Protein AF-0000000080061678 (afdb_homodimer)

Foldseek 3Di:
DDDDDPPPDDPPPPPDDDDPDPDDDDDDPPPPPPPDDPPPPPPPPVLLVVLLVLQQPPVLCLLFQDPLSSCCSNPVQVVLCVVPVLSSLLSSLSSLLVCLLPDDVVCNVVSLVSNVVSNVVSCVRCVVCLVPDDLSCLLNLLSSLSSQLLNLLSSCDPVVCLVVDALVSVLVSLVSNLSSVVSCVVSVVSCCVDPNVVVVQRQLRQPQLPPDPLLVVLLVLLVVLLVVPPDQQDDPPVNRVLLVQLSVLCVVLSVCSVVSVGVSSLSCSSNRGDPVLSVCSVVLPLSSLLSQLSSLLSCLSNCSNSSNDPSSLSSLVNSCVRNPDVCNVSSVVSNVSSVVSVVVVVVVVVVVVD/DPPDDPPDDPDPPPDDDPDPDPDDDDDDPPPPPPPDDPPPPPPDPVLLVVLLVLQQPPVLCLLFQDPLSSCCSNPVQVVLCVVPVLSSLLSSLLSLLVCLLPDDVVCNVVSLVSNVVSNVVSCVRCVVCLVPDDLSCLLNLLSSLSSQLLNLLSSCDPVVCLVVDALVSVLVSLVSNLSSVVSCVVSVVSCCVDPNVVVVQRQLRQPQLPVDPLLVVLLVVLVVLLVVPPDQQDDDPVNRVLLVQLSVLCVVLSVCSVVSVGVNSLSCSSNRHDPVLSVCSVVLPLSSLLSQLSSLLSCLSNCSNSSNHPSSLSSLVNSCVRNPDVCNVSSVVSNVSSVVSVVVVVVVVVVVVD

Solvent-accessible surface area (backbone atoms only — not comparable to full-atom values): 38879 Å² total; per-residue (Å²): 139,83,77,95,80,87,82,81,86,80,87,73,86,72,77,66,60,87,73,90,68,92,80,76,86,77,76,77,82,67,84,70,69,85,69,78,80,79,70,81,73,81,74,74,63,58,65,65,50,48,24,50,51,42,23,61,73,47,44,24,55,66,74,34,63,42,67,72,57,17,46,38,49,44,49,52,47,55,59,52,16,72,80,34,64,31,37,40,25,35,53,39,12,43,23,19,44,51,50,30,70,72,45,58,77,89,60,19,61,64,25,46,52,49,15,52,52,26,37,52,52,13,51,66,58,40,58,76,48,69,84,61,78,41,83,84,49,29,57,52,52,42,54,36,30,57,45,49,42,47,36,50,48,38,70,65,30,53,80,86,45,46,78,72,59,51,66,68,56,52,46,51,42,35,48,51,37,28,53,31,47,51,52,42,64,74,33,39,78,52,33,67,74,41,94,52,34,68,55,78,46,40,42,46,29,31,67,57,48,57,93,37,72,62,46,55,50,52,49,53,53,48,51,52,50,51,60,68,63,62,56,91,64,63,87,52,65,69,62,23,48,37,50,51,51,37,48,51,49,48,54,50,24,53,49,33,28,70,70,64,74,20,37,28,34,61,74,44,44,56,53,70,36,53,72,60,40,54,53,36,44,71,70,60,40,50,70,51,30,53,52,43,20,54,50,11,46,55,46,50,56,43,55,85,37,75,42,49,45,66,48,21,61,43,36,27,49,52,20,36,69,65,36,40,80,84,47,25,57,66,36,48,51,44,48,49,53,48,52,51,52,52,52,52,52,55,57,52,57,59,56,70,73,101,138,85,85,82,83,88,74,82,81,79,85,70,89,71,89,96,64,99,62,89,70,93,82,80,88,76,80,78,81,68,84,70,68,84,68,79,77,80,70,80,74,80,74,74,64,57,65,63,50,47,25,50,51,43,23,62,73,46,45,24,54,67,73,34,61,42,68,71,57,16,46,36,50,44,49,51,47,55,57,53,17,74,80,33,64,31,37,38,24,34,52,39,12,44,24,19,42,52,50,29,71,72,45,58,76,89,58,19,61,64,25,45,51,49,15,51,52,26,37,52,51,12,51,65,59,40,57,78,48,69,84,61,78,42,82,85,50,31,57,55,52,42,54,37,29,56,45,50,43,48,36,49,47,39,70,65,31,54,79,87,46,46,80,71,59,51,65,68,55,52,47,34,42,35,45,36,39,28,52,30,46,50,53,40,63,73,34,39,79,51,32,68,74,42,93,52,33,66,55,79,48,40,40,46,32,29,66,56,45,56,90,36,73,62,45,57,50,51,47,53,54,49,50,51,50,51,61,67,62,62,55,90,64,63,86,52,66,68,62,24,48,36,50,51,50,38,49,51,50,48,54,49,26,53,49,33,30,72,71,64,72,21,37,26,34,60,74,44,45,56,52,69,38,53,72,62,42,54,51,35,44,71,69,60,41,50,69,49,28,53,52,42,22,54,49,12,46,55,45,50,53,46,56,85,36,76,43,50,46,66,48,21,61,44,36,28,49,52,21,36,66,67,38,40,80,82,46,25,57,67,38,47,51,44,49,50,52,46,52,51,52,52,52,52,51,54,58,52,58,60,56,71,74,100

InterPro domains:
  IPR021858 Fungal transcription factor [PF11951] (50-143)
  IPR053157 Sterol Uptake Control Transcription Regulator [PTHR47784] (26-328)

Radius of gyration: 33.16 Å; Cα contacts (8 Å, |Δi|>4): 809; chains: 2; bounding box: 66×109×94 Å

Secondary structure (DSSP, 8-state):
-----------------------------------S---------HHHHHHHHHIIIIIHHHT-SSHHHHHIIIIIHHHHHTT-HHHHHHHHHHHHHHHHHHS-HHHHHHHHHHHHHHHHHHHHHHGGGTT---TTTHHHHHHHHHHHHHHHHHHT--TTTGGG--HHHHHHHHHHHHHHHHHHHHHHHHHTTSTTGGGGGGGGGS----SSHHHHHHHHHHHHHHHHH-----S-HHHHHHHHHHHHHHHHHHHHHHTTS-GGGGGGHHHHS-HHHHHHHHHT-HHHHHHHHHHHHHHGGGTT-GGGTTHHHHHHHHHHHHHHHHHHHHHHHHHHHHHHHHHHHHHHHHHHT-/-----------------------------------S---------HHHHHHHHHIIIIIHHHT-SSHHHHHIIIIIHHHHHTT-HHHHHHHHHHHHHHHHHHS-HHHHHHHHHHHHHHHHHHHHHHGGGTT---TTTHHHHHHHHHHHHHHHHHHT--TTTGGG--HHHHHHHHHHHHHHHHHHHHHHHHHTTSTTGGGGGGGGGS----SSHHHHHHHHHHHHHHHHH-----S-HHHHHHHHHHHHHHHHHHHHHHTTS-GGGGGGHHHHS-HHHHHHHHHT-HHHHHHHHHHHHHHGGGTT-GGGTTHHHHHHHHHHHHHHHHHHHHHHHHHHHHHHHHHHHHHHHHHHT-

Sequence (708 aa):
MVALNANSVESSVTKLALVVVPVEKSYPPQSSSPSPGLHSAATIPLLDLELLHHWHTTTAASLAHSKPIQDLFRITVPDVALSYPFLMHSLLAVSALHIGHKCPPERRRKYTEAAIRHNDLSLSLCTPLLSNVTSENCHALFAFSCLVVIFAYAAEHPASSLDTLDEGDVVKVFKLVRGAGSIVGQARPWIEQGEMRQLLGAGRNLRQPSTTKYAHELYARLKEIIEQDAGPLGHDQKVGSALSSSFEHLRDVLRRCTTREDPGALMSWPVMVHADYLDLLLQGEPTSFAILGHYGVALELLKDEWWLDGWGEFLVNLALKRLGPTGEWKMARCLELLRADRAERAASGDSTGGMVALNANSVESSVTKLALVVVPVEKSYPPQSSSPSPGLHSAATIPLLDLELLHHWHTTTAASLAHSKPIQDLFRITVPDVALSYPFLMHSLLAVSALHIGHKCPPERRRKYTEAAIRHNDLSLSLCTPLLSNVTSENCHALFAFSCLVVIFAYAAEHPASSLDTLDEGDVVKVFKLVRGAGSIVGQARPWIEQGEMRQLLGAGRNLRQPSTTKYAHELYARLKEIIEQDAGPLGHDQKVGSALSSSFEHLRDVLRRCTTREDPGALMSWPVMVHADYLDLLLQGEPTSFAILGHYGVALELLKDEWWLDGWGEFLVNLALKRLGPTGEWKMARCLELLRADRAERAASGDSTGG

Structure (mmCIF, N/CA/C/O backbone):
data_AF-0000000080061678-model_v1
#
loop_
_entity.id
_entity.type
_entity.pdbx_description
1 polymer 'C6 zinc finger domain protein'
#
loop_
_atom_site.group_PDB
_atom_site.id
_atom_site.type_symbol
_atom_site.label_atom_id
_atom_site.label_alt_id
_atom_site.label_comp_id
_atom_site.label_asym_id
_atom_site.label_entity_id
_atom_site.label_seq_id
_atom_site.pdbx_PDB_ins_code
_atom_site.Cartn_x
_atom_site.Cartn_y
_atom_site.Cartn_z
_atom_site.occupancy
_atom_site.B_iso_or_equiv
_atom_site.auth_seq_id
_atom_site.auth_comp_id
_atom_site.auth_asym_id
_atom_site.auth_atom_id
_atom_site.pdbx_PDB_model_num
ATOM 1 N N . MET A 1 1 ? 32.406 -13.445 -50.75 1 17.81 1 MET A N 1
ATOM 2 C CA . MET A 1 1 ? 31.109 -12.969 -50.25 1 17.81 1 MET A CA 1
ATOM 3 C C . MET A 1 1 ? 30.688 -13.742 -49 1 17.81 1 MET A C 1
ATOM 5 O O . MET A 1 1 ? 29.625 -13.477 -48.438 1 17.81 1 MET A O 1
ATOM 9 N N . VAL A 1 2 ? 31.078 -14.836 -48.688 1 15.86 2 VAL A N 1
ATOM 10 C CA . VAL A 1 2 ? 30.484 -16.078 -48.188 1 15.86 2 VAL A CA 1
ATOM 11 C C . VAL A 1 2 ? 30.047 -15.883 -46.75 1 15.86 2 VAL A C 1
ATOM 13 O O . VAL A 1 2 ? 28.859 -15.969 -46.438 1 15.86 2 VAL A O 1
ATOM 16 N N . ALA A 1 3 ? 30.484 -16.625 -45.625 1 16.66 3 ALA A N 1
ATOM 17 C CA . ALA A 1 3 ? 30.094 -17.766 -44.781 1 16.66 3 ALA A CA 1
ATOM 18 C C . ALA A 1 3 ? 29.781 -17.312 -43.375 1 16.66 3 ALA A C 1
ATOM 20 O O . ALA A 1 3 ? 28.875 -17.859 -42.719 1 16.66 3 ALA A O 1
ATOM 21 N N . LEU A 1 4 ? 30.641 -16.672 -42.5 1 19.66 4 LEU A N 1
ATOM 22 C CA . LEU A 1 4 ? 31.062 -17.172 -41.188 1 19.66 4 LEU A CA 1
ATOM 23 C C . LEU A 1 4 ? 30.016 -16.844 -40.125 1 19.66 4 LEU A C 1
ATOM 25 O O . LEU A 1 4 ? 29.672 -15.688 -39.938 1 19.66 4 LEU A O 1
ATOM 29 N N . ASN A 1 5 ? 29.047 -17.781 -39.562 1 17.67 5 ASN A N 1
ATOM 30 C CA . ASN A 1 5 ? 27.75 -18 -38.906 1 17.67 5 ASN A CA 1
ATOM 31 C C . ASN A 1 5 ? 27.781 -17.562 -37.438 1 17.67 5 ASN A C 1
ATOM 33 O O . ASN A 1 5 ? 28.625 -18.016 -36.656 1 17.67 5 ASN A O 1
ATOM 37 N N . ALA A 1 6 ? 27.188 -16.453 -36.906 1 19.95 6 ALA A N 1
ATOM 38 C CA . ALA A 1 6 ? 27.016 -15.648 -35.719 1 19.95 6 ALA A CA 1
ATOM 39 C C . ALA A 1 6 ? 26.203 -16.406 -34.656 1 19.95 6 ALA A C 1
ATOM 41 O O . ALA A 1 6 ? 24.969 -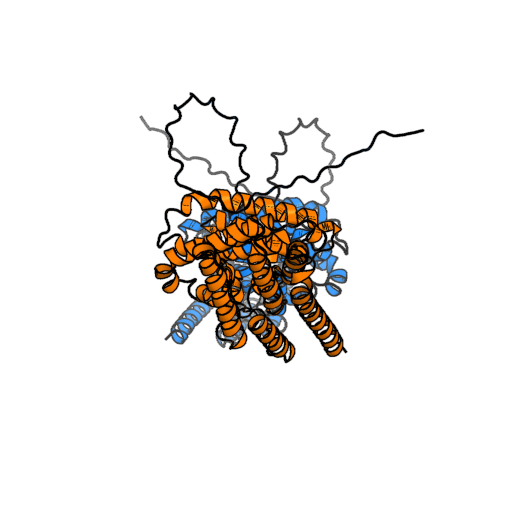16.438 -34.719 1 19.95 6 ALA A O 1
ATOM 42 N N . ASN A 1 7 ? 26.5 -17.719 -34.125 1 18.33 7 ASN A N 1
ATOM 43 C CA . ASN A 1 7 ? 25.75 -18.688 -33.344 1 18.33 7 ASN A CA 1
ATOM 44 C C . ASN A 1 7 ? 25.422 -18.156 -31.953 1 18.33 7 ASN A C 1
ATOM 46 O O . ASN A 1 7 ? 26.328 -17.922 -31.156 1 18.33 7 ASN A O 1
ATOM 50 N N . SER A 1 8 ? 24.359 -17.375 -31.594 1 20.38 8 SER A N 1
ATOM 51 C CA . SER A 1 8 ? 23.859 -16.547 -30.5 1 20.38 8 SER A CA 1
ATOM 52 C C . SER A 1 8 ? 23.391 -17.406 -29.328 1 20.38 8 SER A C 1
ATOM 54 O O . SER A 1 8 ? 22.203 -17.547 -29.078 1 20.38 8 SER A O 1
ATOM 56 N N . VAL A 1 9 ? 23.875 -18.562 -28.766 1 20.73 9 VAL A N 1
ATOM 57 C CA . VAL A 1 9 ? 23.344 -19.531 -27.812 1 20.73 9 VAL A CA 1
ATOM 58 C C . VAL A 1 9 ? 22.844 -18.797 -26.562 1 20.73 9 VAL A C 1
ATOM 60 O O . VAL A 1 9 ? 23.375 -17.734 -26.203 1 20.73 9 VAL A O 1
ATOM 63 N N . GLU A 1 10 ? 21.656 -19.266 -25.906 1 21.47 10 GLU A N 1
ATOM 64 C CA . GLU A 1 10 ? 20.484 -19.344 -25.031 1 21.47 10 GLU A CA 1
ATOM 65 C C . GLU A 1 10 ? 20.906 -19.5 -23.562 1 21.47 10 GLU A C 1
ATOM 67 O O . GLU A 1 10 ? 21.516 -20.516 -23.203 1 21.47 10 GLU A O 1
ATOM 72 N N . SER A 1 11 ? 21.266 -18.625 -22.734 1 22.22 11 SER A N 1
ATOM 73 C CA . SER A 1 11 ? 21.688 -18.797 -21.344 1 22.22 11 SER A CA 1
ATOM 74 C C . SER A 1 11 ? 20.547 -19.312 -20.484 1 22.22 11 SER A C 1
ATOM 76 O O . SER A 1 11 ? 19.484 -18.672 -20.391 1 22.22 11 SER A O 1
ATOM 78 N N . SER A 1 12 ? 20.375 -20.641 -20.172 1 23.23 12 SER A N 1
ATOM 79 C CA . SER A 1 12 ? 19.531 -21.594 -19.453 1 23.23 12 SER A CA 1
ATOM 80 C C . SER A 1 12 ? 19.438 -21.25 -17.984 1 23.23 12 SER A C 1
ATOM 82 O O . SER A 1 12 ? 19.938 -21.984 -17.125 1 23.23 12 SER A O 1
ATOM 84 N N . VAL A 1 13 ? 19.406 -20.188 -17.312 1 24.11 13 VAL A N 1
ATOM 85 C CA . VAL A 1 13 ? 19.672 -20.234 -15.875 1 24.11 13 VAL A CA 1
ATOM 86 C C . VAL A 1 13 ? 18.516 -20.953 -15.164 1 24.11 13 VAL A C 1
ATOM 88 O O . VAL A 1 13 ? 17.391 -20.484 -15.172 1 24.11 13 VAL A O 1
ATOM 91 N N . THR A 1 14 ? 18.609 -22.328 -14.852 1 24.77 14 THR A N 1
ATOM 92 C CA . THR A 1 14 ? 17.922 -23.359 -14.086 1 24.77 14 THR A CA 1
ATOM 93 C C . THR A 1 14 ? 17.859 -22.984 -12.609 1 24.77 14 THR A C 1
ATOM 95 O O . THR A 1 14 ? 18.859 -23.078 -11.891 1 24.77 14 THR A O 1
ATOM 98 N N . LYS A 1 15 ? 17.766 -22 -11.984 1 27.45 15 LYS A N 1
ATOM 99 C CA . LYS A 1 15 ? 18.016 -22.109 -10.547 1 27.45 15 LYS A CA 1
ATOM 100 C C . LYS A 1 15 ? 16.953 -22.953 -9.859 1 27.45 15 LYS A C 1
ATOM 102 O O . LYS A 1 15 ? 16.094 -22.438 -9.156 1 27.45 15 LYS A O 1
ATOM 107 N N . LEU A 1 16 ? 16.25 -24.031 -10.242 1 25.42 16 LEU A N 1
ATOM 108 C CA . LEU A 1 16 ? 15 -24.359 -9.57 1 25.42 16 LEU A CA 1
ATOM 109 C C . LEU A 1 16 ? 15.258 -24.828 -8.141 1 25.42 16 LEU A C 1
ATOM 111 O O . LEU A 1 16 ? 16.406 -25.047 -7.758 1 25.42 16 LEU A O 1
ATOM 115 N N . ALA A 1 17 ? 14.43 -25.812 -7.383 1 29.84 17 ALA A N 1
ATOM 116 C CA . ALA A 1 17 ? 14.172 -26.391 -6.07 1 29.84 17 ALA A CA 1
ATOM 117 C C . ALA A 1 17 ? 15.438 -27.016 -5.488 1 29.84 17 ALA A C 1
ATOM 119 O O . ALA A 1 17 ? 16.047 -27.891 -6.102 1 29.84 17 ALA A O 1
ATOM 120 N N . LEU A 1 18 ? 16.188 -26.641 -4.328 1 31.83 18 LEU A N 1
ATOM 121 C CA . LEU A 1 18 ? 17.391 -27.172 -3.703 1 31.83 18 LEU A CA 1
ATOM 122 C C . LEU A 1 18 ? 17.125 -28.531 -3.064 1 31.83 18 LEU A C 1
ATOM 124 O O . LEU A 1 18 ? 16.188 -28.688 -2.291 1 31.83 18 LEU A O 1
ATOM 128 N N . VAL A 1 19 ? 17.922 -29.656 -3.316 1 29.92 19 VAL A N 1
ATOM 129 C CA . VAL A 1 19 ? 17.906 -31.078 -2.973 1 29.92 19 VAL A CA 1
ATOM 130 C C . VAL A 1 19 ? 17.922 -31.234 -1.454 1 29.92 19 VAL A C 1
ATOM 132 O O . VAL A 1 19 ? 17.438 -32.25 -0.922 1 29.92 19 VAL A O 1
ATOM 135 N N . VAL A 1 20 ? 18.266 -31.047 -0.159 1 31.19 20 VAL A N 1
ATOM 136 C CA . VAL A 1 20 ? 19.484 -31.688 0.329 1 31.19 20 VAL A CA 1
ATOM 137 C C . VAL A 1 20 ? 19.312 -33.188 0.352 1 31.19 20 VAL A C 1
ATOM 139 O O . VAL A 1 20 ? 18.5 -33.719 1.132 1 31.19 20 VAL A O 1
ATOM 142 N N . VAL A 1 21 ? 19.609 -34 -0.722 1 29.48 21 VAL A N 1
ATOM 143 C CA . VAL A 1 21 ? 19.922 -35.438 -0.626 1 29.48 21 VAL A CA 1
ATOM 144 C C . VAL A 1 21 ? 21.047 -35.625 0.385 1 29.48 21 VAL A C 1
ATOM 146 O O . VAL A 1 21 ? 22 -34.844 0.438 1 29.48 21 VAL A O 1
ATOM 149 N N . PRO A 1 22 ? 21.094 -36.75 1.309 1 26.34 22 PRO A N 1
ATOM 150 C CA . PRO A 1 22 ? 22.172 -37.125 2.232 1 26.34 22 PRO A CA 1
ATOM 151 C C . PRO A 1 22 ? 23.516 -37.312 1.526 1 26.34 22 PRO A C 1
ATOM 153 O O . PRO A 1 22 ? 23.656 -38.219 0.705 1 26.34 22 PRO A O 1
ATOM 156 N N . VAL A 1 23 ? 24.375 -36.375 1.053 1 26.08 23 VAL A N 1
ATOM 157 C CA . VAL A 1 23 ? 25.719 -36.656 0.567 1 26.08 23 VAL A CA 1
ATOM 158 C C . VAL A 1 23 ? 26.531 -37.312 1.664 1 26.08 23 VAL A C 1
ATOM 160 O O . VAL A 1 23 ? 26.688 -36.781 2.764 1 26.08 23 VAL A O 1
ATOM 163 N N . GLU A 1 24 ? 26.812 -38.594 1.462 1 21.39 24 GLU A N 1
ATOM 164 C CA . GLU A 1 24 ? 27.781 -39.344 2.236 1 21.39 24 GLU A CA 1
ATOM 165 C C . GLU A 1 24 ? 29.109 -38.625 2.318 1 21.39 24 GLU A C 1
ATOM 167 O O . GLU A 1 24 ? 29.703 -38.5 3.396 1 21.39 24 GLU A O 1
ATOM 172 N N . LYS A 1 25 ? 30.109 -38.938 1.25 1 24.88 25 LYS A N 1
ATOM 173 C CA . LYS A 1 25 ? 31.469 -39.344 1.61 1 24.88 25 LYS A CA 1
ATOM 174 C C . LYS A 1 25 ? 32.281 -38.125 2.09 1 24.88 25 LYS A C 1
ATOM 176 O O . LYS A 1 25 ? 31.984 -37 1.736 1 24.88 25 LYS A O 1
ATOM 181 N N . SER A 1 26 ? 33.562 -38.25 2.748 1 21.33 26 SER A N 1
ATOM 182 C CA . SER A 1 26 ? 34.656 -37.75 3.588 1 21.33 26 SER A CA 1
ATOM 183 C C . SER A 1 26 ? 35.562 -36.812 2.805 1 21.33 26 SER A C 1
ATOM 185 O O . SER A 1 26 ? 36.781 -36.781 3.027 1 21.33 26 SER A O 1
ATOM 187 N N . TYR A 1 27 ? 35.281 -36.312 1.655 1 22.28 27 TYR A N 1
ATOM 188 C CA . TYR A 1 27 ? 36.531 -35.875 1.054 1 22.28 27 TYR A CA 1
ATOM 189 C C . TYR A 1 27 ? 37.25 -34.844 1.948 1 22.28 27 TYR A C 1
ATOM 191 O O . TYR A 1 27 ? 36.594 -34.125 2.715 1 22.28 27 TYR A O 1
ATOM 199 N N . PRO A 1 28 ? 38.594 -35.031 2.086 1 24.89 28 PRO A N 1
ATOM 200 C CA . PRO A 1 28 ? 39.469 -34.281 2.977 1 24.89 28 PRO A CA 1
ATOM 201 C C . PRO A 1 28 ? 39.344 -32.75 2.787 1 24.89 28 PRO A C 1
ATOM 203 O O . PRO A 1 28 ? 38.938 -32.281 1.71 1 24.89 28 PRO A O 1
ATOM 206 N N . PRO A 1 29 ? 39.406 -32 3.889 1 23.52 29 PRO A N 1
ATOM 207 C CA . PRO A 1 29 ? 39.125 -30.594 4.164 1 23.52 29 PRO A CA 1
ATOM 208 C C . PRO A 1 29 ? 40.031 -29.641 3.381 1 23.52 29 PRO A C 1
ATOM 210 O O . PRO A 1 29 ? 41.188 -29.484 3.719 1 23.52 29 PRO A O 1
ATOM 213 N N . GLN A 1 30 ? 40.281 -29.938 2.014 1 23.56 30 GLN A N 1
ATOM 214 C CA . GLN A 1 30 ? 41.375 -29.094 1.529 1 23.56 30 GLN A CA 1
ATOM 215 C C . GLN A 1 30 ? 41.156 -27.641 1.918 1 23.56 30 GLN A C 1
ATOM 217 O O . GLN A 1 30 ? 40 -27.203 2.109 1 23.56 30 GLN A O 1
ATOM 222 N N . SER A 1 31 ? 42.25 -26.922 2.316 1 24.58 31 SER A N 1
ATOM 223 C CA . SER A 1 31 ? 42.531 -25.594 2.846 1 24.58 31 SER A CA 1
ATOM 224 C C . SER A 1 31 ? 41.938 -24.516 1.942 1 24.58 31 SER A C 1
ATOM 226 O O . SER A 1 31 ? 42.438 -24.266 0.843 1 24.58 31 SER A O 1
ATOM 228 N N . SER A 1 32 ? 40.625 -24.688 1.639 1 24.59 32 SER A N 1
ATOM 229 C CA . SER A 1 32 ? 40.062 -23.875 0.571 1 24.59 32 SER A CA 1
ATOM 230 C C . SER A 1 32 ? 40.312 -22.391 0.805 1 24.59 32 SER A C 1
ATOM 232 O O . SER A 1 32 ? 40.125 -21.891 1.916 1 24.59 32 SER A O 1
ATOM 234 N N . SER A 1 33 ? 41.219 -21.828 0.003 1 26.81 33 SER A N 1
ATOM 235 C CA . SER A 1 33 ? 41.594 -20.422 -0.113 1 26.81 33 SER A CA 1
ATOM 236 C C . SER A 1 33 ? 40.406 -19.5 0.035 1 26.81 33 SER A C 1
ATOM 238 O O . SER A 1 33 ? 39.281 -19.906 -0.274 1 26.81 33 SER A O 1
ATOM 240 N N . PRO A 1 34 ? 40.594 -18.391 0.843 1 25.94 34 PRO A N 1
ATOM 241 C CA . PRO A 1 34 ? 39.594 -17.406 1.235 1 25.94 34 PRO A CA 1
ATOM 242 C C . PRO A 1 34 ? 38.75 -16.891 0.051 1 25.94 34 PRO A C 1
ATOM 244 O O . PRO A 1 34 ? 39.312 -16.438 -0.944 1 25.94 34 PRO A O 1
ATOM 247 N N . SER A 1 35 ? 37.844 -17.719 -0.465 1 28.41 35 SER A N 1
ATOM 248 C CA . SER A 1 35 ? 37.094 -17.328 -1.647 1 28.41 35 SER A CA 1
ATOM 249 C C . SER A 1 35 ? 36.75 -15.844 -1.615 1 28.41 35 SER A C 1
ATOM 251 O O . SER A 1 35 ? 36.5 -15.273 -0.546 1 28.41 35 SER A O 1
ATOM 253 N N . PRO A 1 36 ? 37 -15.109 -2.691 1 29.78 36 PRO A N 1
ATOM 254 C CA . PRO A 1 36 ? 36.812 -13.664 -2.816 1 29.78 36 PRO A CA 1
ATOM 255 C C . PRO A 1 36 ? 35.562 -13.172 -2.072 1 29.78 36 PRO A C 1
ATOM 257 O O . PRO A 1 36 ? 34.656 -13.961 -1.757 1 29.78 36 PRO A O 1
ATOM 260 N N . GLY A 1 37 ? 35.562 -11.836 -1.682 1 27.22 37 GLY A N 1
ATOM 261 C CA . GLY A 1 37 ? 34.75 -10.93 -0.888 1 27.22 37 GLY A CA 1
ATOM 262 C C . GLY A 1 37 ? 33.281 -11.039 -1.184 1 27.22 37 GLY A C 1
ATOM 263 O O . GLY A 1 37 ? 32.875 -11.156 -2.344 1 27.22 37 GLY A O 1
ATOM 264 N N . LEU A 1 38 ? 32.531 -11.789 -0.466 1 30.67 38 LEU A N 1
ATOM 265 C CA . LEU A 1 38 ? 31.062 -11.742 -0.366 1 30.67 38 LEU A CA 1
ATOM 266 C C . LEU A 1 38 ? 30.531 -10.367 -0.743 1 30.67 38 LEU A C 1
ATOM 268 O O . LEU A 1 38 ? 30.766 -9.391 -0.027 1 30.67 38 LEU A O 1
ATOM 272 N N . HIS A 1 39 ? 30.562 -9.883 -1.997 1 32.62 39 HIS A N 1
ATOM 273 C CA . HIS A 1 39 ? 29.953 -8.656 -2.514 1 32.62 39 HIS A CA 1
ATOM 274 C C . HIS A 1 39 ? 28.797 -8.211 -1.641 1 32.62 39 HIS A C 1
ATOM 276 O O . HIS A 1 39 ? 28.094 -9.039 -1.057 1 32.62 39 HIS A O 1
ATOM 282 N N . SER A 1 40 ? 28.703 -7.086 -1.015 1 35.31 40 SER A N 1
ATOM 283 C CA . SER A 1 40 ? 27.75 -6.367 -0.177 1 35.31 40 SER A CA 1
ATOM 284 C C . SER A 1 40 ? 26.328 -6.629 -0.622 1 35.31 40 SER A C 1
ATOM 286 O O . SER A 1 40 ? 25.891 -6.148 -1.674 1 35.31 40 SER A O 1
ATOM 288 N N . ALA A 1 41 ? 25.703 -7.805 -0.789 1 39.09 41 ALA A N 1
ATOM 289 C CA . ALA A 1 41 ? 24.297 -8.102 -1.018 1 39.09 41 ALA A CA 1
ATOM 290 C C . ALA A 1 41 ? 23.406 -6.941 -0.577 1 39.09 41 ALA A C 1
ATOM 292 O O . ALA A 1 41 ? 23.438 -6.531 0.585 1 39.09 41 ALA A O 1
ATOM 293 N N . ALA A 1 42 ? 23.125 -5.941 -1.4 1 51.88 42 ALA A N 1
ATOM 294 C CA . ALA A 1 42 ? 22.328 -4.727 -1.257 1 51.88 42 ALA A CA 1
ATOM 295 C C . ALA A 1 42 ? 21.156 -4.953 -0.306 1 51.88 42 ALA A C 1
ATOM 297 O O . ALA A 1 42 ? 20.328 -5.844 -0.526 1 51.88 42 ALA A O 1
ATOM 298 N N . THR A 1 43 ? 21.234 -4.586 1.029 1 75.5 43 THR A N 1
ATOM 299 C CA . THR A 1 43 ? 20.281 -4.625 2.143 1 75.5 43 THR A CA 1
ATOM 300 C C . THR A 1 43 ? 18.938 -4.031 1.733 1 75.5 43 THR A C 1
ATOM 302 O O . THR A 1 43 ? 18.891 -2.969 1.106 1 75.5 43 THR A O 1
ATOM 305 N N . ILE A 1 44 ? 17.938 -4.852 1.567 1 80.56 44 ILE A N 1
ATOM 306 C CA . ILE A 1 44 ? 16.578 -4.422 1.276 1 80.56 44 ILE A CA 1
ATOM 307 C C . ILE A 1 44 ? 16.219 -3.225 2.154 1 80.56 44 ILE A C 1
ATOM 309 O O . ILE A 1 44 ? 16.531 -3.203 3.346 1 80.56 44 ILE A O 1
ATOM 313 N N . PRO A 1 45 ? 15.859 -2.078 1.519 1 90.75 45 PRO A N 1
ATOM 314 C CA . PRO A 1 45 ? 15.484 -0.885 2.283 1 90.75 45 PRO A CA 1
ATOM 315 C C . PRO A 1 45 ? 14.219 -1.087 3.109 1 90.75 45 PRO A C 1
ATOM 317 O O . PRO A 1 45 ? 13.18 -0.5 2.803 1 90.75 45 PRO A O 1
ATOM 320 N N . LEU A 1 46 ? 14.305 -1.747 4.234 1 93.31 46 LEU A N 1
ATOM 321 C CA . LEU A 1 46 ? 13.148 -2.199 5 1 93.31 46 LEU A CA 1
ATOM 322 C C . LEU A 1 46 ? 12.414 -1.02 5.629 1 93.31 46 LEU A C 1
ATOM 324 O O . LEU A 1 46 ? 11.188 -1.041 5.758 1 93.31 46 LEU A O 1
ATOM 328 N N . LEU A 1 47 ? 13.18 0.016 5.977 1 95.12 47 LEU A N 1
ATOM 329 C CA . LEU A 1 47 ? 12.523 1.155 6.602 1 95.12 47 LEU A CA 1
ATOM 330 C C . LEU A 1 47 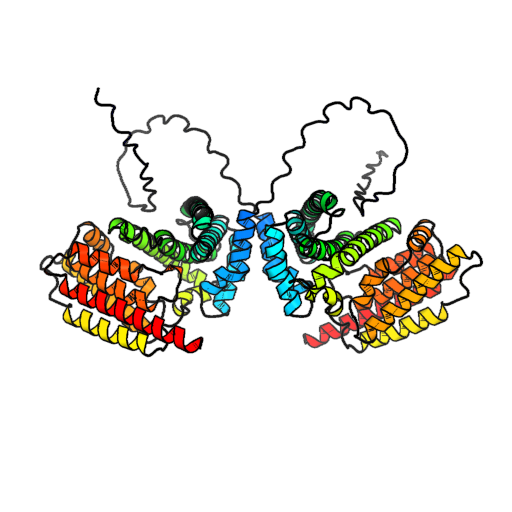? 11.625 1.881 5.605 1 95.12 47 LEU A C 1
ATOM 332 O O . LEU A 1 47 ? 10.469 2.188 5.91 1 95.12 47 LEU A O 1
ATOM 336 N N . ASP A 1 48 ? 12.156 2.137 4.43 1 97.06 48 ASP A N 1
ATOM 337 C CA . ASP A 1 48 ? 11.352 2.793 3.398 1 97.06 48 ASP A CA 1
ATOM 338 C C . ASP A 1 48 ? 10.141 1.945 3.025 1 97.06 48 ASP A C 1
ATOM 340 O O . ASP A 1 48 ? 9.055 2.479 2.789 1 97.06 48 ASP A O 1
ATOM 344 N N . LEU A 1 49 ? 10.328 0.639 3.006 1 98.06 49 LEU A N 1
ATOM 345 C CA . LEU A 1 49 ? 9.219 -0.258 2.691 1 98.06 49 LEU A CA 1
ATOM 346 C C . LEU A 1 49 ? 8.188 -0.259 3.812 1 98.06 49 LEU A C 1
ATOM 348 O O . LEU A 1 49 ? 6.984 -0.331 3.555 1 98.06 49 LEU A O 1
ATOM 352 N N . GLU A 1 50 ? 8.68 -0.171 5.012 1 98.06 50 GLU A N 1
ATOM 353 C CA . GLU A 1 50 ? 7.785 -0.073 6.16 1 98.06 50 GLU A CA 1
ATOM 354 C C . GLU A 1 50 ? 6.941 1.197 6.094 1 98.06 50 GLU A C 1
ATOM 356 O O . GLU A 1 50 ? 5.734 1.159 6.34 1 98.06 50 GLU A O 1
ATOM 361 N N . LEU A 1 51 ? 7.586 2.262 5.785 1 98.5 51 LEU A N 1
ATOM 362 C CA . LEU A 1 51 ? 6.891 3.541 5.703 1 98.5 51 LEU A CA 1
ATOM 363 C C . LEU A 1 51 ? 5.836 3.518 4.602 1 98.5 51 LEU A C 1
ATOM 365 O O . LEU A 1 51 ? 4.715 3.986 4.801 1 98.5 51 LEU A O 1
ATOM 369 N N . LEU A 1 52 ? 6.199 2.963 3.455 1 98.62 52 LEU A N 1
ATOM 370 C CA . LEU A 1 52 ? 5.238 2.898 2.361 1 98.62 52 LEU A CA 1
ATOM 371 C C . LEU A 1 52 ? 4.094 1.949 2.699 1 98.62 52 LEU A C 1
ATOM 373 O O . LEU A 1 52 ? 2.936 2.221 2.367 1 98.62 52 LEU A O 1
ATOM 377 N N . HIS A 1 53 ? 4.398 0.817 3.299 1 98.44 53 HIS A N 1
ATOM 378 C CA . HIS A 1 53 ? 3.361 -0.105 3.746 1 98.44 53 HIS A CA 1
ATOM 379 C C . HIS A 1 53 ? 2.387 0.582 4.699 1 98.44 53 HIS A C 1
ATOM 381 O O . HIS A 1 53 ? 1.17 0.438 4.559 1 98.44 53 HIS A O 1
ATOM 387 N N . HIS A 1 54 ? 2.922 1.33 5.641 1 98.38 54 HIS A N 1
ATOM 388 C CA . HIS A 1 54 ? 2.088 2.049 6.598 1 98.38 54 HIS A CA 1
ATOM 389 C C . HIS A 1 54 ? 1.257 3.123 5.902 1 98.38 54 HIS A C 1
ATOM 391 O O . HIS A 1 54 ? 0.103 3.357 6.273 1 98.38 54 HIS A O 1
ATOM 397 N N . TRP A 1 55 ? 1.866 3.764 4.922 1 98.56 55 TRP A N 1
ATOM 398 C CA . TRP A 1 55 ? 1.116 4.73 4.129 1 98.56 55 TRP A CA 1
ATOM 399 C C . TRP A 1 55 ? -0.141 4.098 3.541 1 98.56 55 TRP A C 1
ATOM 401 O O . TRP A 1 55 ? -1.242 4.629 3.697 1 98.56 55 TRP A O 1
ATOM 411 N N . HIS A 1 56 ? 0.01 2.91 2.934 1 98.19 56 HIS A N 1
ATOM 412 C CA . HIS A 1 56 ? -1.075 2.248 2.219 1 98.19 56 HIS A CA 1
ATOM 413 C C . HIS A 1 56 ? -2.119 1.701 3.186 1 98.19 56 HIS A C 1
ATOM 415 O O . HIS A 1 56 ? -3.312 1.681 2.871 1 98.19 56 HIS A O 1
ATOM 421 N N . THR A 1 57 ? -1.693 1.352 4.363 1 97.12 57 THR A N 1
ATOM 422 C CA . THR A 1 57 ? -2.602 0.619 5.238 1 97.12 57 THR A CA 1
ATOM 423 C C . THR A 1 57 ? -3.271 1.562 6.234 1 97.12 57 THR A C 1
ATOM 425 O O . THR A 1 57 ? -4.383 1.298 6.695 1 97.12 57 THR A O 1
ATOM 428 N N . THR A 1 58 ? -2.562 2.693 6.586 1 97 58 THR A N 1
ATOM 429 C CA . THR A 1 58 ? -3.1 3.455 7.707 1 97 58 THR A CA 1
ATOM 430 C C . THR A 1 58 ? -3.031 4.953 7.426 1 97 58 THR A C 1
ATOM 432 O O . THR A 1 58 ? -4.035 5.656 7.531 1 97 58 THR A O 1
ATOM 435 N N . THR A 1 59 ? -1.902 5.492 6.98 1 97.69 59 THR A N 1
ATOM 436 C CA . THR A 1 59 ? -1.678 6.93 6.91 1 97.69 59 THR A CA 1
ATOM 437 C C . THR A 1 59 ? -2.619 7.574 5.898 1 97.69 59 THR A C 1
ATOM 439 O O . THR A 1 59 ? -3.266 8.578 6.195 1 97.69 59 THR A O 1
ATOM 442 N N . ALA A 1 60 ? -2.678 7.008 4.715 1 96.12 60 ALA A N 1
ATOM 443 C CA . ALA A 1 60 ? -3.477 7.609 3.652 1 96.12 60 ALA A CA 1
ATOM 444 C C . ALA A 1 60 ? -4.934 7.766 4.082 1 96.12 60 ALA A C 1
ATOM 446 O O . ALA A 1 60 ? -5.543 8.812 3.863 1 96.12 60 ALA A O 1
ATOM 447 N N . ALA A 1 61 ? -5.473 6.766 4.719 1 93.62 61 ALA A N 1
ATOM 448 C CA . ALA A 1 61 ? -6.871 6.781 5.152 1 93.62 61 ALA A CA 1
ATOM 449 C C . ALA A 1 61 ? -7.086 7.801 6.27 1 93.62 61 ALA A C 1
ATOM 451 O O . ALA A 1 61 ? -8.188 8.336 6.43 1 93.62 61 ALA A O 1
ATOM 452 N N . SER A 1 62 ? -6.055 8.109 7.02 1 93.25 62 SER A N 1
ATOM 453 C CA . SER A 1 62 ? -6.164 9.008 8.164 1 93.25 62 SER A CA 1
ATOM 454 C C . SER A 1 62 ? -6.172 10.469 7.73 1 93.25 62 SER A C 1
ATOM 456 O O . SER A 1 62 ? -6.477 11.359 8.523 1 93.25 62 SER A O 1
ATOM 458 N N . LEU A 1 63 ? -5.871 10.742 6.477 1 91.31 63 LEU A N 1
ATOM 459 C CA . LEU A 1 63 ? -5.664 12.117 6.027 1 91.31 63 LEU A CA 1
ATOM 460 C C . LEU A 1 63 ? -6.957 12.711 5.477 1 91.31 63 LEU A C 1
ATOM 462 O O . LEU A 1 63 ? -7.031 13.914 5.219 1 91.31 63 LEU A O 1
ATOM 466 N N . ALA A 1 64 ? -7.938 11.875 5.262 1 86.31 64 ALA A N 1
ATOM 467 C CA . ALA A 1 64 ? -9.195 12.367 4.711 1 86.31 64 ALA A CA 1
ATOM 468 C C . ALA A 1 64 ? -10.383 11.555 5.23 1 86.31 64 ALA A C 1
ATOM 470 O O . ALA A 1 64 ? -10.203 10.438 5.73 1 86.31 64 ALA A O 1
ATOM 471 N N . HIS A 1 65 ? -11.555 12.094 5.02 1 82.62 65 HIS A N 1
ATOM 472 C CA . HIS A 1 65 ? -12.734 11.422 5.551 1 82.62 65 HIS A CA 1
ATOM 473 C C . HIS A 1 65 ? -13.594 10.844 4.43 1 82.62 65 HIS A C 1
ATOM 475 O O . HIS A 1 65 ? -14.422 9.961 4.672 1 82.62 65 HIS A O 1
ATOM 481 N N . SER A 1 66 ? -13.445 11.391 3.262 1 84.25 66 SER A N 1
ATOM 482 C CA . SER A 1 66 ? -14.172 10.836 2.127 1 84.25 66 SER A CA 1
ATOM 483 C C . SER A 1 66 ? -13.352 9.766 1.415 1 84.25 66 SER A C 1
ATOM 485 O O . SER A 1 66 ? -12.141 9.914 1.242 1 84.25 66 SER A O 1
ATOM 487 N N . LYS A 1 67 ? -14.023 8.703 0.97 1 88.75 67 LYS A N 1
ATOM 488 C CA . LYS A 1 67 ? -13.367 7.547 0.363 1 88.75 67 LYS A CA 1
ATOM 489 C C . LYS A 1 67 ? -12.641 7.941 -0.917 1 88.75 67 LYS A C 1
ATOM 491 O O . LYS A 1 67 ? -11.484 7.551 -1.127 1 88.75 67 LYS A O 1
ATOM 496 N N . PRO A 1 68 ? -13.203 8.773 -1.782 1 87.62 68 PRO A N 1
ATOM 497 C CA . PRO A 1 68 ? -12.492 9.148 -3.008 1 87.62 68 PRO A CA 1
ATOM 498 C C . PRO A 1 68 ? -11.172 9.859 -2.732 1 87.62 68 PRO A C 1
ATOM 500 O O . PRO A 1 68 ? -10.18 9.617 -3.422 1 87.62 68 PRO A O 1
ATOM 503 N N . ILE A 1 69 ? -11.133 10.68 -1.691 1 88.81 69 ILE A N 1
ATOM 504 C CA . ILE A 1 69 ? -9.914 11.414 -1.371 1 88.81 69 ILE A CA 1
ATOM 505 C C . ILE A 1 69 ? -8.914 10.477 -0.693 1 88.81 69 ILE A C 1
ATOM 507 O O . ILE A 1 69 ? -7.703 10.578 -0.917 1 88.81 69 ILE A O 1
ATOM 511 N N . GLN A 1 70 ? -9.445 9.602 0.123 1 91.75 70 GLN A N 1
ATOM 512 C CA . GLN A 1 70 ? -8.578 8.586 0.705 1 91.75 70 GLN A CA 1
ATOM 513 C C . GLN A 1 70 ? -7.887 7.766 -0.381 1 91.75 70 GLN A C 1
ATOM 515 O O . GLN A 1 70 ? -6.688 7.5 -0.296 1 91.75 70 GLN A O 1
ATOM 520 N N . ASP A 1 71 ? -8.602 7.391 -1.389 1 92.62 71 ASP A N 1
ATOM 521 C CA . ASP A 1 71 ? -8.055 6.602 -2.488 1 92.62 71 ASP A CA 1
ATOM 522 C C . ASP A 1 71 ? -7.027 7.41 -3.285 1 92.62 71 ASP A C 1
ATOM 524 O O . ASP A 1 71 ? -6.051 6.855 -3.795 1 92.62 71 ASP A O 1
ATOM 528 N N . LEU A 1 72 ? -7.305 8.656 -3.4 1 93.19 72 LEU A N 1
ATOM 529 C CA . LEU A 1 72 ? -6.332 9.508 -4.07 1 93.19 72 LEU A CA 1
ATOM 530 C C . LEU A 1 72 ? -4.988 9.477 -3.344 1 93.19 72 LEU A C 1
ATOM 532 O O . LEU A 1 72 ? -3.947 9.266 -3.969 1 93.19 72 LEU A O 1
ATOM 536 N N . PHE A 1 73 ? -5.02 9.641 -2.043 1 94.88 73 PHE A N 1
ATOM 537 C CA . PHE A 1 73 ? -3.789 9.609 -1.26 1 94.88 73 PHE A CA 1
ATOM 538 C C . PHE A 1 73 ? -3.166 8.219 -1.293 1 94.88 73 PHE A C 1
ATOM 540 O O . PHE A 1 73 ? -1.942 8.086 -1.349 1 94.88 73 PHE A O 1
ATOM 547 N N . ARG A 1 74 ? -3.977 7.219 -1.306 1 96.69 74 ARG A N 1
ATOM 548 C CA . ARG A 1 74 ? -3.516 5.844 -1.137 1 96.69 74 ARG A CA 1
ATOM 549 C C . ARG A 1 74 ? -2.961 5.289 -2.443 1 96.69 74 ARG A C 1
ATOM 551 O O . ARG A 1 74 ? -1.992 4.527 -2.439 1 96.69 74 ARG A O 1
ATOM 558 N N . ILE A 1 75 ? -3.555 5.672 -3.564 1 96.56 75 ILE A N 1
ATOM 559 C CA . ILE A 1 75 ? -3.242 5.023 -4.832 1 96.56 75 ILE A CA 1
ATOM 560 C C . ILE A 1 75 ? -2.596 6.031 -5.781 1 96.56 75 ILE A C 1
ATOM 562 O O . ILE A 1 75 ? -1.459 5.84 -6.219 1 96.56 75 ILE A O 1
ATOM 566 N N . THR A 1 76 ? -3.221 7.141 -6.031 1 95.62 76 THR A N 1
ATOM 567 C CA . THR A 1 76 ? -2.826 8.07 -7.082 1 95.62 76 THR A CA 1
ATOM 568 C C . THR A 1 76 ? -1.558 8.82 -6.691 1 95.62 76 THR A C 1
ATOM 570 O O . THR A 1 76 ? -0.645 8.977 -7.504 1 95.62 76 THR A O 1
ATOM 573 N N . VAL A 1 77 ? -1.508 9.312 -5.418 1 96.75 77 VAL A N 1
ATOM 574 C CA . VAL A 1 77 ? -0.371 10.109 -4.977 1 96.75 77 VAL A CA 1
ATOM 575 C C . VAL A 1 77 ? 0.903 9.273 -5.023 1 96.75 77 VAL A C 1
ATOM 577 O O . VAL A 1 77 ? 1.915 9.695 -5.586 1 96.75 77 VAL A O 1
ATOM 580 N N . PRO A 1 78 ? 0.894 8.047 -4.492 1 97.88 78 PRO A N 1
ATOM 581 C CA . PRO A 1 78 ? 2.107 7.234 -4.629 1 97.88 78 PRO A CA 1
ATOM 582 C C . PRO A 1 78 ? 2.457 6.941 -6.086 1 97.88 78 PRO A C 1
ATOM 584 O O . PRO A 1 78 ? 3.637 6.875 -6.441 1 97.88 78 PRO A O 1
ATOM 587 N N . ASP A 1 79 ? 1.449 6.762 -6.898 1 96.5 79 ASP A N 1
ATOM 588 C CA . ASP A 1 79 ? 1.692 6.52 -8.32 1 96.5 79 ASP A CA 1
ATOM 589 C C . ASP A 1 79 ? 2.43 7.695 -8.961 1 96.5 79 ASP A C 1
ATOM 591 O O . ASP A 1 79 ? 3.404 7.5 -9.688 1 96.5 79 ASP A O 1
ATOM 595 N N . VAL A 1 80 ? 1.979 8.906 -8.695 1 96.25 80 VAL A N 1
ATOM 596 C CA . VAL A 1 80 ? 2.615 10.117 -9.195 1 96.25 80 VAL A CA 1
ATOM 597 C C . VAL A 1 80 ? 4.012 10.258 -8.594 1 96.25 80 VAL A C 1
ATOM 599 O O . VAL A 1 80 ? 4.945 10.688 -9.273 1 96.25 80 VAL A O 1
ATOM 602 N N . ALA A 1 81 ? 4.164 9.867 -7.352 1 97.62 81 ALA A N 1
ATOM 603 C CA . ALA A 1 81 ? 5.418 10.008 -6.617 1 97.62 81 ALA A CA 1
ATOM 604 C C . ALA A 1 81 ? 6.512 9.141 -7.227 1 97.62 81 ALA A C 1
ATOM 606 O O . ALA A 1 81 ? 7.699 9.383 -7.016 1 97.62 81 ALA A O 1
ATOM 607 N N . LEU A 1 82 ? 6.082 8.086 -7.93 1 96.62 82 LEU A N 1
ATOM 608 C CA . LEU A 1 82 ? 7.066 7.219 -8.57 1 96.62 82 LEU A CA 1
ATOM 609 C C . LEU A 1 82 ? 7.828 7.973 -9.656 1 96.62 82 LEU A C 1
ATOM 611 O O . LEU A 1 82 ? 8.984 7.648 -9.945 1 96.62 82 LEU A O 1
ATOM 615 N N . SER A 1 83 ? 7.25 9.008 -10.219 1 95.75 83 SER A N 1
ATOM 616 C CA . SER A 1 83 ? 7.895 9.82 -11.242 1 95.75 83 SER A CA 1
ATOM 617 C C . SER A 1 83 ? 8.492 11.094 -10.648 1 95.75 83 SER A C 1
ATOM 619 O O . SER A 1 83 ? 9.273 11.789 -11.312 1 95.75 83 SER A O 1
ATOM 621 N N . TYR A 1 84 ? 8.148 11.438 -9.453 1 96.19 84 TYR A N 1
ATOM 622 C CA . TYR A 1 84 ? 8.633 12.633 -8.773 1 96.19 84 TYR A CA 1
ATOM 623 C C . TYR A 1 84 ? 9.188 12.297 -7.395 1 96.19 84 TYR A C 1
ATOM 625 O O . TYR A 1 84 ? 8.477 12.398 -6.391 1 96.19 84 TYR A O 1
ATOM 633 N N . PRO A 1 85 ? 10.5 12.062 -7.289 1 96.94 85 PRO A N 1
ATOM 634 C CA . PRO A 1 85 ? 11.109 11.578 -6.051 1 96.94 85 PRO A CA 1
ATOM 635 C C . PRO A 1 85 ? 10.859 12.508 -4.863 1 96.94 85 PRO A C 1
ATOM 637 O O . PRO A 1 85 ? 10.742 12.047 -3.727 1 96.94 85 PRO A O 1
ATOM 640 N N . PHE A 1 86 ? 10.789 13.836 -5.082 1 96.81 86 PHE A N 1
ATOM 641 C CA . PHE A 1 86 ? 10.531 14.734 -3.963 1 96.81 86 PHE A CA 1
ATOM 642 C C . PHE A 1 86 ? 9.188 14.422 -3.318 1 96.81 86 PHE A C 1
ATOM 644 O O . PHE A 1 86 ? 9.039 14.516 -2.098 1 96.81 86 PHE A O 1
ATOM 651 N N . LEU A 1 87 ? 8.172 14.039 -4.117 1 97.88 87 LEU A N 1
ATOM 652 C CA . LEU A 1 87 ? 6.855 13.695 -3.596 1 97.88 87 LEU A CA 1
ATOM 653 C C . LEU A 1 87 ? 6.906 12.383 -2.814 1 97.88 87 LEU A C 1
ATOM 655 O O . LEU A 1 87 ? 6.25 12.25 -1.78 1 97.88 87 LEU A O 1
ATOM 659 N N . MET A 1 88 ? 7.703 11.406 -3.32 1 98.5 88 MET A N 1
ATOM 660 C CA . MET A 1 88 ? 7.852 10.141 -2.6 1 98.5 88 MET A CA 1
ATOM 661 C C . MET A 1 88 ? 8.484 10.367 -1.232 1 98.5 88 MET A C 1
ATOM 663 O O . MET A 1 88 ? 8.023 9.82 -0.231 1 98.5 88 MET A O 1
ATOM 667 N N . HIS A 1 89 ? 9.477 11.219 -1.192 1 98.44 89 HIS A N 1
ATOM 668 C CA . HIS A 1 89 ? 10.102 11.562 0.08 1 98.44 89 HIS A CA 1
ATOM 669 C C . HIS A 1 89 ? 9.102 12.227 1.021 1 98.44 89 HIS A C 1
ATOM 671 O O . HIS A 1 89 ? 9.094 11.938 2.221 1 98.44 89 HIS A O 1
ATOM 677 N N . SER A 1 90 ? 8.32 13.094 0.475 1 98.38 90 SER A N 1
ATOM 678 C CA . SER A 1 90 ? 7.332 13.789 1.303 1 98.38 90 SER A CA 1
ATOM 679 C C . SER A 1 90 ? 6.316 12.805 1.878 1 98.38 90 SER A C 1
ATOM 681 O O . SER A 1 90 ? 5.949 12.906 3.051 1 98.38 90 SER A O 1
ATOM 683 N N . LEU A 1 91 ? 5.879 11.93 1.001 1 98.5 91 LEU A N 1
ATOM 684 C CA . LEU A 1 91 ? 4.934 10.891 1.403 1 98.5 91 LEU A CA 1
ATOM 685 C C . LEU A 1 91 ? 5.52 10.023 2.512 1 98.5 91 LEU A C 1
ATOM 687 O O . LEU A 1 91 ? 4.852 9.758 3.516 1 98.5 91 LEU A O 1
ATOM 691 N N . LEU A 1 92 ? 6.73 9.602 2.387 1 98.69 92 LEU A N 1
ATOM 692 C CA . LEU A 1 92 ? 7.395 8.758 3.375 1 98.69 92 LEU A CA 1
ATOM 693 C C . LEU A 1 92 ? 7.633 9.523 4.672 1 98.69 92 LEU A C 1
ATOM 695 O O . LEU A 1 92 ? 7.555 8.945 5.762 1 98.69 92 LEU A O 1
ATOM 699 N N . ALA A 1 93 ? 7.902 10.82 4.551 1 98.5 93 ALA A N 1
ATOM 700 C CA . ALA A 1 93 ? 8.094 11.656 5.734 1 98.5 93 ALA A CA 1
ATOM 701 C C . ALA A 1 93 ? 6.824 11.719 6.574 1 98.5 93 ALA A C 1
ATOM 703 O O . ALA A 1 93 ? 6.867 11.531 7.793 1 98.5 93 ALA A O 1
ATOM 704 N N . VAL A 1 94 ? 5.719 11.922 5.941 1 98.38 94 VAL A N 1
ATOM 705 C CA . VAL A 1 94 ? 4.441 12.023 6.645 1 98.38 94 VAL A CA 1
ATOM 706 C C . VAL A 1 94 ? 4.082 10.664 7.25 1 98.38 94 VAL A C 1
ATOM 708 O O . VAL A 1 94 ? 3.59 10.594 8.375 1 98.38 94 VAL A O 1
ATOM 711 N N . SER A 1 95 ? 4.34 9.633 6.469 1 98.62 95 SER A N 1
ATOM 712 C CA . SER A 1 95 ? 4.094 8.289 6.98 1 98.62 95 SER A CA 1
ATOM 713 C C . SER A 1 95 ? 4.914 8.016 8.234 1 98.62 95 SER A C 1
ATOM 715 O O . SER A 1 95 ? 4.414 7.434 9.203 1 98.62 95 SER A O 1
ATOM 717 N N . ALA A 1 96 ? 6.156 8.43 8.258 1 98.19 96 ALA A N 1
ATOM 718 C CA . ALA A 1 96 ? 7.031 8.25 9.414 1 98.19 96 ALA A CA 1
ATOM 719 C C . ALA A 1 96 ? 6.496 8.992 10.633 1 98.19 96 ALA A C 1
ATOM 721 O O . ALA A 1 96 ? 6.488 8.453 11.742 1 98.19 96 ALA A O 1
ATOM 722 N N . LEU A 1 97 ? 6.027 10.188 10.422 1 97 97 LEU A N 1
ATOM 723 C CA . LEU A 1 97 ? 5.457 10.953 11.523 1 97 97 LEU A CA 1
ATOM 724 C C . LEU A 1 97 ? 4.219 10.258 12.086 1 97 97 LEU A C 1
ATOM 726 O O . LEU A 1 97 ? 3.996 10.258 13.297 1 97 97 LEU A O 1
ATOM 730 N N . HIS A 1 98 ? 3.424 9.766 11.195 1 97.38 98 HIS A N 1
ATOM 731 C CA . HIS A 1 98 ? 2.211 9.078 11.633 1 97.38 98 HIS A CA 1
ATOM 732 C C . HIS A 1 98 ? 2.543 7.852 12.477 1 97.38 98 HIS A C 1
ATOM 734 O O . HIS A 1 98 ? 1.899 7.602 13.5 1 97.38 98 HIS A O 1
ATOM 740 N N . ILE A 1 99 ? 3.516 7.066 12.023 1 97.25 99 ILE A N 1
ATOM 741 C CA . ILE A 1 99 ? 3.957 5.926 12.82 1 97.25 99 ILE A CA 1
ATOM 742 C C . ILE A 1 99 ? 4.445 6.406 14.188 1 97.25 99 ILE A C 1
ATOM 744 O O . ILE A 1 99 ? 4.098 5.824 15.219 1 97.25 99 ILE A O 1
ATOM 748 N N . GLY A 1 100 ? 5.258 7.449 14.203 1 94.12 100 GLY A N 1
ATOM 749 C CA . GLY A 1 100 ? 5.754 8.008 15.445 1 94.12 100 GLY A CA 1
ATOM 750 C C . GLY A 1 100 ? 4.648 8.445 16.391 1 94.12 100 GLY A C 1
ATOM 751 O O . GLY A 1 100 ? 4.77 8.289 17.609 1 94.12 100 GLY A O 1
ATOM 752 N N . HIS A 1 101 ? 3.611 8.969 15.82 1 91.5 101 HIS A N 1
ATOM 753 C CA . HIS A 1 101 ? 2.475 9.438 16.609 1 91.5 101 HIS A CA 1
ATOM 754 C C . HIS A 1 101 ? 1.744 8.273 17.266 1 91.5 101 HIS A C 1
ATOM 756 O O . HIS A 1 101 ? 1.177 8.422 18.344 1 91.5 101 HIS A O 1
ATOM 762 N N . LYS A 1 102 ? 1.747 7.129 16.656 1 92.5 102 LYS A N 1
ATOM 763 C CA . LYS A 1 102 ? 0.97 5.984 17.109 1 92.5 102 LYS A CA 1
ATOM 764 C C . LYS A 1 102 ? 1.829 5.035 17.938 1 92.5 102 LYS A C 1
ATOM 766 O O . LYS A 1 102 ? 1.308 4.273 18.75 1 92.5 102 LYS A O 1
ATOM 771 N N . CYS A 1 103 ? 3.088 5.074 17.75 1 91.5 103 CYS A N 1
ATOM 772 C CA . CYS A 1 103 ? 3.951 4.082 18.375 1 91.5 103 CYS A CA 1
ATOM 773 C C . CYS A 1 103 ? 4.34 4.512 19.781 1 91.5 103 CYS A C 1
ATOM 775 O O . CYS A 1 103 ? 4.164 5.672 20.156 1 91.5 103 CYS A O 1
ATOM 777 N N . PRO A 1 104 ? 4.852 3.605 20.578 1 90.38 104 PRO A N 1
ATOM 778 C CA . PRO A 1 104 ? 5.344 3.961 21.922 1 90.38 104 PRO A CA 1
ATOM 779 C C . PRO A 1 104 ? 6.535 4.914 21.875 1 90.38 104 PRO A C 1
ATOM 781 O O . PRO A 1 104 ? 7.273 4.938 20.891 1 90.38 104 PRO A O 1
ATOM 784 N N . PRO A 1 105 ? 6.766 5.605 22.906 1 88.62 105 PRO A N 1
ATOM 785 C CA . PRO A 1 105 ? 7.801 6.645 22.938 1 88.62 105 PRO A CA 1
ATOM 786 C C . PRO A 1 105 ? 9.195 6.098 22.656 1 88.62 105 PRO A C 1
ATOM 788 O O . PRO A 1 105 ? 10.023 6.785 22.062 1 88.62 105 PRO A O 1
ATOM 791 N N . GLU A 1 106 ? 9.383 4.855 22.984 1 89.94 106 GLU A N 1
ATOM 792 C CA . GLU A 1 106 ? 10.711 4.266 22.828 1 89.94 106 GLU A CA 1
ATOM 793 C C . GLU A 1 106 ? 11.078 4.094 21.359 1 89.94 106 GLU A C 1
ATOM 795 O O . GLU A 1 106 ? 12.258 4.07 21.016 1 89.94 106 GLU A O 1
ATOM 800 N N . ARG A 1 107 ? 10.117 4.012 20.516 1 91.25 107 ARG A N 1
ATOM 801 C CA . ARG A 1 107 ? 10.359 3.773 19.094 1 91.25 107 ARG A CA 1
ATOM 802 C C . ARG A 1 107 ? 10.172 5.051 18.281 1 91.25 107 ARG A C 1
ATOM 804 O O . ARG A 1 107 ? 10.445 5.074 17.078 1 91.25 107 ARG A O 1
ATOM 811 N N . ARG A 1 108 ? 9.844 6.121 18.891 1 92.44 108 ARG A N 1
ATOM 812 C CA . ARG A 1 108 ? 9.461 7.352 18.203 1 92.44 108 ARG A CA 1
ATOM 813 C C . ARG A 1 108 ? 10.664 8.016 17.547 1 92.44 108 ARG A C 1
ATOM 815 O O . ARG A 1 108 ? 10.555 8.594 16.469 1 92.44 108 ARG A O 1
ATOM 822 N N . ARG A 1 109 ? 11.781 7.914 18.172 1 92.06 109 ARG A N 1
ATOM 823 C CA . ARG A 1 109 ? 12.977 8.602 17.703 1 92.06 109 ARG A CA 1
ATOM 824 C C . ARG A 1 109 ? 13.352 8.141 16.297 1 92.06 109 ARG A C 1
ATOM 826 O O . ARG A 1 109 ? 13.648 8.961 15.422 1 92.06 109 ARG A O 1
ATOM 833 N N . LYS A 1 110 ? 13.273 6.848 16.047 1 94.94 110 LYS A N 1
ATOM 834 C CA . LYS A 1 110 ? 13.609 6.27 14.75 1 94.94 110 LYS A CA 1
ATOM 835 C C . LYS A 1 110 ? 12.75 6.875 13.641 1 94.94 110 LYS A C 1
ATOM 837 O O . LYS A 1 110 ? 13.273 7.258 12.594 1 94.94 110 LYS A O 1
ATOM 842 N N . TYR A 1 111 ? 11.531 6.988 13.859 1 96.56 111 TYR A N 1
ATOM 843 C CA . TYR A 1 111 ? 10.594 7.457 12.844 1 96.56 111 TYR A CA 1
ATOM 844 C C . TYR A 1 111 ? 10.656 8.969 12.703 1 96.56 111 TYR A C 1
ATOM 846 O O . TYR A 1 111 ? 10.492 9.508 11.602 1 96.56 111 TYR A O 1
ATOM 854 N N . THR A 1 112 ? 10.922 9.672 13.797 1 94.38 112 THR A N 1
ATOM 855 C CA . THR A 1 112 ? 11.102 11.117 13.719 1 94.38 112 THR A CA 1
ATOM 856 C C . THR A 1 112 ? 12.336 11.469 12.891 1 94.38 112 THR A C 1
ATOM 858 O O . THR A 1 112 ? 12.289 12.375 12.062 1 94.38 112 THR A O 1
ATOM 861 N N . GLU A 1 113 ? 13.375 10.742 13.109 1 95.56 113 GLU A N 1
ATOM 862 C CA . GLU A 1 113 ? 14.594 10.953 12.328 1 95.56 113 GLU A CA 1
ATOM 863 C C . GLU A 1 113 ? 14.359 10.656 10.852 1 95.56 113 GLU A C 1
ATOM 865 O O . GLU A 1 113 ? 14.828 11.398 9.984 1 95.56 113 GLU A O 1
ATOM 870 N N . ALA A 1 114 ? 13.68 9.57 10.594 1 96.56 114 ALA A N 1
ATOM 871 C CA . ALA A 1 114 ? 13.344 9.234 9.211 1 96.56 114 ALA A CA 1
ATOM 872 C C . ALA A 1 114 ? 12.484 10.32 8.57 1 96.56 114 ALA A C 1
ATOM 874 O O . ALA A 1 114 ? 12.688 10.68 7.41 1 96.56 114 ALA A O 1
ATOM 875 N N . ALA A 1 115 ? 11.523 10.812 9.336 1 97.56 115 ALA A N 1
ATOM 876 C CA . ALA A 1 115 ? 10.633 11.867 8.852 1 97.56 115 ALA A CA 1
AT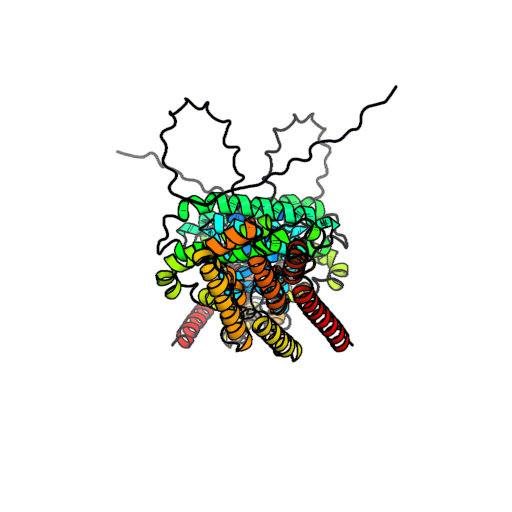OM 877 C C . ALA A 1 115 ? 11.43 13.117 8.469 1 97.56 115 ALA A C 1
ATOM 879 O O . ALA A 1 115 ? 11.242 13.672 7.383 1 97.56 115 ALA A O 1
ATOM 880 N N . ILE A 1 116 ? 12.305 13.508 9.312 1 95.75 116 ILE A N 1
ATOM 881 C CA . ILE A 1 116 ? 13.109 14.711 9.102 1 95.75 116 ILE A CA 1
ATOM 882 C C . ILE A 1 116 ? 14.023 14.508 7.891 1 95.75 116 ILE A C 1
ATOM 884 O O . ILE A 1 116 ? 14.133 15.383 7.031 1 95.75 116 ILE A O 1
ATOM 888 N N . ARG A 1 117 ? 14.617 13.359 7.805 1 96.69 117 ARG A N 1
ATOM 889 C CA . ARG A 1 117 ? 15.5 13.055 6.684 1 96.69 117 ARG A CA 1
ATOM 890 C C . ARG A 1 117 ? 14.742 13.109 5.359 1 96.69 117 ARG A C 1
ATOM 892 O O . ARG A 1 117 ? 15.18 13.766 4.41 1 96.69 117 ARG A O 1
ATOM 899 N N . HIS A 1 118 ? 13.656 12.406 5.234 1 97.75 118 HIS A N 1
ATOM 900 C CA . HIS A 1 118 ? 12.859 12.383 4.016 1 97.75 118 HIS A CA 1
ATOM 901 C C . HIS A 1 118 ? 12.336 13.773 3.678 1 97.75 118 HIS A C 1
ATOM 903 O O . HIS A 1 118 ? 12.297 14.164 2.508 1 97.75 118 HIS A O 1
ATOM 909 N N . ASN A 1 119 ? 11.906 14.5 4.703 1 96.38 119 ASN A N 1
ATOM 910 C CA . ASN A 1 119 ? 11.43 15.859 4.465 1 96.38 119 ASN A CA 1
ATOM 911 C C . ASN A 1 119 ? 12.523 16.75 3.895 1 96.38 119 ASN A C 1
ATOM 913 O O . ASN A 1 119 ? 12.289 17.5 2.945 1 96.38 119 ASN A O 1
ATOM 917 N N . ASP A 1 120 ? 13.703 16.672 4.461 1 95.19 120 ASP A N 1
ATOM 918 C CA . ASP A 1 120 ? 14.82 17.484 3.988 1 95.19 120 ASP A CA 1
ATOM 919 C C . ASP A 1 120 ? 15.148 17.172 2.535 1 95.19 120 ASP A C 1
ATOM 921 O O . ASP A 1 120 ? 15.383 18.078 1.73 1 95.19 120 ASP A O 1
ATOM 925 N N . LEU A 1 121 ? 15.188 15.922 2.252 1 96.5 121 LEU A N 1
ATOM 926 C CA . LEU A 1 121 ? 15.461 15.5 0.883 1 96.5 121 LEU A CA 1
ATOM 927 C C . LEU A 1 121 ? 14.352 15.961 -0.058 1 96.5 121 LEU A C 1
ATOM 929 O O . LEU A 1 121 ? 14.625 16.406 -1.173 1 96.5 121 LEU A O 1
ATOM 933 N N . SER A 1 122 ? 13.141 15.836 0.378 1 97 122 SER A N 1
ATOM 934 C CA . SER A 1 122 ? 11.992 16.266 -0.407 1 97 122 SER A CA 1
ATOM 935 C C . SER A 1 122 ? 12.086 17.75 -0.759 1 97 122 SER A C 1
ATOM 937 O O . SER A 1 122 ? 11.969 18.125 -1.927 1 97 122 SER A O 1
ATOM 939 N N . LEU A 1 123 ? 12.336 18.547 0.231 1 94 123 LEU A N 1
ATOM 940 C CA . LEU A 1 123 ? 12.414 19.984 0.039 1 94 123 LEU A CA 1
ATOM 941 C C . LEU A 1 123 ? 13.578 20.344 -0.88 1 94 123 LEU A C 1
ATOM 943 O O . LEU A 1 123 ? 13.445 21.203 -1.753 1 94 123 LEU A O 1
ATOM 947 N N . SER A 1 124 ? 14.719 19.703 -0.686 1 94.12 124 SER A N 1
ATOM 948 C CA . SER A 1 124 ? 15.898 19.984 -1.501 1 94.12 124 SER A CA 1
ATOM 949 C C . SER A 1 124 ? 15.641 19.656 -2.971 1 94.12 124 SER A C 1
ATOM 951 O O . SER A 1 124 ? 16.094 20.391 -3.857 1 94.12 124 SER A O 1
ATOM 953 N N . LEU A 1 125 ? 14.906 18.625 -3.232 1 94.12 125 LEU A N 1
ATOM 954 C CA . LEU A 1 125 ? 14.633 18.188 -4.598 1 94.12 125 LEU A CA 1
ATOM 955 C C . LEU A 1 125 ? 13.547 19.047 -5.238 1 94.12 125 LEU A C 1
ATOM 957 O O . LEU A 1 125 ? 13.555 19.266 -6.453 1 94.12 125 LEU A O 1
ATOM 961 N N . CYS A 1 126 ? 12.617 19.5 -4.477 1 93.31 126 CYS A N 1
ATOM 962 C CA . CYS A 1 126 ? 11.453 20.203 -5.008 1 93.31 126 CYS A CA 1
ATOM 963 C C . CYS A 1 126 ? 11.766 21.672 -5.27 1 93.31 126 CYS A C 1
ATOM 965 O O . CYS A 1 126 ? 11.211 22.266 -6.191 1 93.31 126 CYS A O 1
ATOM 967 N N . THR A 1 127 ? 12.602 22.312 -4.551 1 90.62 127 THR A N 1
ATOM 968 C CA . THR A 1 127 ? 12.852 23.75 -4.527 1 90.62 127 THR A CA 1
ATOM 969 C C . THR A 1 127 ? 13.18 24.266 -5.926 1 90.62 127 THR A C 1
ATOM 971 O O . THR A 1 127 ? 12.617 25.25 -6.379 1 90.62 127 THR A O 1
ATOM 974 N N . PRO A 1 128 ? 13.969 23.531 -6.699 1 89.62 128 PRO A N 1
ATOM 975 C CA . PRO A 1 128 ? 14.273 24.031 -8.047 1 89.62 128 PRO A CA 1
ATOM 976 C C . PRO A 1 128 ? 13.055 24 -8.969 1 89.62 128 PRO A C 1
ATOM 978 O O . PRO A 1 128 ? 13.031 24.703 -9.984 1 89.62 128 PRO A O 1
ATOM 981 N N . LEU A 1 129 ? 12.078 23.219 -8.672 1 89.81 129 LEU A N 1
ATOM 982 C CA . LEU A 1 129 ? 10.922 23.031 -9.539 1 89.81 129 LEU A CA 1
ATOM 983 C C . LEU A 1 129 ? 9.828 24.047 -9.219 1 89.81 129 LEU A C 1
ATOM 985 O O . LEU A 1 129 ? 8.898 24.234 -10.008 1 89.81 129 LEU A O 1
ATOM 989 N N . LEU A 1 130 ? 9.914 24.719 -8.109 1 88.25 130 LEU A N 1
ATOM 990 C CA . LEU A 1 130 ? 8.867 25.594 -7.621 1 88.25 130 LEU A CA 1
ATOM 991 C C . LEU A 1 130 ? 8.742 26.844 -8.5 1 88.25 130 LEU A C 1
ATOM 993 O O . LEU A 1 130 ? 7.68 27.453 -8.57 1 88.25 130 LEU A O 1
ATOM 997 N N . SER A 1 131 ? 9.797 27.188 -9.148 1 86.5 131 SER A N 1
ATOM 998 C CA . SER A 1 131 ? 9.789 28.375 -10 1 86.5 131 SER A CA 1
ATOM 999 C C . SER A 1 131 ? 9.258 28.062 -11.391 1 86.5 131 SER A C 1
ATOM 1001 O O . SER A 1 131 ? 9.047 28.953 -12.203 1 86.5 131 SER A O 1
ATOM 1003 N N . ASN A 1 132 ? 9.016 26.828 -11.68 1 88.81 132 ASN A N 1
ATOM 1004 C CA . ASN A 1 132 ? 8.555 26.406 -13 1 88.81 132 ASN A CA 1
ATOM 1005 C C . ASN A 1 132 ? 7.414 25.406 -12.906 1 88.81 132 ASN A C 1
ATOM 1007 O O . ASN A 1 132 ? 7.555 24.25 -13.336 1 88.81 132 ASN A O 1
ATOM 1011 N N . VAL A 1 133 ? 6.309 25.906 -12.547 1 90.81 133 VAL A N 1
ATOM 1012 C CA . VAL A 1 133 ? 5.113 25.062 -12.461 1 90.81 133 VAL A CA 1
ATOM 1013 C C . VAL A 1 133 ? 4.512 24.891 -13.859 1 90.81 133 VAL A C 1
ATOM 1015 O O . VAL A 1 133 ? 4.289 25.875 -14.57 1 90.81 133 VAL A O 1
ATOM 1018 N N . THR A 1 134 ? 4.363 23.703 -14.281 1 91.25 134 THR A N 1
ATOM 1019 C CA . THR A 1 134 ? 3.814 23.375 -15.594 1 91.25 134 THR A CA 1
ATOM 1020 C C . THR A 1 134 ? 2.645 22.406 -15.453 1 91.25 134 THR A C 1
ATOM 1022 O O . THR A 1 134 ? 2.34 21.938 -14.352 1 91.25 134 THR A O 1
ATOM 1025 N N . SER A 1 135 ? 2.047 22.094 -16.594 1 91.5 135 SER A N 1
ATOM 1026 C CA . SER A 1 135 ? 0.941 21.141 -16.609 1 91.5 135 SER A CA 1
ATOM 1027 C C . SER A 1 135 ? 1.418 19.734 -16.281 1 91.5 135 SER A C 1
ATOM 1029 O O . SER A 1 135 ? 0.644 18.906 -15.781 1 91.5 135 SER A O 1
ATOM 1031 N N . GLU A 1 136 ? 2.713 19.453 -16.406 1 92.31 136 GLU A N 1
ATOM 1032 C CA . GLU A 1 136 ? 3.262 18.125 -16.203 1 92.31 136 GLU A CA 1
ATOM 1033 C C . GLU A 1 136 ? 3.562 17.875 -14.727 1 92.31 136 GLU A C 1
ATOM 1035 O O . GLU A 1 136 ? 3.367 16.766 -14.227 1 92.31 136 GLU A O 1
ATOM 1040 N N . ASN A 1 137 ? 4.004 18.938 -14.07 1 93.38 137 ASN A N 1
ATOM 1041 C CA . ASN A 1 137 ? 4.449 18.703 -12.703 1 93.38 137 ASN A CA 1
ATOM 1042 C C . ASN A 1 137 ? 3.453 19.266 -11.688 1 93.38 137 ASN A C 1
ATOM 1044 O O . ASN A 1 137 ? 3.623 19.078 -10.477 1 93.38 137 ASN A O 1
ATOM 1048 N N . CYS A 1 138 ? 2.375 19.891 -12.109 1 92.81 138 CYS A N 1
ATOM 1049 C CA . CYS A 1 138 ? 1.441 20.609 -11.258 1 92.81 138 CYS A CA 1
ATOM 1050 C C . CYS A 1 138 ? 0.77 19.672 -10.266 1 92.81 138 CYS A C 1
ATOM 1052 O O . CYS A 1 138 ? 0.572 20.016 -9.102 1 92.81 138 CYS A O 1
ATOM 1054 N N . HIS A 1 139 ? 0.425 18.469 -10.703 1 93.44 139 HIS A N 1
ATOM 1055 C CA . HIS A 1 139 ? -0.253 17.531 -9.82 1 93.44 139 HIS A CA 1
ATOM 1056 C C . HIS A 1 139 ? 0.673 17.047 -8.711 1 93.44 139 HIS A C 1
ATOM 1058 O O . HIS A 1 139 ? 0.253 16.922 -7.555 1 93.44 139 HIS A O 1
ATOM 1064 N N . ALA A 1 140 ? 1.945 16.828 -9.062 1 95 140 ALA A N 1
ATOM 1065 C CA . ALA A 1 140 ? 2.936 16.422 -8.062 1 95 140 ALA A CA 1
ATOM 1066 C C . ALA A 1 140 ? 3.182 17.531 -7.055 1 95 140 ALA A C 1
ATOM 1068 O O . ALA A 1 140 ? 3.244 17.297 -5.848 1 95 140 ALA A O 1
ATOM 1069 N N . LEU A 1 141 ? 3.25 18.703 -7.566 1 94.06 141 LEU A N 1
ATOM 1070 C CA . LEU A 1 141 ? 3.512 19.859 -6.711 1 94.06 141 LEU A CA 1
ATOM 1071 C C . LEU A 1 141 ? 2.324 20.141 -5.797 1 94.06 141 LEU A C 1
ATOM 1073 O O . LEU A 1 141 ? 2.502 20.547 -4.648 1 94.06 141 LEU A O 1
ATOM 1077 N N . PHE A 1 142 ? 1.205 19.922 -6.305 1 93.62 142 PHE A N 1
ATOM 1078 C CA . PHE A 1 142 ? 0.01 20.109 -5.488 1 93.62 142 PHE A CA 1
ATOM 1079 C C . PHE A 1 142 ? -0.036 19.109 -4.352 1 93.62 142 PHE A C 1
ATOM 1081 O O . PHE A 1 142 ? -0.246 19.469 -3.193 1 93.62 142 PHE A O 1
ATOM 1088 N N . ALA A 1 143 ? 0.117 17.812 -4.68 1 94.44 143 ALA A N 1
ATOM 1089 C CA . ALA A 1 143 ? 0.157 16.781 -3.646 1 94.44 143 ALA A CA 1
ATOM 1090 C C . ALA A 1 143 ? 1.263 17.062 -2.633 1 94.44 143 ALA A C 1
ATOM 1092 O O . ALA A 1 143 ? 1.054 16.922 -1.424 1 94.44 143 ALA A O 1
ATOM 1093 N N . PHE A 1 144 ? 2.361 17.469 -3.127 1 95.25 144 PHE A N 1
ATOM 1094 C CA . PHE A 1 144 ? 3.49 17.859 -2.289 1 95.25 144 PHE A CA 1
ATOM 1095 C C . PHE A 1 144 ? 3.094 18.969 -1.331 1 95.25 144 PHE A C 1
ATOM 1097 O O . PHE A 1 144 ? 3.389 18.906 -0.136 1 95.25 144 PHE A O 1
ATOM 1104 N N . SER A 1 145 ? 2.459 19.953 -1.802 1 93.19 145 SER A N 1
ATOM 1105 C CA . SER A 1 145 ? 2.029 21.078 -0.99 1 93.19 145 SER A CA 1
ATOM 1106 C C . SER A 1 145 ? 1.12 20.641 0.149 1 93.19 145 SER A C 1
ATOM 1108 O O . SER A 1 145 ? 1.268 21.094 1.285 1 93.19 145 SER A O 1
ATOM 1110 N N . CYS A 1 146 ? 0.197 19.766 -0.19 1 92.5 146 CYS A N 1
ATOM 1111 C CA . CYS A 1 146 ? -0.687 19.219 0.838 1 92.5 146 CYS A CA 1
ATOM 1112 C C . CYS A 1 146 ? 0.11 18.5 1.92 1 92.5 146 CYS A C 1
ATOM 1114 O O . CYS A 1 146 ? -0.133 18.703 3.111 1 92.5 146 CYS A O 1
ATOM 1116 N N . LEU A 1 147 ? 1.072 17.703 1.517 1 96.19 147 LEU A N 1
ATOM 1117 C CA . LEU A 1 147 ? 1.846 16.891 2.453 1 96.19 147 LEU A CA 1
ATOM 1118 C C . LEU A 1 147 ? 2.797 17.766 3.268 1 96.19 147 LEU A C 1
ATOM 1120 O O . LEU A 1 147 ? 3.061 17.484 4.438 1 96.19 147 LEU A O 1
ATOM 1124 N N . VAL A 1 148 ? 3.287 18.828 2.68 1 94.75 148 VAL A N 1
ATOM 1125 C CA . VAL A 1 148 ? 4.164 19.766 3.385 1 94.75 148 VAL A CA 1
ATOM 1126 C C . VAL A 1 148 ? 3.402 20.422 4.535 1 94.75 148 VAL A C 1
ATOM 1128 O O . VAL A 1 148 ? 3.941 20.578 5.633 1 94.75 148 VAL A O 1
ATOM 1131 N N . VAL A 1 149 ? 2.197 20.766 4.289 1 92.44 149 VAL A N 1
ATOM 1132 C CA . VAL A 1 149 ? 1.372 21.391 5.32 1 92.44 149 VAL A CA 1
ATOM 1133 C C . VAL A 1 149 ? 1.144 20.406 6.461 1 92.44 149 VAL A C 1
ATOM 1135 O O . VAL A 1 149 ? 1.331 20.734 7.629 1 92.44 149 VAL A O 1
ATOM 1138 N N . ILE A 1 150 ? 0.785 19.188 6.125 1 93.5 150 ILE A N 1
ATOM 1139 C CA . ILE A 1 150 ? 0.542 18.156 7.121 1 93.5 150 ILE A CA 1
ATOM 1140 C C . ILE A 1 150 ? 1.815 17.906 7.922 1 93.5 150 ILE A C 1
ATOM 1142 O O . ILE A 1 150 ? 1.779 17.828 9.156 1 93.5 150 ILE A O 1
ATOM 1146 N N . PHE A 1 151 ? 2.889 17.828 7.234 1 95.88 151 PHE A N 1
ATOM 1147 C CA . PHE A 1 151 ? 4.172 17.578 7.883 1 95.88 151 PHE A CA 1
ATOM 1148 C C . PHE A 1 151 ? 4.523 18.719 8.828 1 95.88 151 PHE A C 1
ATOM 1150 O O . PHE A 1 151 ? 4.992 18.484 9.945 1 95.88 151 PHE A O 1
ATOM 1157 N N . ALA A 1 152 ? 4.383 19.938 8.367 1 92.69 152 ALA A N 1
ATOM 1158 C CA . ALA A 1 152 ? 4.75 21.125 9.148 1 92.69 152 ALA A CA 1
ATOM 1159 C C . ALA A 1 152 ? 4.027 21.141 10.492 1 92.69 152 ALA A C 1
ATOM 1161 O O . ALA A 1 152 ? 4.641 21.406 11.531 1 92.69 152 ALA A O 1
ATOM 1162 N N . TYR A 1 153 ? 2.795 20.812 10.516 1 91.5 153 TYR A N 1
ATOM 1163 C CA . TYR A 1 153 ? 2.027 20.781 11.75 1 91.5 153 TYR A CA 1
ATOM 1164 C C . TYR A 1 153 ? 2.395 19.562 12.594 1 91.5 153 TYR A C 1
ATOM 1166 O O . TYR A 1 153 ? 2.529 19.656 13.812 1 91.5 153 TYR A O 1
ATOM 1174 N N . ALA A 1 154 ? 2.57 18.484 11.945 1 92.75 154 ALA A N 1
ATOM 1175 C CA . ALA A 1 154 ? 2.756 17.219 12.656 1 92.75 154 ALA A CA 1
ATOM 1176 C C . ALA A 1 154 ? 4.141 17.156 13.297 1 92.75 154 ALA A C 1
ATOM 1178 O O . ALA A 1 154 ? 4.316 16.531 14.344 1 92.75 154 ALA A O 1
ATOM 1179 N N . ALA A 1 155 ? 5.094 17.688 12.641 1 89.75 155 ALA A N 1
ATOM 1180 C CA . ALA A 1 155 ? 6.484 17.578 13.078 1 89.75 155 ALA A CA 1
ATOM 1181 C C . ALA A 1 155 ? 6.723 18.391 14.352 1 89.75 155 ALA A C 1
ATOM 1183 O O . ALA A 1 155 ? 7.625 18.094 15.133 1 89.75 155 ALA A O 1
ATOM 1184 N N . GLU A 1 156 ? 6.047 19.516 14.5 1 74.5 156 GLU A N 1
ATOM 1185 C CA . GLU A 1 156 ? 6.262 20.391 15.648 1 74.5 156 GLU A CA 1
ATOM 1186 C C . GLU A 1 156 ? 5.586 19.828 16.906 1 74.5 156 GLU A C 1
ATOM 1188 O O . GLU A 1 156 ? 5.637 20.453 17.969 1 74.5 156 GLU A O 1
ATOM 1193 N N . HIS A 1 157 ? 4.855 18.641 16.891 1 59.56 157 HIS A N 1
ATOM 1194 C CA . HIS A 1 157 ? 3.994 18.125 17.953 1 59.56 157 HIS A CA 1
ATOM 1195 C C . HIS A 1 157 ? 4.812 17.688 19.156 1 59.56 157 HIS A C 1
ATOM 1197 O O . HIS A 1 157 ? 4.266 17.125 20.109 1 59.56 157 HIS A O 1
ATOM 1203 N N . PRO A 1 158 ? 5.992 17.344 19.359 1 49.78 158 PRO A N 1
ATOM 1204 C CA . PRO A 1 158 ? 5.965 16.469 20.547 1 49.78 158 PRO A CA 1
ATOM 1205 C C . PRO A 1 158 ? 5.297 17.125 21.75 1 49.78 158 PRO A C 1
ATOM 1207 O O . PRO A 1 158 ? 5.492 18.328 22 1 49.78 158 PRO A O 1
ATOM 1210 N N . ALA A 1 159 ? 4.043 16.719 22.125 1 48.81 159 ALA A N 1
ATOM 1211 C CA . ALA A 1 159 ? 3.455 17.125 23.391 1 48.81 159 ALA A CA 1
ATOM 1212 C C . ALA A 1 159 ? 4.527 17.641 24.344 1 48.81 159 ALA A C 1
ATOM 1214 O O . ALA A 1 159 ? 4.324 18.625 25.047 1 48.81 159 ALA A O 1
ATOM 1215 N N . SER A 1 160 ? 5.586 16.891 24.453 1 48.44 160 SER A N 1
ATOM 1216 C CA . SER A 1 160 ? 6.602 17.172 25.453 1 48.44 160 SER A CA 1
ATOM 1217 C C . SER A 1 160 ? 7.387 18.438 25.109 1 48.44 160 SER A C 1
ATOM 1219 O O . SER A 1 160 ? 7.965 19.078 25.984 1 48.44 160 SER A O 1
ATOM 1221 N N . SER A 1 161 ? 7.289 18.875 23.797 1 53.62 161 SER A N 1
ATOM 1222 C CA . SER A 1 161 ? 8.188 19.953 23.422 1 53.62 161 SER A CA 1
ATOM 1223 C C . SER A 1 161 ? 7.414 21.234 23.125 1 53.62 161 SER A C 1
ATOM 1225 O O . SER A 1 161 ? 8.008 22.281 22.828 1 53.62 161 SER A O 1
ATOM 1227 N N . LEU A 1 162 ? 6.066 21.094 23.141 1 54.69 162 LEU A N 1
ATOM 1228 C CA . LEU A 1 162 ? 5.285 22.281 22.828 1 54.69 162 LEU A CA 1
ATOM 1229 C C . LEU A 1 162 ? 5.586 23.406 23.812 1 54.69 162 LEU A C 1
ATOM 1231 O O . LEU A 1 162 ? 5.523 24.594 23.453 1 54.69 162 LEU A O 1
ATOM 1235 N N . ASP A 1 163 ? 6.129 22.906 24.859 1 60.25 163 ASP A N 1
ATOM 1236 C CA . ASP A 1 163 ? 6.457 23.922 25.859 1 60.25 163 ASP A CA 1
ATOM 1237 C C . ASP A 1 163 ? 7.703 24.703 25.453 1 60.25 163 ASP A C 1
ATOM 1239 O O . ASP A 1 163 ? 7.918 25.828 25.922 1 60.25 163 ASP A O 1
ATOM 1243 N N . THR A 1 164 ? 8.352 24.141 24.453 1 68 164 THR A N 1
ATOM 1244 C CA . THR A 1 164 ? 9.594 24.812 24.094 1 68 164 THR A CA 1
ATOM 1245 C C . THR A 1 164 ? 9.406 25.641 22.812 1 68 164 THR A C 1
ATOM 1247 O O . THR A 1 164 ? 10.281 26.422 22.453 1 68 164 THR A O 1
ATOM 1250 N N . LEU A 1 165 ? 8.219 25.547 22.312 1 78.56 165 LEU A N 1
ATOM 1251 C CA . LEU A 1 165 ? 7.953 26.266 21.062 1 78.56 165 LEU A CA 1
ATOM 1252 C C . LEU A 1 165 ? 7.605 27.734 21.344 1 78.56 165 LEU A C 1
ATOM 1254 O O . LEU A 1 165 ? 7.074 28.047 22.422 1 78.56 165 LEU A O 1
ATOM 1258 N N . ASP A 1 166 ? 8.047 28.562 20.422 1 88.19 166 ASP A N 1
ATOM 1259 C CA . ASP A 1 166 ? 7.77 29.984 20.562 1 88.19 166 ASP A CA 1
ATOM 1260 C C . ASP A 1 166 ? 7.156 30.562 19.297 1 88.19 166 ASP A C 1
ATOM 1262 O O . ASP A 1 166 ? 6.699 29.812 18.422 1 88.19 166 ASP A O 1
ATOM 1266 N N . GLU A 1 167 ? 6.965 31.875 19.281 1 92.81 167 GLU A N 1
ATOM 1267 C CA . GLU A 1 167 ? 6.305 32.531 18.141 1 92.81 167 GLU A CA 1
ATOM 1268 C C . GLU A 1 167 ? 7.109 32.344 16.859 1 92.81 167 GLU A C 1
ATOM 1270 O O . GLU A 1 167 ? 6.543 32.25 15.773 1 92.81 167 GLU A O 1
ATOM 1275 N N . GLY A 1 168 ? 8.43 32.188 16.969 1 91.81 168 GLY A N 1
ATOM 1276 C CA . GLY A 1 168 ? 9.242 31.906 15.797 1 91.81 168 GLY A CA 1
ATOM 1277 C C . GLY A 1 168 ? 8.867 30.609 15.102 1 91.81 168 GLY A C 1
ATOM 1278 O O . GLY A 1 168 ? 8.836 30.547 13.875 1 91.81 168 GLY A O 1
ATOM 1279 N N . ASP A 1 169 ? 8.602 29.625 15.867 1 90.56 169 ASP A N 1
ATOM 1280 C CA . ASP A 1 169 ? 8.195 28.328 15.328 1 90.56 169 ASP A CA 1
ATOM 1281 C C . ASP A 1 169 ? 6.844 28.422 14.633 1 90.56 169 ASP A C 1
ATOM 1283 O O . ASP A 1 169 ? 6.629 27.797 13.594 1 90.56 169 ASP A O 1
ATOM 1287 N N . VAL A 1 170 ? 5.941 29.125 15.219 1 93.5 170 VAL A N 1
ATOM 1288 C CA . VAL A 1 170 ? 4.613 29.312 14.633 1 93.5 170 VAL A CA 1
ATOM 1289 C C . VAL A 1 170 ? 4.738 30 13.273 1 93.5 170 VAL A C 1
ATOM 1291 O O . VAL A 1 170 ? 4.133 29.562 12.289 1 93.5 170 VAL A O 1
ATOM 1294 N N . VAL A 1 171 ? 5.504 31.047 13.281 1 94.81 171 VAL A N 1
ATOM 1295 C CA . VAL A 1 171 ? 5.668 31.828 12.055 1 94.81 171 VAL A CA 1
ATOM 1296 C C . VAL A 1 171 ? 6.305 30.969 10.977 1 94.81 171 VAL A C 1
ATOM 1298 O O . VAL A 1 171 ? 5.938 31.062 9.805 1 94.81 171 VAL A O 1
ATOM 1301 N N . LYS A 1 172 ? 7.238 30.125 11.344 1 92.31 172 LYS A N 1
ATOM 1302 C CA . LYS A 1 172 ? 7.863 29.203 10.398 1 92.31 172 LYS A CA 1
ATOM 1303 C C . LYS A 1 172 ? 6.828 28.297 9.758 1 92.31 172 LYS A C 1
ATOM 1305 O O . LYS A 1 172 ? 6.809 28.125 8.539 1 92.31 172 LYS A O 1
ATOM 1310 N N . VAL A 1 173 ? 6 27.672 10.523 1 93.31 173 VAL A N 1
ATOM 1311 C CA . VAL A 1 173 ? 4.961 26.766 10.039 1 93.31 173 VAL A CA 1
ATOM 1312 C C . VAL A 1 173 ? 3.994 27.531 9.141 1 93.31 173 VAL A C 1
ATOM 1314 O O . VAL A 1 173 ? 3.645 27.062 8.055 1 93.31 173 VAL A O 1
ATOM 1317 N N . PHE A 1 174 ? 3.613 28.75 9.578 1 95.12 174 PHE A N 1
ATOM 1318 C CA . PHE A 1 174 ? 2.668 29.547 8.805 1 95.12 174 PHE A CA 1
ATOM 1319 C C . PHE A 1 174 ? 3.266 29.938 7.457 1 95.12 174 PHE A C 1
ATOM 1321 O O . PHE A 1 174 ? 2.561 29.969 6.445 1 95.12 174 PHE A O 1
ATOM 1328 N N . LYS A 1 175 ? 4.523 30.203 7.449 1 94 175 LYS A N 1
ATOM 1329 C CA . LYS A 1 175 ? 5.191 30.547 6.199 1 94 175 LYS A CA 1
ATOM 1330 C C . LYS A 1 175 ? 5.195 29.359 5.234 1 94 175 LYS A C 1
ATOM 1332 O O . LYS A 1 175 ? 5.023 29.531 4.027 1 94 175 LYS A O 1
ATOM 1337 N N . LEU A 1 176 ? 5.41 28.203 5.762 1 90.75 176 LEU A N 1
ATOM 1338 C CA . LEU A 1 176 ? 5.352 27 4.938 1 90.75 176 LEU A CA 1
ATOM 1339 C C . LEU A 1 176 ? 3.957 26.812 4.355 1 90.75 176 LEU A C 1
ATOM 1341 O O . LEU A 1 176 ? 3.812 26.469 3.18 1 90.75 176 LEU A O 1
ATOM 1345 N N . VAL A 1 177 ? 2.99 27 5.125 1 93.12 177 VAL A N 1
ATOM 1346 C CA . VAL A 1 177 ? 1.605 26.859 4.688 1 93.12 177 VAL A CA 1
ATOM 1347 C C . VAL A 1 177 ? 1.3 27.875 3.598 1 93.12 177 VAL A C 1
ATOM 1349 O O . VAL A 1 177 ? 0.664 27.547 2.592 1 93.12 177 VAL A O 1
ATOM 1352 N N . ARG A 1 178 ? 1.76 29.078 3.824 1 93.19 178 ARG A N 1
ATOM 1353 C CA . ARG A 1 178 ? 1.572 30.141 2.836 1 93.19 178 ARG A CA 1
ATOM 1354 C C . ARG A 1 178 ? 2.256 29.781 1.52 1 93.19 178 ARG A C 1
ATOM 1356 O O . ARG A 1 178 ? 1.684 29.984 0.445 1 93.19 178 ARG A O 1
ATOM 1363 N N . GLY A 1 179 ? 3.471 29.328 1.602 1 89.25 179 GLY A N 1
ATOM 1364 C CA . GLY A 1 179 ? 4.172 28.875 0.411 1 89.25 179 GLY A CA 1
ATOM 1365 C C . GLY A 1 179 ? 3.418 27.797 -0.353 1 89.25 179 GLY A C 1
ATOM 1366 O O . GLY A 1 179 ? 3.293 27.875 -1.577 1 89.25 179 GLY A O 1
ATOM 1367 N N . ALA A 1 180 ? 2.885 26.812 0.354 1 89 180 ALA A N 1
ATOM 1368 C CA . ALA A 1 180 ? 2.072 25.75 -0.251 1 89 180 ALA A CA 1
ATOM 1369 C C . ALA A 1 180 ? 0.849 26.344 -0.949 1 89 180 ALA A C 1
ATOM 1371 O O . ALA A 1 180 ? 0.498 25.922 -2.055 1 89 180 ALA A O 1
ATOM 1372 N N . GLY A 1 181 ? 0.254 27.312 -0.268 1 88.56 181 GLY A N 1
ATOM 1373 C CA . GLY A 1 181 ? -0.886 27.984 -0.868 1 88.56 181 GLY A CA 1
ATOM 1374 C C . GLY A 1 181 ? -0.547 28.688 -2.17 1 88.56 181 GLY A C 1
ATOM 1375 O O . GLY A 1 181 ? -1.338 28.672 -3.115 1 88.56 181 GLY A O 1
ATOM 1376 N N . SER A 1 182 ? 0.569 29.266 -2.17 1 88.75 182 SER A N 1
ATOM 1377 C CA . SER A 1 182 ? 1.015 29.969 -3.369 1 88.75 182 SER A CA 1
ATOM 1378 C C . SER A 1 182 ? 1.199 29 -4.539 1 88.75 182 SER A C 1
ATOM 1380 O O . SER A 1 182 ? 0.822 29.312 -5.668 1 88.75 182 SER A O 1
ATOM 1382 N N . ILE A 1 183 ? 1.761 27.875 -4.285 1 87.94 183 ILE A N 1
ATOM 1383 C CA . ILE A 1 183 ? 1.964 26.859 -5.309 1 87.94 183 ILE A CA 1
ATOM 1384 C C . ILE A 1 183 ? 0.614 26.422 -5.871 1 87.94 183 ILE A C 1
ATOM 1386 O O . ILE A 1 183 ? 0.439 26.344 -7.09 1 87.94 183 ILE A O 1
ATOM 1390 N N . VAL A 1 184 ? -0.325 26.188 -5.016 1 86.25 184 VAL A N 1
ATOM 1391 C CA . VAL A 1 184 ? -1.647 25.703 -5.41 1 86.25 184 VAL A CA 1
ATOM 1392 C C . VAL A 1 184 ? -2.354 26.781 -6.234 1 86.25 184 VAL A C 1
ATOM 1394 O O . VAL A 1 184 ? -3.016 26.469 -7.23 1 86.25 184 VAL A O 1
ATOM 1397 N N . GLY A 1 185 ? -2.16 28.031 -5.797 1 87.69 185 GLY A N 1
ATOM 1398 C CA . GLY A 1 185 ? -2.752 29.125 -6.547 1 87.69 185 GLY A CA 1
ATOM 1399 C C . GLY A 1 185 ? -2.238 29.219 -7.969 1 87.69 185 GLY A C 1
ATOM 1400 O O . GLY A 1 185 ? -3.016 29.422 -8.906 1 87.69 185 GLY A O 1
ATOM 1401 N N . GLN A 1 186 ? -1.001 29.031 -8.172 1 86.75 186 GLN A N 1
ATOM 1402 C CA . GLN A 1 186 ? -0.372 29.094 -9.484 1 86.75 186 GLN A CA 1
ATOM 1403 C C . GLN A 1 186 ? -0.788 27.922 -10.359 1 86.75 186 GLN A C 1
ATOM 1405 O O . GLN A 1 186 ? -0.952 28.078 -11.578 1 86.75 186 GLN A O 1
ATOM 1410 N N . ALA A 1 187 ? -0.986 26.797 -9.766 1 89.38 187 ALA A N 1
ATOM 1411 C CA . ALA A 1 187 ? -1.22 25.562 -10.508 1 89.38 187 ALA A CA 1
ATOM 1412 C C . ALA A 1 187 ? -2.713 25.297 -10.68 1 89.38 187 ALA A C 1
ATOM 1414 O O . ALA A 1 187 ? -3.109 24.375 -11.406 1 89.38 187 ALA A O 1
ATOM 1415 N N . ARG A 1 188 ? -3.572 26.062 -10.148 1 89.44 188 ARG A N 1
ATOM 1416 C CA . ARG A 1 188 ? -4.996 25.781 -10 1 89.44 188 ARG A CA 1
ATOM 1417 C C . ARG A 1 188 ? -5.652 25.516 -11.352 1 89.44 188 ARG A C 1
ATOM 1419 O O . ARG A 1 188 ? -6.434 24.578 -11.492 1 89.44 188 ARG A O 1
ATOM 1426 N N . PRO A 1 189 ? -5.32 26.219 -12.445 1 89.5 189 PRO A N 1
ATOM 1427 C CA . PRO A 1 189 ? -5.977 25.969 -13.734 1 89.5 189 PRO A CA 1
ATOM 1428 C C . PRO A 1 189 ? -5.707 24.562 -14.266 1 89.5 189 PRO A C 1
ATOM 1430 O O . PRO A 1 189 ? -6.598 23.938 -14.852 1 89.5 189 PRO A O 1
ATOM 1433 N N . TRP A 1 190 ? -4.566 24.031 -14.016 1 91 190 TRP A N 1
ATOM 1434 C CA . TRP A 1 190 ? -4.203 22.703 -14.484 1 91 190 TRP A CA 1
ATOM 1435 C C . TRP A 1 190 ? -4.781 21.625 -13.562 1 91 190 TRP A C 1
ATOM 1437 O O . TRP A 1 190 ? -5.246 20.594 -14.023 1 91 190 TRP A O 1
ATOM 1447 N N . ILE A 1 191 ? -4.789 21.938 -12.281 1 90.56 191 ILE A N 1
ATOM 1448 C CA . ILE A 1 191 ? -5.254 20.969 -11.289 1 90.56 191 ILE A CA 1
ATOM 1449 C C . ILE A 1 191 ? -6.75 20.719 -11.477 1 90.56 191 ILE A C 1
ATOM 1451 O O . ILE A 1 191 ? -7.211 19.594 -11.359 1 90.56 191 ILE A O 1
ATOM 1455 N N . GLU A 1 192 ? -7.477 21.719 -11.766 1 90.5 192 GLU A N 1
ATOM 1456 C CA . GLU A 1 192 ? -8.922 21.641 -11.914 1 90.5 192 GLU A CA 1
ATOM 1457 C C . GLU A 1 192 ? -9.305 20.719 -13.07 1 90.5 192 GLU A C 1
ATOM 1459 O O . GLU A 1 192 ? -10.406 20.156 -13.086 1 90.5 192 GLU A O 1
ATOM 1464 N N . GLN A 1 193 ? -8.445 20.469 -13.938 1 89 193 GLN A N 1
ATOM 1465 C CA . GLN A 1 193 ? -8.711 19.656 -15.117 1 89 193 GLN A CA 1
ATOM 1466 C C . GLN A 1 193 ? -8.07 18.281 -14.984 1 89 193 GLN A C 1
ATOM 1468 O O . GLN A 1 193 ? -8.234 17.422 -15.852 1 89 193 GLN A O 1
ATOM 1473 N N . GLY A 1 194 ? -7.414 18.062 -13.891 1 86.44 194 GLY A N 1
ATOM 1474 C CA . GLY A 1 194 ? -6.605 16.859 -13.805 1 86.44 194 GLY A CA 1
ATOM 1475 C C . GLY A 1 194 ? -7.09 15.891 -12.742 1 86.44 194 GLY A C 1
ATOM 1476 O O . GLY A 1 194 ? -8.195 16.047 -12.211 1 86.44 194 GLY A O 1
ATOM 1477 N N . GLU A 1 195 ? -6.238 14.875 -12.469 1 83.5 195 GLU A N 1
ATOM 1478 C CA . GLU A 1 195 ? -6.586 13.734 -11.625 1 83.5 195 GLU A CA 1
ATOM 1479 C C . GLU A 1 195 ? -6.668 14.141 -10.156 1 83.5 195 GLU A C 1
ATOM 1481 O O . GLU A 1 195 ? -7.348 13.492 -9.359 1 83.5 195 GLU A O 1
ATOM 1486 N N . MET A 1 196 ? -6.074 15.336 -9.867 1 86.44 196 MET A N 1
ATOM 1487 C CA . MET A 1 196 ? -6.004 15.734 -8.469 1 86.44 196 MET A CA 1
ATOM 1488 C C . MET A 1 196 ? -7.082 16.75 -8.133 1 86.44 196 MET A C 1
ATOM 1490 O O . MET A 1 196 ? -7.066 17.344 -7.051 1 86.44 196 MET A O 1
ATOM 1494 N N . ARG A 1 197 ? -7.949 16.938 -9.008 1 85.88 197 ARG A N 1
ATOM 1495 C CA . ARG A 1 197 ? -8.961 17.969 -8.844 1 85.88 197 ARG A CA 1
ATOM 1496 C C . ARG A 1 197 ? -9.75 17.766 -7.555 1 85.88 197 ARG A C 1
ATOM 1498 O O . ARG A 1 197 ? -10.164 18.75 -6.918 1 85.88 197 ARG A O 1
ATOM 1505 N N . GLN A 1 198 ? -9.898 16.562 -7.148 1 84.5 198 GLN A N 1
ATOM 1506 C CA . GLN A 1 198 ? -10.688 16.281 -5.957 1 84.5 198 GLN A CA 1
ATOM 1507 C C . GLN A 1 198 ? -9.977 16.766 -4.695 1 84.5 198 GLN A C 1
ATOM 1509 O O . GLN A 1 198 ? -10.617 17.031 -3.678 1 84.5 198 GLN A O 1
ATOM 1514 N N . LEU A 1 199 ? -8.711 16.922 -4.809 1 83.81 199 LEU A N 1
ATOM 1515 C CA . LEU A 1 199 ? -7.938 17.344 -3.646 1 83.81 199 LEU A CA 1
ATOM 1516 C C . LEU A 1 199 ? -8.141 18.828 -3.367 1 83.81 199 LEU A C 1
ATOM 1518 O O . LEU A 1 199 ? -7.875 19.297 -2.26 1 83.81 199 LEU A O 1
ATOM 1522 N N . LEU A 1 200 ? -8.516 19.547 -4.422 1 80.69 200 LEU A N 1
ATOM 1523 C CA . LEU A 1 200 ? -8.797 20.953 -4.227 1 80.69 200 LEU A CA 1
ATOM 1524 C C . LEU A 1 200 ? -9.891 21.156 -3.18 1 80.69 200 LEU A C 1
ATOM 1526 O O . LEU A 1 200 ? -9.906 22.172 -2.48 1 80.69 200 LEU A O 1
ATOM 1530 N N . GLY A 1 201 ? -10.711 20.078 -3.047 1 71.62 201 GLY A N 1
ATOM 1531 C CA . GLY A 1 201 ? -11.766 20.141 -2.041 1 71.62 201 GLY A CA 1
ATOM 1532 C C . GLY A 1 201 ? -11.438 19.344 -0.793 1 71.62 201 GLY A C 1
ATOM 1533 O O . GLY A 1 201 ? -12.312 19.078 0.034 1 71.62 201 GLY A O 1
ATOM 1534 N N . ALA A 1 202 ? -10.203 18.953 -0.686 1 64 202 ALA A N 1
ATOM 1535 C CA . ALA A 1 202 ? -9.812 18.062 0.398 1 64 202 ALA A CA 1
ATOM 1536 C C . ALA A 1 202 ? -10.016 18.719 1.758 1 64 202 ALA A C 1
ATOM 1538 O O . ALA A 1 202 ? -10.422 18.062 2.721 1 64 202 ALA A O 1
ATOM 1539 N N . GLY A 1 203 ? -9.719 19.969 1.763 1 62.69 203 GLY A N 1
ATOM 1540 C CA . GLY A 1 203 ? -9.992 20.672 3.008 1 62.69 203 GLY A CA 1
ATOM 1541 C C . GLY A 1 203 ? -11.445 20.594 3.434 1 62.69 203 GLY A C 1
ATOM 1542 O O . GLY A 1 203 ? -11.75 20.594 4.629 1 62.69 203 GLY A O 1
ATOM 1543 N N . ARG A 1 204 ? -12.219 20.344 2.396 1 59.75 204 ARG A N 1
ATOM 1544 C CA . ARG A 1 204 ? -13.648 20.234 2.674 1 59.75 204 ARG A CA 1
ATOM 1545 C C . ARG A 1 204 ? -14.008 18.844 3.193 1 59.75 204 ARG A C 1
ATOM 1547 O O . ARG A 1 204 ? -15.07 18.656 3.779 1 59.75 204 ARG A O 1
ATOM 1554 N N . ASN A 1 205 ? -13.039 18.031 2.994 1 59.97 205 ASN A N 1
ATOM 1555 C CA . ASN A 1 205 ? -13.328 16.656 3.336 1 59.97 205 ASN A CA 1
ATOM 1556 C C . ASN A 1 205 ? -12.633 16.234 4.629 1 59.97 205 ASN A C 1
ATOM 1558 O O . ASN A 1 205 ? -12.43 15.039 4.871 1 59.97 205 ASN A O 1
ATOM 1562 N N . LEU A 1 206 ? -12.148 17.297 5.238 1 64.62 206 LEU A N 1
ATOM 1563 C CA . LEU A 1 206 ? -11.703 17 6.598 1 64.62 206 LEU A CA 1
ATOM 1564 C C . LEU A 1 206 ? -12.875 16.562 7.469 1 64.62 206 LEU A C 1
ATOM 1566 O O . LEU A 1 206 ? -14.031 16.781 7.117 1 64.62 206 LEU A O 1
ATOM 1570 N N . ARG A 1 207 ? -12.539 15.695 8.414 1 60.53 207 ARG A N 1
ATOM 1571 C CA . ARG A 1 207 ? -13.609 15.25 9.297 1 60.53 207 ARG A CA 1
ATOM 1572 C C . ARG A 1 207 ? -14.422 16.438 9.805 1 60.53 207 ARG A C 1
ATOM 1574 O O . ARG A 1 207 ? -13.859 17.422 10.289 1 60.53 207 ARG A O 1
ATOM 1581 N N . GLN A 1 208 ? -15.609 16.453 9.227 1 58.53 208 GLN A N 1
ATOM 1582 C CA . GLN A 1 208 ? -16.5 17.5 9.711 1 58.53 208 GLN A CA 1
ATOM 1583 C C . GLN A 1 208 ? -16.516 17.562 11.234 1 58.53 208 GLN A C 1
ATOM 1585 O O . GLN A 1 208 ? -16.516 16.516 11.898 1 58.53 208 GLN A O 1
ATOM 1590 N N . PRO A 1 209 ? -16.188 18.797 11.656 1 57.12 209 PRO A N 1
ATOM 1591 C CA . PRO A 1 209 ? -16.422 18.859 13.102 1 57.12 209 PRO A CA 1
ATOM 1592 C C . PRO A 1 209 ? -17.672 18.078 13.508 1 57.12 209 PRO A C 1
ATOM 1594 O O . PRO A 1 209 ? -18.641 18.016 12.75 1 57.12 209 PRO A O 1
ATOM 1597 N N . SER A 1 210 ? -17.484 17.078 14.359 1 53.28 210 SER A N 1
ATOM 1598 C CA . SER A 1 210 ? -18.578 16.25 14.836 1 53.28 210 SER A CA 1
ATOM 1599 C C . SER A 1 210 ? -19.859 17.062 14.977 1 53.28 210 SER A C 1
ATOM 1601 O O . SER A 1 210 ? -19.828 18.219 15.406 1 53.28 210 SER A O 1
ATOM 1603 N N . THR A 1 211 ? -20.719 16.891 13.961 1 54.75 211 THR A N 1
ATOM 1604 C CA . THR A 1 211 ? -22.062 17.406 14.141 1 54.75 211 THR A CA 1
ATOM 1605 C C . THR A 1 211 ? -22.5 17.281 15.602 1 54.75 211 THR A C 1
ATOM 1607 O O . THR A 1 211 ? -23.703 17.328 15.898 1 54.75 211 THR A O 1
ATOM 1610 N N . THR A 1 212 ? -21.453 17.219 16.359 1 58.34 212 THR A N 1
ATOM 1611 C CA . THR A 1 212 ? -21.828 17 17.75 1 58.34 212 THR A CA 1
ATOM 1612 C C . THR A 1 212 ? -22.156 18.328 18.438 1 58.34 212 THR A C 1
ATOM 1614 O O . THR A 1 212 ? -21.688 19.375 18.016 1 58.34 212 THR A O 1
ATOM 1617 N N . LYS A 1 213 ? -23.078 18.219 19.172 1 62.41 213 LYS A N 1
ATOM 1618 C CA . LYS A 1 213 ? -23.453 19.297 20.062 1 62.41 213 LYS A CA 1
ATOM 1619 C C . LYS A 1 213 ? -22.234 20.062 20.578 1 62.41 213 LYS A C 1
ATOM 1621 O O . LYS A 1 213 ? -22.234 21.281 20.641 1 62.41 213 LYS A O 1
ATOM 1626 N N . TYR A 1 214 ? -21.156 19.453 20.641 1 67.69 214 TYR A N 1
ATOM 1627 C CA . TYR A 1 214 ? -19.969 20.031 21.234 1 67.69 214 TYR A CA 1
ATOM 1628 C C . TYR A 1 214 ? -19.297 21.016 20.281 1 67.69 214 TYR A C 1
ATOM 1630 O O . TYR A 1 214 ? -18.875 22.094 20.688 1 67.69 214 TYR A O 1
ATOM 1638 N N . ALA A 1 215 ? -19.344 20.688 19.047 1 72.38 215 ALA A N 1
ATOM 1639 C CA . ALA A 1 215 ? -18.734 21.562 18.047 1 72.38 215 ALA A CA 1
ATOM 1640 C C . ALA A 1 215 ? -19.531 22.859 17.891 1 72.38 215 ALA A C 1
ATOM 1642 O O . ALA A 1 215 ? -18.969 23.938 17.797 1 72.38 215 ALA A O 1
ATOM 1643 N N . HIS A 1 216 ? -20.781 22.734 17.969 1 74.25 216 HIS A N 1
ATOM 1644 C CA . HIS A 1 216 ? -21.641 23.891 17.844 1 74.25 216 HIS A CA 1
ATOM 1645 C C . HIS A 1 216 ? -21.469 24.828 19.047 1 74.25 216 HIS A C 1
ATOM 1647 O O . HIS A 1 216 ? -21.438 26.047 18.875 1 74.25 216 HIS A O 1
ATOM 1653 N N . GLU A 1 217 ? -21.391 24.25 20.141 1 75.94 217 GLU A N 1
ATOM 1654 C CA . GLU A 1 217 ? -21.234 25.047 21.344 1 75.94 217 GLU A CA 1
ATOM 1655 C C . GLU A 1 217 ? -19.875 25.766 21.375 1 75.94 217 GLU A C 1
ATOM 1657 O O . GLU A 1 217 ? -19.797 26.938 21.734 1 75.94 217 GLU A O 1
ATOM 1662 N N . LEU A 1 218 ? -18.891 25.062 21.031 1 77.88 218 LEU A N 1
ATOM 1663 C CA . LEU A 1 218 ? -17.562 25.688 20.984 1 77.88 218 LEU A CA 1
ATOM 1664 C C . LEU A 1 218 ? -17.547 26.859 20.016 1 77.88 218 LEU A C 1
ATOM 1666 O O . LEU A 1 218 ? -17.016 27.922 20.312 1 77.88 218 LEU A O 1
ATOM 1670 N N . TYR A 1 219 ? -18.172 26.672 18.906 1 79.38 219 TYR A N 1
ATOM 1671 C CA . TYR A 1 219 ? -18.25 27.734 17.906 1 79.38 219 TYR A CA 1
ATOM 1672 C C . TYR A 1 219 ? -18.984 28.953 18.453 1 79.38 219 TYR A C 1
ATOM 1674 O O . TYR A 1 219 ? -18.531 30.094 18.281 1 79.38 219 TYR A O 1
ATOM 1682 N N . ALA A 1 220 ? -20.062 28.672 18.984 1 80.81 220 ALA A N 1
ATOM 1683 C CA . ALA A 1 220 ? -20.875 29.766 19.516 1 80.81 220 ALA A CA 1
ATOM 1684 C C . ALA A 1 220 ? -20.109 30.547 20.578 1 80.81 220 ALA A C 1
ATOM 1686 O O . ALA A 1 220 ? -20.109 31.781 20.562 1 80.81 220 ALA A O 1
ATOM 1687 N N . ARG A 1 221 ? -19.5 29.906 21.422 1 81 221 ARG A N 1
ATOM 1688 C CA . ARG A 1 221 ? -18.734 30.531 22.484 1 81 221 ARG A CA 1
ATOM 1689 C C . ARG A 1 221 ? -17.547 31.312 21.938 1 81 221 ARG A C 1
ATOM 1691 O O . ARG A 1 221 ? -17.25 32.406 22.375 1 81 221 ARG A O 1
ATOM 1698 N N . LEU A 1 222 ? -16.938 30.688 21.016 1 82.69 222 LEU A N 1
ATOM 1699 C CA . LEU A 1 222 ? -15.789 31.344 20.391 1 82.69 222 LEU A CA 1
ATOM 1700 C C . LEU A 1 222 ? -16.219 32.594 19.641 1 82.69 222 LEU A C 1
ATOM 1702 O O . LEU A 1 222 ? -15.555 33.625 19.703 1 82.69 222 LEU A O 1
ATOM 1706 N N . LYS A 1 223 ? -17.281 32.5 18.938 1 82.19 223 LYS A N 1
ATOM 1707 C CA . LYS A 1 223 ? -17.844 33.625 18.234 1 82.19 223 LYS A CA 1
ATOM 1708 C C . LYS A 1 223 ? -18.141 34.781 19.188 1 82.19 223 LYS A C 1
ATOM 1710 O O . LYS A 1 223 ? -17.828 35.938 18.891 1 82.19 223 LYS A O 1
ATOM 1715 N N . GLU A 1 224 ? -18.703 34.469 20.234 1 81.12 224 GLU A N 1
ATOM 1716 C CA . GLU A 1 224 ? -19.016 35.469 21.25 1 81.12 224 GLU A CA 1
ATOM 1717 C C . GLU A 1 224 ? -17.75 36.125 21.781 1 81.12 224 GLU A C 1
ATOM 1719 O O . GLU A 1 224 ? -17.719 37.375 21.922 1 81.12 224 GLU A O 1
ATOM 1724 N N . ILE A 1 225 ? -16.812 35.375 22.078 1 79 225 ILE A N 1
ATOM 1725 C CA . ILE A 1 225 ? -15.555 35.906 22.609 1 79 225 ILE A CA 1
ATOM 1726 C C . ILE A 1 225 ? -14.898 36.812 21.578 1 79 225 ILE A C 1
ATOM 1728 O O . ILE A 1 225 ? -14.43 37.906 21.922 1 79 225 ILE A O 1
ATOM 1732 N N . ILE A 1 226 ? -14.891 36.438 20.391 1 79.62 226 ILE A N 1
ATOM 1733 C CA . ILE A 1 226 ? -14.273 37.219 19.328 1 79.62 226 ILE A CA 1
ATOM 1734 C C . ILE A 1 226 ? -15.016 38.531 19.156 1 79.62 226 ILE A C 1
ATOM 1736 O O . ILE A 1 226 ? -14.383 39.594 18.984 1 79.62 226 ILE A O 1
ATOM 1740 N N . GLU A 1 227 ? -16.281 38.469 19.188 1 78.06 227 GLU A N 1
ATOM 1741 C CA . GLU A 1 227 ? -17.094 39.688 19.031 1 78.06 227 GLU A CA 1
ATOM 1742 C C . GLU A 1 227 ? -16.859 40.656 20.188 1 78.06 227 GLU A C 1
ATOM 1744 O O . GLU A 1 227 ? -16.859 41.875 20 1 78.06 227 GLU A O 1
ATOM 1749 N N . GLN A 1 228 ? -16.641 40.156 21.297 1 75.75 228 GLN A N 1
ATOM 1750 C CA . GLN A 1 228 ? -16.391 40.969 22.484 1 75.75 228 GLN A CA 1
ATOM 1751 C C . GLN A 1 228 ? -15 41.625 22.422 1 75.75 228 GLN A C 1
ATOM 1753 O O . GLN A 1 228 ? -14.789 42.719 22.938 1 75.75 228 GLN A O 1
ATOM 1758 N N . ASP A 1 229 ? -14.117 40.875 21.938 1 73.12 229 ASP A N 1
ATOM 1759 C CA . ASP A 1 229 ? -12.727 41.312 21.906 1 73.12 229 ASP A CA 1
ATOM 1760 C C . ASP A 1 229 ? -12.492 42.25 20.734 1 73.12 229 ASP A C 1
ATOM 1762 O O . ASP A 1 229 ? -11.445 42.906 20.656 1 73.12 229 ASP A O 1
ATOM 1766 N N . ALA A 1 230 ? -13.438 42.25 19.797 1 64.5 230 ALA A N 1
ATOM 1767 C CA . ALA A 1 230 ? -13.289 43.094 18.609 1 64.5 230 ALA A CA 1
ATOM 1768 C C . ALA A 1 230 ? -13.297 44.562 19 1 64.5 230 ALA A C 1
ATOM 1770 O O . ALA A 1 230 ? -14.281 45.062 19.547 1 64.5 230 ALA A O 1
ATOM 1771 N N . GLY A 1 231 ? -12.273 45.031 19.719 1 60 231 GLY A N 1
ATOM 1772 C CA . GLY A 1 231 ? -12.164 46.438 20.031 1 60 231 GLY A CA 1
ATOM 1773 C C . GLY A 1 231 ? -11.43 47.219 18.969 1 60 231 GLY A C 1
ATOM 1774 O O . GLY A 1 231 ? -10.914 46.656 18.016 1 60 231 GLY A O 1
ATOM 1775 N N . PRO A 1 232 ? -11.602 48.625 19.047 1 56.84 232 PRO A N 1
ATOM 1776 C CA . PRO A 1 232 ? -10.914 49.5 18.094 1 56.84 232 PRO A CA 1
ATOM 1777 C C . PRO A 1 232 ? -9.414 49.219 18 1 56.84 232 PRO A C 1
ATOM 1779 O O . PRO A 1 232 ? -8.742 49.125 19.031 1 56.84 232 PRO A O 1
ATOM 1782 N N . LEU A 1 233 ? -8.953 48.469 17.047 1 58.34 233 LEU A N 1
ATOM 1783 C CA . LEU A 1 233 ? -7.551 48.156 16.812 1 58.34 233 LEU A CA 1
ATOM 1784 C C . LEU A 1 233 ? -6.754 49.438 16.516 1 58.34 233 LEU A C 1
ATOM 1786 O O . LEU A 1 233 ? -7.277 50.375 15.938 1 58.34 233 LEU A O 1
ATOM 1790 N N . GLY A 1 234 ? -5.672 49.625 17.266 1 55.19 234 GLY A N 1
ATOM 1791 C CA . GLY A 1 234 ? -4.727 50.719 17.453 1 55.19 234 GLY A CA 1
ATOM 1792 C C . GLY A 1 234 ? -4.676 51.688 16.281 1 55.19 234 GLY A C 1
ATOM 1793 O O . GLY A 1 234 ? -5.223 51.375 15.211 1 55.19 234 GLY A O 1
ATOM 1794 N N . HIS A 1 235 ? -4.023 52.875 16.547 1 55.75 235 HIS A N 1
ATOM 1795 C CA . HIS A 1 235 ? -3.857 54.156 15.883 1 55.75 235 HIS A CA 1
ATOM 1796 C C . HIS A 1 235 ? -2.99 54.031 14.633 1 55.75 235 HIS A C 1
ATOM 1798 O O . HIS A 1 235 ? -3.012 54.906 13.766 1 55.75 235 HIS A O 1
ATOM 1804 N N . ASP A 1 236 ? -1.975 53.125 14.695 1 63.69 236 ASP A N 1
ATOM 1805 C CA . ASP A 1 236 ? -1.144 53.062 13.492 1 63.69 236 ASP A CA 1
ATOM 1806 C C . ASP A 1 236 ? -1.876 52.344 12.359 1 63.69 236 ASP A C 1
ATOM 1808 O O . ASP A 1 236 ? -2.262 51.188 12.492 1 63.69 236 ASP A O 1
ATOM 1812 N N . GLN A 1 237 ? -2.156 53.094 11.352 1 71.75 237 GLN A N 1
ATOM 1813 C CA . GLN A 1 237 ? -3.004 52.719 10.227 1 71.75 237 GLN A CA 1
ATOM 1814 C C . GLN A 1 237 ? -2.564 51.375 9.641 1 71.75 237 GLN A C 1
ATOM 1816 O O . GLN A 1 237 ? -3.396 50.5 9.383 1 71.75 237 GLN A O 1
ATOM 1821 N N . LYS A 1 238 ? -1.201 51.188 9.5 1 76.56 238 LYS A N 1
ATOM 1822 C CA . LYS A 1 238 ? -0.743 49.969 8.859 1 76.56 238 LYS A CA 1
ATOM 1823 C C . LYS A 1 238 ? -0.908 48.75 9.789 1 76.56 238 LYS A C 1
ATOM 1825 O O . LYS A 1 238 ? -1.393 47.719 9.375 1 76.56 238 LYS A O 1
ATOM 1830 N N . VAL A 1 239 ? -0.532 48.906 10.984 1 82.81 239 VAL A N 1
ATOM 1831 C CA . VAL A 1 239 ? -0.65 47.875 12 1 82.81 239 VAL A CA 1
ATOM 1832 C C . VAL A 1 239 ? -2.121 47.531 12.219 1 82.81 239 VAL A C 1
ATOM 1834 O O . VAL A 1 239 ? -2.498 46.344 12.227 1 82.81 239 VAL A O 1
ATOM 1837 N N . GLY A 1 240 ? -2.848 48.562 12.258 1 84.62 240 GLY A N 1
ATOM 1838 C CA . GLY A 1 240 ? -4.273 48.344 12.484 1 84.62 240 GLY A CA 1
ATOM 1839 C C . GLY A 1 240 ? -4.957 47.594 11.359 1 84.62 240 GLY A C 1
ATOM 1840 O O . GLY A 1 240 ? -5.801 46.75 11.602 1 84.62 240 GLY A O 1
ATOM 1841 N N . SER A 1 241 ? -4.551 47.938 10.172 1 87.25 241 SER A N 1
ATOM 1842 C CA . SER A 1 241 ? -5.16 47.312 9.008 1 87.25 241 SER A CA 1
ATOM 1843 C C . SER A 1 241 ? -4.82 45.812 8.938 1 87.25 241 SER A C 1
ATOM 1845 O O . SER A 1 241 ? -5.68 45 8.625 1 87.25 241 SER A O 1
ATOM 1847 N N . ALA A 1 242 ? -3.541 45.5 9.203 1 90.25 242 ALA A N 1
ATOM 1848 C CA . ALA A 1 242 ? -3.111 44.094 9.172 1 90.25 242 ALA A CA 1
ATOM 1849 C C . ALA A 1 242 ? -3.838 43.281 10.242 1 90.25 242 ALA A C 1
ATOM 1851 O O . ALA A 1 242 ? -4.25 42.156 9.984 1 90.25 242 ALA A O 1
ATOM 1852 N N . LEU A 1 243 ? -3.994 43.812 11.375 1 89.75 243 LEU A N 1
ATOM 1853 C CA . LEU A 1 243 ? -4.664 43.125 12.477 1 89.75 243 LEU A CA 1
ATOM 1854 C C . LEU A 1 243 ? -6.152 42.969 12.188 1 89.75 243 LEU A C 1
ATOM 1856 O O . LEU A 1 243 ? -6.711 41.875 12.367 1 89.75 243 LEU A O 1
ATOM 1860 N N . SER A 1 244 ? -6.734 44.062 11.711 1 88.31 244 SER A N 1
ATOM 1861 C CA . SER A 1 244 ? -8.164 44.031 11.406 1 88.31 244 SER A CA 1
ATOM 1862 C C . SER A 1 244 ? -8.469 43.031 10.312 1 88.31 244 SER A C 1
ATOM 1864 O O . SER A 1 244 ? -9.438 42.25 10.422 1 88.31 244 SER A O 1
ATOM 1866 N N . SER A 1 245 ? -7.727 43.062 9.344 1 91.25 245 SER A N 1
ATOM 1867 C CA . SER A 1 245 ? -7.934 42.125 8.242 1 91.25 245 SER A CA 1
ATOM 1868 C C . SER A 1 245 ? -7.746 40.688 8.695 1 91.25 245 SER A C 1
ATOM 1870 O O . SER A 1 245 ? -8.508 39.781 8.305 1 91.25 245 SER A O 1
ATOM 1872 N N . SER A 1 246 ? -6.672 40.406 9.492 1 92.62 246 SER A N 1
ATOM 1873 C CA . SER A 1 246 ? -6.426 39.062 10 1 92.62 246 SER A CA 1
ATOM 1874 C C . SER A 1 246 ? -7.59 38.562 10.852 1 92.62 246 SER A C 1
ATOM 1876 O O . SER A 1 246 ? -7.973 37.406 10.758 1 92.62 246 SER A O 1
ATOM 1878 N N . PHE A 1 247 ? -8.086 39.469 11.602 1 89.75 247 PHE A N 1
ATOM 1879 C CA . PHE A 1 247 ? -9.227 39.125 12.445 1 89.75 247 PHE A CA 1
ATOM 1880 C C . PHE A 1 247 ? -10.469 38.844 11.609 1 89.75 247 PHE A C 1
ATOM 1882 O O . PHE A 1 247 ? -11.211 37.906 11.898 1 89.75 247 PHE A O 1
ATOM 1889 N N . GLU A 1 248 ? -10.703 39.562 10.609 1 89.62 248 GLU A N 1
ATOM 1890 C CA . GLU A 1 248 ? -11.836 39.375 9.711 1 89.62 248 GLU A CA 1
ATOM 1891 C C . GLU A 1 248 ? -11.719 38.031 8.977 1 89.62 248 GLU A C 1
ATOM 1893 O O . GLU A 1 248 ? -12.719 37.312 8.805 1 89.62 248 GLU A O 1
ATOM 1898 N N . HIS A 1 249 ? -10.562 37.719 8.555 1 92.38 249 HIS A N 1
ATOM 1899 C CA . HIS A 1 249 ? -10.336 36.438 7.898 1 92.38 249 HIS A CA 1
ATOM 1900 C C . HIS A 1 249 ? -10.633 35.281 8.844 1 92.38 249 HIS A C 1
ATOM 1902 O O . HIS A 1 249 ? -11.164 34.25 8.43 1 92.38 249 HIS A O 1
ATOM 1908 N N . LEU A 1 250 ? -10.234 35.438 10.109 1 91.75 250 LEU A N 1
ATOM 1909 C CA . LEU A 1 250 ? -10.5 34.406 11.086 1 91.75 250 LEU A CA 1
ATOM 1910 C C . LEU A 1 250 ? -12 34.188 11.273 1 91.75 250 LEU A C 1
ATOM 1912 O O . LEU A 1 250 ? -12.477 33.062 11.312 1 91.75 250 LEU A O 1
ATOM 1916 N N . ARG A 1 251 ? -12.695 35.25 11.344 1 87.62 251 ARG A N 1
ATOM 1917 C CA . ARG A 1 251 ? -14.148 35.188 11.469 1 87.62 251 ARG A CA 1
ATOM 1918 C C . ARG A 1 251 ? -14.766 34.5 10.266 1 87.62 251 ARG A C 1
ATOM 1920 O O . ARG A 1 251 ? -15.68 33.688 10.414 1 87.62 251 ARG A O 1
ATOM 1927 N N . ASP A 1 252 ? -14.297 34.781 9.203 1 88 252 ASP A N 1
ATOM 1928 C CA . ASP A 1 252 ? -14.82 34.188 7.965 1 88 252 ASP A CA 1
ATOM 1929 C C . ASP A 1 252 ? -14.578 32.688 7.914 1 88 252 ASP A C 1
ATOM 1931 O O . ASP A 1 252 ? -15.484 31.922 7.582 1 88 252 ASP A O 1
ATOM 1935 N N . VAL A 1 253 ? -13.344 32.281 8.203 1 88.56 253 VAL A N 1
ATOM 1936 C CA . VAL A 1 253 ? -13.031 30.859 8.125 1 88.56 253 VAL A CA 1
ATOM 1937 C C . VAL A 1 253 ? -13.797 30.109 9.203 1 88.56 253 VAL A C 1
ATOM 1939 O O . VAL A 1 253 ? -14.211 28.969 8.992 1 88.56 253 VAL A O 1
ATOM 1942 N N . LEU A 1 254 ? -13.961 30.703 10.352 1 85.75 254 LEU A N 1
ATOM 1943 C CA . LEU A 1 254 ? -14.758 30.078 11.406 1 85.75 254 LEU A CA 1
ATOM 1944 C C . LEU A 1 254 ? -16.188 29.875 10.945 1 85.75 254 LEU A C 1
ATOM 1946 O O . LEU A 1 254 ? -16.781 28.812 11.18 1 85.75 254 LEU A O 1
ATOM 1950 N N . ARG A 1 255 ? -16.719 30.844 10.312 1 83.38 255 ARG A N 1
ATOM 1951 C CA . ARG A 1 255 ? -18.094 30.766 9.805 1 83.38 255 ARG A CA 1
ATOM 1952 C C . ARG A 1 255 ? -18.219 29.641 8.766 1 83.38 255 ARG A C 1
ATOM 1954 O O . ARG A 1 255 ? -19.141 28.844 8.82 1 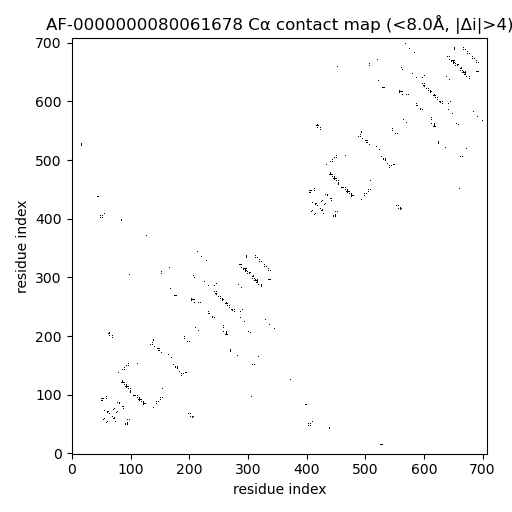83.38 255 ARG A O 1
ATOM 1961 N N . ARG A 1 256 ? -17.312 29.547 7.914 1 82.94 256 ARG A N 1
ATOM 1962 C CA . ARG A 1 256 ? -17.344 28.547 6.859 1 82.94 256 ARG A CA 1
ATOM 1963 C C . ARG A 1 256 ? -17.188 27.141 7.434 1 82.94 256 ARG A C 1
ATOM 1965 O O . ARG A 1 256 ? -17.781 26.188 6.918 1 82.94 256 ARG A O 1
ATOM 1972 N N . CYS A 1 257 ? -16.391 27.047 8.391 1 80.38 257 CYS A N 1
ATOM 1973 C CA . CYS A 1 257 ? -16.172 25.75 9.039 1 80.38 257 CYS A CA 1
ATOM 1974 C C . CYS A 1 257 ? -17.438 25.266 9.727 1 80.38 257 CYS A C 1
ATOM 1976 O O . CYS A 1 257 ? -17.781 24.078 9.664 1 80.38 257 CYS A O 1
ATOM 1978 N N . THR A 1 258 ? -18.109 26.141 10.281 1 74.94 258 THR A N 1
ATOM 1979 C CA . THR A 1 258 ? -19.266 25.781 11.086 1 74.94 258 THR A CA 1
ATOM 1980 C C . THR A 1 258 ? -20.5 25.547 10.203 1 74.94 258 THR A C 1
ATOM 1982 O O . THR A 1 258 ? -21.375 24.766 10.539 1 74.94 258 THR A O 1
ATOM 1985 N N . THR A 1 259 ? -20.562 26.297 9.133 1 73.19 259 THR A N 1
ATOM 1986 C CA . THR A 1 259 ? -21.703 26.125 8.242 1 73.19 259 THR A CA 1
ATOM 1987 C C . THR A 1 259 ? -21.5 24.922 7.332 1 73.19 259 THR A C 1
ATOM 1989 O O . THR A 1 259 ? -22.359 24.594 6.512 1 73.19 259 THR A O 1
ATOM 1992 N N . ARG A 1 260 ? -20.484 24.109 7.543 1 65.69 260 ARG A N 1
ATOM 1993 C CA . ARG A 1 260 ? -20.156 22.875 6.832 1 65.69 260 ARG A CA 1
ATOM 1994 C C . ARG A 1 260 ? -19.922 23.141 5.348 1 65.69 260 ARG A C 1
ATOM 1996 O O . ARG A 1 260 ? -19.969 22.219 4.531 1 65.69 260 ARG A O 1
ATOM 2003 N N . GLU A 1 261 ? -19.719 24.484 5.121 1 65.94 261 GLU A N 1
ATOM 2004 C CA . GLU A 1 261 ? -19.359 24.828 3.748 1 65.94 261 GLU A CA 1
ATOM 2005 C C . GLU A 1 261 ? -17.969 24.297 3.398 1 65.94 261 GLU A C 1
ATOM 2007 O O . GLU A 1 261 ? -17.75 23.781 2.301 1 65.94 261 GLU A O 1
ATOM 2012 N N . ASP A 1 262 ? -17.094 24.391 4.473 1 72.25 262 ASP A N 1
ATOM 2013 C CA . ASP A 1 262 ? -15.703 24 4.285 1 72.25 262 ASP A CA 1
ATOM 2014 C C . ASP A 1 262 ? -15.047 23.656 5.621 1 72.25 262 ASP A C 1
ATOM 2016 O O . ASP A 1 262 ? -14.43 24.5 6.258 1 72.25 262 ASP A O 1
ATOM 2020 N N . PRO A 1 263 ? -15.125 22.438 5.988 1 66.75 263 PRO A N 1
ATOM 2021 C CA . PRO A 1 263 ? -14.562 22.062 7.289 1 66.75 263 PRO A CA 1
ATOM 2022 C C . PRO A 1 263 ? -13.062 22.344 7.387 1 66.75 263 PRO A C 1
ATOM 2024 O O . PRO A 1 263 ? -12.547 22.562 8.484 1 66.75 263 PRO A O 1
ATOM 2027 N N . GLY A 1 264 ? -12.414 22.375 6.25 1 74.94 264 GLY A N 1
ATOM 2028 C CA . GLY A 1 264 ? -10.977 22.594 6.242 1 74.94 264 GLY A CA 1
ATOM 2029 C C . GLY A 1 264 ? -10.586 24.047 6.113 1 74.94 264 GLY A C 1
ATOM 2030 O O . GLY A 1 264 ? -9.398 24.375 6.035 1 74.94 264 GLY A O 1
ATOM 2031 N N . ALA A 1 265 ? -11.594 24.922 6.207 1 81.12 265 ALA A N 1
ATOM 2032 C CA . ALA A 1 265 ? -11.344 26.344 5.988 1 81.12 265 ALA A CA 1
ATOM 2033 C C . ALA A 1 265 ? -10.383 26.891 7.039 1 81.12 265 ALA A C 1
ATOM 2035 O O . ALA A 1 265 ? -9.578 27.781 6.742 1 81.12 265 ALA A O 1
ATOM 2036 N N . LEU A 1 266 ? -10.445 26.344 8.211 1 87.06 266 LEU A N 1
ATOM 2037 C CA . LEU A 1 266 ? -9.617 26.828 9.312 1 87.06 266 LEU A CA 1
ATOM 2038 C C . LEU A 1 266 ? -8.133 26.672 8.977 1 87.06 266 LEU A C 1
ATOM 2040 O O . LEU A 1 266 ? -7.316 27.516 9.375 1 87.06 266 LEU A O 1
ATOM 2044 N N . MET A 1 267 ? -7.824 25.688 8.172 1 86.81 267 MET A N 1
ATOM 2045 C CA . MET A 1 267 ? -6.43 25.422 7.832 1 86.81 267 MET A CA 1
ATOM 2046 C C . MET A 1 267 ? -5.91 26.453 6.832 1 86.81 267 MET A C 1
ATOM 2048 O O . MET A 1 267 ? -4.699 26.609 6.668 1 86.81 267 MET A O 1
ATOM 2052 N N . SER A 1 268 ? -6.789 27.172 6.215 1 87.69 268 SER A N 1
ATOM 2053 C CA . SER A 1 268 ? -6.398 28.125 5.188 1 87.69 268 SER A CA 1
ATOM 2054 C C . SER A 1 268 ? -6.086 29.484 5.789 1 87.69 268 SER A C 1
ATOM 2056 O O . SER A 1 268 ? -5.547 30.359 5.113 1 87.69 268 SER A O 1
ATOM 2058 N N . TRP A 1 269 ? -6.383 29.672 7.035 1 93.19 269 TRP A N 1
ATOM 2059 C CA . TRP A 1 269 ? -6.25 30.984 7.66 1 93.19 269 TRP A CA 1
ATOM 2060 C C . TRP A 1 269 ? -4.832 31.516 7.504 1 93.19 269 TRP A C 1
ATOM 2062 O O . TRP A 1 269 ? -4.637 32.656 7.113 1 93.19 269 TRP A O 1
ATOM 2072 N N . PRO A 1 270 ? -3.748 30.703 7.652 1 93.88 270 PRO A N 1
ATOM 2073 C CA . PRO A 1 270 ? -2.389 31.234 7.488 1 93.88 270 PRO A CA 1
ATOM 2074 C C . PRO A 1 270 ? -2.113 31.719 6.066 1 93.88 270 PRO A C 1
ATOM 2076 O O . PRO A 1 270 ? -1.241 32.562 5.855 1 93.88 270 PRO A O 1
ATOM 2079 N N . VAL A 1 271 ? -2.814 31.188 5.188 1 91.62 271 VAL A N 1
ATOM 2080 C CA . VAL A 1 271 ? -2.65 31.594 3.797 1 91.62 271 VAL A CA 1
ATOM 2081 C C . VAL A 1 271 ? -3.328 32.938 3.568 1 91.62 271 VAL A C 1
ATOM 2083 O O . VAL A 1 271 ? -2.871 33.75 2.748 1 91.62 271 VAL A O 1
ATOM 2086 N N . MET A 1 272 ? -4.367 33.281 4.305 1 91.94 272 MET A N 1
ATOM 2087 C CA . MET A 1 272 ? -5.219 34.438 4.066 1 91.94 272 MET A CA 1
ATOM 2088 C C . MET A 1 272 ? -4.68 35.656 4.785 1 91.94 272 MET A C 1
ATOM 2090 O O . MET A 1 272 ? -4.938 36.812 4.371 1 91.94 272 MET A O 1
ATOM 2094 N N . VAL A 1 273 ? -3.959 35.438 5.828 1 93.62 273 VAL A N 1
ATOM 2095 C CA . VAL A 1 273 ? -3.486 36.594 6.609 1 93.62 273 VAL A CA 1
ATOM 2096 C C . VAL A 1 273 ? -2.342 37.281 5.871 1 93.62 273 VAL A C 1
ATOM 2098 O O . VAL A 1 273 ? -1.593 36.625 5.133 1 93.62 273 VAL A O 1
ATOM 2101 N N . HIS A 1 274 ? -2.25 38.594 6.004 1 91.5 274 HIS A N 1
ATOM 2102 C CA . HIS A 1 274 ? -1.17 39.375 5.402 1 91.5 274 HIS A CA 1
ATOM 2103 C C . HIS A 1 274 ? 0.168 39.062 6.062 1 91.5 274 HIS A C 1
ATOM 2105 O O . HIS A 1 274 ? 0.221 38.781 7.266 1 91.5 274 HIS A O 1
ATOM 2111 N N . ALA A 1 275 ? 1.263 39.188 5.277 1 92.38 275 ALA A N 1
ATOM 2112 C CA . ALA A 1 275 ? 2.613 38.938 5.77 1 92.38 275 ALA A CA 1
ATOM 2113 C C . ALA A 1 275 ? 2.947 39.844 6.957 1 92.38 275 ALA A C 1
ATOM 2115 O O . ALA A 1 275 ? 3.666 39.438 7.871 1 92.38 275 ALA A O 1
ATOM 2116 N N . ASP A 1 276 ? 2.377 40.969 6.984 1 93.62 276 ASP A N 1
ATOM 2117 C CA . ASP A 1 276 ? 2.615 41.906 8.062 1 93.62 276 ASP A CA 1
ATOM 2118 C C . ASP A 1 276 ? 2.15 41.344 9.406 1 93.62 276 ASP A C 1
ATOM 2120 O O . ASP A 1 276 ? 2.727 41.656 10.453 1 93.62 276 ASP A O 1
ATOM 2124 N N . TYR A 1 277 ? 1.115 40.625 9.367 1 95.19 277 TYR A N 1
ATOM 2125 C CA . TYR A 1 277 ? 0.643 40.031 10.602 1 95.19 277 TYR A CA 1
ATOM 2126 C C . TYR A 1 277 ? 1.721 39.125 11.219 1 95.19 277 TYR A C 1
ATOM 2128 O O . TYR A 1 277 ? 1.914 39.125 12.438 1 95.19 277 TYR A O 1
ATOM 2136 N N . LEU A 1 278 ? 2.354 38.312 10.383 1 96.62 278 LEU A N 1
ATOM 2137 C CA . LEU A 1 278 ? 3.408 37.438 10.867 1 96.62 278 LEU A CA 1
ATOM 2138 C C . LEU A 1 278 ? 4.562 38.25 11.453 1 96.62 278 LEU A C 1
ATOM 2140 O O . LEU A 1 278 ? 5.141 37.844 12.469 1 96.62 278 LEU A O 1
ATOM 2144 N N . ASP A 1 279 ? 4.848 39.344 10.812 1 95.38 279 ASP A N 1
ATOM 2145 C CA . ASP A 1 279 ? 5.883 40.219 11.336 1 95.38 279 ASP A CA 1
ATOM 2146 C C . ASP A 1 279 ? 5.48 40.781 12.703 1 95.38 279 ASP A C 1
ATOM 2148 O O . ASP A 1 279 ? 6.32 40.938 13.594 1 95.38 279 ASP A O 1
ATOM 2152 N N . LEU A 1 280 ? 4.258 41.156 12.805 1 94.38 280 LEU A N 1
ATOM 2153 C CA . LEU A 1 280 ? 3.75 41.688 14.062 1 94.38 280 LEU A CA 1
ATOM 2154 C C . LEU A 1 280 ? 3.848 40.656 15.172 1 94.38 280 LEU A C 1
ATOM 2156 O O . LEU A 1 280 ? 4.121 40.969 16.328 1 94.38 280 LEU A O 1
ATOM 2160 N N . LEU A 1 281 ? 3.576 39.406 14.852 1 95.25 281 LEU A N 1
ATOM 2161 C CA . LEU A 1 281 ? 3.742 38.312 15.812 1 95.25 281 LEU A CA 1
ATOM 2162 C C . LEU A 1 281 ? 5.184 38.25 16.312 1 95.25 281 LEU A C 1
ATOM 2164 O O . LEU A 1 281 ? 5.43 38.125 17.516 1 95.25 281 LEU A O 1
ATOM 2168 N N . LEU A 1 282 ? 6.09 38.375 15.422 1 95.69 282 LEU A N 1
ATOM 2169 C CA . LEU A 1 282 ? 7.508 38.281 15.758 1 95.69 282 LEU A CA 1
ATOM 2170 C C . LEU A 1 282 ? 7.945 39.469 16.594 1 95.69 282 LEU A C 1
ATOM 2172 O O . LEU A 1 282 ? 8.859 39.375 17.406 1 95.69 282 LEU A O 1
ATOM 2176 N N . GLN A 1 283 ? 7.305 40.594 16.375 1 94.19 283 GLN A N 1
ATOM 2177 C CA . GLN A 1 283 ? 7.633 41.812 17.094 1 94.19 283 GLN A CA 1
ATOM 2178 C C . GLN A 1 283 ? 6.977 41.844 18.484 1 94.19 283 GLN A C 1
ATOM 2180 O O . GLN A 1 283 ? 7.254 42.719 19.297 1 94.19 283 GLN A O 1
ATOM 2185 N N . GLY A 1 284 ? 6.074 40.906 18.719 1 91.69 284 GLY A N 1
ATOM 2186 C CA . GLY A 1 284 ? 5.449 40.781 20.016 1 91.69 284 GLY A CA 1
ATOM 2187 C C . GLY A 1 284 ? 4.258 41.719 20.188 1 91.69 284 GLY A C 1
ATOM 2188 O O . GLY A 1 284 ? 3.932 42.125 21.312 1 91.69 284 GLY A O 1
ATOM 2189 N N . GLU A 1 285 ? 3.695 42.156 19.031 1 89.25 285 GLU A N 1
ATOM 2190 C CA . GLU A 1 285 ? 2.496 42.969 19.109 1 89.25 285 GLU A CA 1
ATOM 2191 C C . GLU A 1 285 ? 1.376 42.25 19.859 1 89.25 285 GLU A C 1
ATOM 2193 O O . GLU A 1 285 ? 0.965 41.156 19.469 1 89.25 285 GLU A O 1
ATOM 2198 N N . PRO A 1 286 ? 0.814 42.812 20.938 1 87.81 286 PRO A N 1
ATOM 2199 C CA . PRO A 1 286 ? -0.119 42.094 21.828 1 87.81 286 PRO A CA 1
ATOM 2200 C C . PRO A 1 286 ? -1.397 41.656 21.125 1 87.81 286 PRO A C 1
ATOM 2202 O O . PRO A 1 286 ? -1.858 40.531 21.312 1 87.81 286 PRO A O 1
ATOM 2205 N N . THR A 1 287 ? -2.004 42.531 20.312 1 87.31 287 THR A N 1
ATOM 2206 C CA . THR A 1 287 ? -3.26 42.219 19.641 1 87.31 287 THR A CA 1
ATOM 2207 C C . THR A 1 287 ? -3.08 41.031 18.688 1 87.31 287 THR A C 1
ATOM 2209 O O . THR A 1 287 ? -3.998 40.25 18.5 1 87.31 287 THR A O 1
ATOM 2212 N N . SER A 1 288 ? -1.882 40.969 18.062 1 92.12 288 SER A N 1
ATOM 2213 C CA . SER A 1 288 ? -1.618 39.844 17.172 1 92.12 288 SER A CA 1
ATOM 2214 C C . SER A 1 288 ? -1.675 38.5 17.906 1 92.12 288 SER A C 1
ATOM 2216 O O . SER A 1 288 ? -2.164 37.5 17.375 1 92.12 288 SER A O 1
ATOM 2218 N N . PHE A 1 289 ? -1.252 38.5 19.125 1 92.19 289 PHE A N 1
ATOM 2219 C CA . PHE A 1 289 ? -1.285 37.281 19.938 1 92.19 289 PHE A CA 1
ATOM 2220 C C . PHE A 1 289 ? -2.709 36.969 20.375 1 92.19 289 PHE A C 1
ATOM 2222 O O . PHE A 1 289 ? -3.08 35.781 20.5 1 92.19 289 PHE A O 1
ATOM 2229 N N . ALA A 1 290 ? -3.457 37.969 20.656 1 89.06 290 ALA A N 1
ATOM 2230 C CA . ALA A 1 290 ? -4.859 37.719 20.984 1 89.06 290 ALA A CA 1
ATOM 2231 C C . ALA A 1 290 ? -5.574 37 19.828 1 89.06 290 ALA A C 1
ATOM 2233 O O . ALA A 1 290 ? -6.32 36.062 20.047 1 89.06 290 ALA A O 1
ATOM 2234 N N . ILE A 1 291 ? -5.367 37.469 18.594 1 91.75 291 ILE A N 1
ATOM 2235 C CA . ILE A 1 291 ? -5.957 36.844 17.406 1 91.75 291 ILE A CA 1
ATOM 2236 C C . ILE A 1 291 ? -5.469 35.406 17.281 1 91.75 291 ILE A C 1
ATOM 2238 O O . ILE A 1 291 ? -6.258 34.5 17 1 91.75 291 ILE A O 1
ATOM 2242 N N . LEU A 1 292 ? -4.191 35.25 17.562 1 93.69 292 LEU A N 1
ATOM 2243 C CA . LEU A 1 292 ? -3.592 33.938 17.484 1 93.69 292 LEU A CA 1
ATOM 2244 C C . LEU A 1 292 ? -4.25 32.969 18.5 1 93.69 292 LEU A C 1
ATOM 2246 O O . LEU A 1 292 ? -4.488 31.812 18.188 1 93.69 292 LEU A O 1
ATOM 2250 N N . GLY A 1 293 ? -4.453 33.469 19.672 1 91.5 293 GLY A N 1
ATOM 2251 C CA . GLY A 1 293 ? -5.125 32.656 20.688 1 91.5 293 GLY A CA 1
ATOM 2252 C C . GLY A 1 293 ? -6.508 32.188 20.266 1 91.5 293 GLY A C 1
ATOM 2253 O O . GLY A 1 293 ? -6.875 31.047 20.469 1 91.5 293 GLY A O 1
ATOM 2254 N N . HIS A 1 294 ? -7.289 33.125 19.656 1 91.06 294 HIS A N 1
ATOM 2255 C CA . HIS A 1 294 ? -8.602 32.75 19.141 1 91.06 294 HIS A CA 1
ATOM 2256 C C . HIS A 1 294 ? -8.492 31.656 18.078 1 91.06 294 HIS A C 1
ATOM 2258 O O . HIS A 1 294 ? -9.312 30.75 18.016 1 91.06 294 HIS A O 1
ATOM 2264 N N . TYR A 1 295 ? -7.535 31.812 17.219 1 93.06 295 TYR A N 1
ATOM 2265 C CA . TYR A 1 295 ? -7.297 30.797 16.203 1 93.06 295 TYR A CA 1
ATOM 2266 C C . TYR A 1 295 ? -6.969 29.453 16.844 1 93.06 295 TYR A C 1
ATOM 2268 O O . TYR A 1 295 ? -7.41 28.406 16.359 1 93.06 295 TYR A O 1
ATOM 2276 N N . GLY A 1 296 ? -6.199 29.484 17.859 1 91.81 296 GLY A N 1
ATOM 2277 C CA . GLY A 1 296 ? -5.895 28.266 18.594 1 91.81 296 GLY A CA 1
ATOM 2278 C C . GLY A 1 296 ? -7.129 27.547 19.094 1 91.81 296 GLY A C 1
ATOM 2279 O O . GLY A 1 296 ? -7.234 26.328 18.969 1 91.81 296 GLY A O 1
ATOM 2280 N N . VAL A 1 297 ? -8.055 28.25 19.625 1 90 297 VAL A N 1
ATOM 2281 C CA . VAL A 1 297 ? -9.305 27.656 20.094 1 90 297 VAL A CA 1
ATOM 2282 C C . VAL A 1 297 ? -10.078 27.078 18.906 1 90 297 VAL A C 1
ATOM 2284 O O . VAL A 1 297 ? -10.664 26 19 1 90 297 VAL A O 1
ATOM 2287 N N . ALA A 1 298 ? -10.086 27.812 17.859 1 89.19 298 ALA A N 1
ATOM 2288 C CA . ALA A 1 298 ? -10.797 27.375 16.656 1 89.19 298 ALA A CA 1
ATOM 2289 C C . ALA A 1 298 ? -10.227 26.062 16.141 1 89.19 298 ALA A C 1
ATOM 2291 O O . ALA A 1 298 ? -10.961 25.203 15.648 1 89.19 298 ALA A O 1
ATOM 2292 N N . LEU A 1 299 ? -8.922 25.875 16.25 1 89.31 299 LEU A N 1
ATOM 2293 C CA . LEU A 1 299 ? -8.258 24.672 15.742 1 89.31 299 LEU A CA 1
ATOM 2294 C C . LEU A 1 299 ? -8.711 23.438 16.516 1 89.31 299 LEU A C 1
ATOM 2296 O O . LEU A 1 299 ? -8.57 22.312 16.016 1 89.31 299 LEU A O 1
ATOM 2300 N N . GLU A 1 300 ? -9.188 23.672 17.672 1 84.06 300 GLU A N 1
ATOM 2301 C CA . GLU A 1 300 ? -9.703 22.578 18.469 1 84.06 300 GLU A CA 1
ATOM 2302 C C . GLU A 1 300 ? -10.891 21.906 17.781 1 84.06 300 GLU A C 1
ATOM 2304 O O . GLU A 1 300 ? -11.164 20.719 18.016 1 84.06 300 GLU A O 1
ATOM 2309 N N . LEU A 1 301 ? -11.547 22.609 16.906 1 82.81 301 LEU A N 1
ATOM 2310 C CA . LEU A 1 301 ? -12.648 22.047 16.141 1 82.81 301 LEU A CA 1
ATOM 2311 C C . LEU A 1 301 ? -12.156 20.953 15.211 1 82.81 301 LEU A C 1
ATOM 2313 O O . LEU A 1 301 ? -12.93 20.078 14.805 1 82.81 301 LEU A O 1
ATOM 2317 N N . LEU A 1 302 ? -10.852 20.969 14.93 1 82.75 302 LEU A N 1
ATOM 2318 C CA . LEU A 1 302 ? -10.25 19.969 14.047 1 82.75 302 LEU A CA 1
ATOM 2319 C C . LEU A 1 302 ? -9.43 18.953 14.844 1 82.75 302 LEU A C 1
ATOM 2321 O O . LEU A 1 302 ? -8.438 18.422 14.352 1 82.75 302 LEU A O 1
ATOM 2325 N N . LYS A 1 303 ? -9.758 18.672 16.016 1 77.06 303 LYS A N 1
ATOM 2326 C CA . LYS A 1 303 ? -9.008 17.828 16.953 1 77.06 303 LYS A CA 1
ATOM 2327 C C . LYS A 1 303 ? -8.875 16.406 16.422 1 77.06 303 LYS A C 1
ATOM 2329 O O . LYS A 1 303 ? -7.941 15.695 16.797 1 77.06 303 LYS A O 1
ATOM 2334 N N . ASP A 1 304 ? -9.695 15.969 15.516 1 80.75 304 ASP A N 1
ATOM 2335 C CA . ASP A 1 304 ? -9.688 14.602 15.008 1 80.75 304 ASP A CA 1
ATOM 2336 C C . ASP A 1 304 ? -8.547 14.391 14.016 1 80.75 304 ASP A C 1
ATOM 2338 O O . ASP A 1 304 ? -8.195 13.25 13.695 1 80.75 304 ASP A O 1
ATOM 2342 N N . GLU A 1 305 ? -8.008 15.461 13.586 1 88.38 305 GLU A N 1
ATOM 2343 C CA . GLU A 1 305 ? -6.836 15.375 12.727 1 88.38 305 GLU A CA 1
ATOM 2344 C C . GLU A 1 305 ? -5.559 15.203 13.547 1 88.38 305 GLU A C 1
ATOM 2346 O O . GLU A 1 305 ? -5.121 16.141 14.219 1 88.38 305 GLU A O 1
ATOM 2351 N N . TRP A 1 306 ? -4.902 13.992 13.422 1 91.25 306 TRP A N 1
ATOM 2352 C CA . TRP A 1 306 ? -3.771 13.664 14.281 1 91.25 306 TRP A CA 1
ATOM 2353 C C . TRP A 1 306 ? -2.637 14.664 14.094 1 91.25 306 TRP A C 1
ATOM 2355 O O . TRP A 1 306 ? -1.882 14.938 15.031 1 91.25 306 TRP A O 1
ATOM 2365 N N . TRP A 1 307 ? -2.492 15.211 12.938 1 91.69 307 TRP A N 1
ATOM 2366 C CA . TRP A 1 307 ? -1.351 16.062 12.633 1 91.69 307 TRP A CA 1
ATOM 2367 C C . TRP A 1 307 ? -1.562 17.469 13.203 1 91.69 307 TRP A C 1
ATOM 2369 O O . TRP A 1 307 ? -0.641 18.297 13.203 1 91.69 307 TRP A O 1
ATOM 2379 N N . LEU A 1 308 ? -2.736 17.781 13.695 1 89.5 308 LEU A N 1
ATOM 2380 C CA . LEU A 1 308 ? -3.012 19.062 14.344 1 89.5 308 LEU A CA 1
ATOM 2381 C C . LEU A 1 308 ? -3.029 18.922 15.859 1 89.5 308 LEU A C 1
ATOM 2383 O O . LEU A 1 308 ? -3.213 19.906 16.578 1 89.5 308 LEU A O 1
ATOM 2387 N N . ASP A 1 309 ? -2.818 17.781 16.266 1 84.75 309 ASP A N 1
ATOM 2388 C CA . ASP A 1 309 ? -2.91 17.469 17.688 1 84.75 309 ASP A CA 1
ATOM 2389 C C . ASP A 1 309 ? -1.993 18.391 18.5 1 84.75 309 ASP A C 1
ATOM 2391 O O . ASP A 1 309 ? -0.805 18.516 18.203 1 84.75 309 ASP A O 1
ATOM 2395 N N . GLY A 1 310 ? -2.629 19.094 19.531 1 84.56 310 GLY A N 1
ATOM 2396 C CA . GLY A 1 310 ? -1.861 19.891 20.469 1 84.56 310 GLY A CA 1
ATOM 2397 C C . GLY A 1 310 ? -1.666 21.328 20 1 84.56 310 GLY A C 1
ATOM 2398 O O . GLY A 1 310 ? -1.301 22.203 20.797 1 84.56 310 GLY A O 1
ATOM 2399 N N . TRP A 1 311 ? -1.871 21.656 18.797 1 89.81 311 TRP A N 1
ATOM 2400 C CA . TRP A 1 311 ? -1.603 22.984 18.25 1 89.81 311 TRP A CA 1
ATOM 2401 C C . TRP A 1 311 ? -2.533 24.016 18.875 1 89.81 311 TRP A C 1
ATOM 2403 O O . TRP A 1 311 ? -2.107 25.125 19.203 1 89.81 311 TRP A O 1
ATOM 2413 N N . GLY A 1 312 ? -3.828 23.672 19 1 88.62 312 GLY A N 1
ATOM 2414 C CA . GLY A 1 312 ? -4.762 24.609 19.609 1 88.62 312 GLY A CA 1
ATOM 2415 C C . GLY A 1 312 ? -4.32 2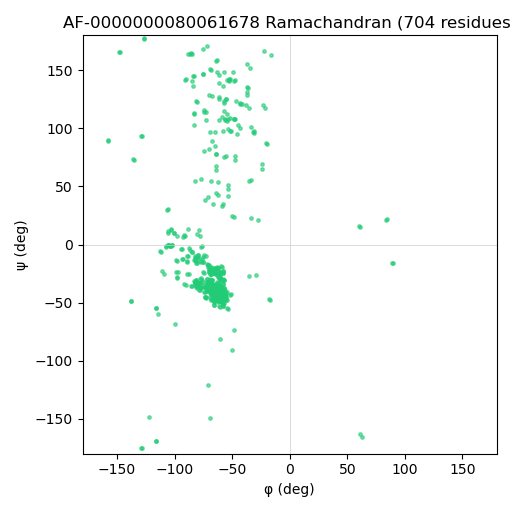5.078 20.984 1 88.62 312 GLY A C 1
ATOM 2416 O O . GLY A 1 312 ? -4.199 26.281 21.219 1 88.62 312 GLY A O 1
ATOM 2417 N N . GLU A 1 313 ? -4.066 24.219 21.828 1 87.31 313 GLU A N 1
ATOM 2418 C CA . GLU A 1 313 ? -3.635 24.547 23.188 1 87.31 313 GLU A CA 1
ATOM 2419 C C . GLU A 1 313 ? -2.303 25.281 23.172 1 87.31 313 GLU A C 1
ATOM 2421 O O . GLU A 1 313 ? -2.094 26.203 23.969 1 87.31 313 GLU A O 1
ATOM 2426 N N . PHE A 1 314 ? -1.444 24.906 22.391 1 89.94 314 PHE A N 1
ATOM 2427 C CA . PHE A 1 314 ? -0.146 25.562 22.266 1 89.94 314 PHE A CA 1
ATOM 2428 C C . PHE A 1 314 ? -0.313 27.031 21.906 1 89.94 314 PHE A C 1
ATOM 2430 O O . PHE A 1 314 ? 0.284 27.906 22.547 1 89.94 314 PHE A O 1
ATOM 2437 N N . LEU A 1 315 ? -1.066 27.281 20.859 1 91.88 315 LEU A N 1
ATOM 2438 C CA . LEU A 1 315 ? -1.257 28.656 20.406 1 91.88 315 LEU A CA 1
ATOM 2439 C C . LEU A 1 315 ? -1.905 29.516 21.484 1 91.88 315 LEU A C 1
ATOM 2441 O O . LEU A 1 315 ? -1.523 30.672 21.688 1 91.88 315 LEU A O 1
ATOM 2445 N N . VAL A 1 316 ? -2.848 28.969 22.219 1 90.31 316 VAL A N 1
ATOM 2446 C CA . VAL A 1 316 ? -3.516 29.688 23.297 1 90.31 316 VAL A CA 1
ATOM 2447 C C . VAL A 1 316 ? -2.523 29.969 24.422 1 90.31 316 VAL A C 1
ATOM 2449 O O . VAL A 1 316 ? -2.475 31.094 24.938 1 90.31 316 VAL A O 1
ATOM 2452 N N . ASN A 1 317 ? -1.764 29.016 24.75 1 89.19 317 ASN A N 1
ATOM 2453 C CA . ASN A 1 317 ? -0.769 29.188 25.797 1 89.19 317 ASN A CA 1
ATOM 2454 C C . ASN A 1 317 ? 0.288 30.219 25.406 1 89.19 317 ASN A C 1
ATOM 2456 O O . ASN A 1 317 ? 0.748 31 26.25 1 89.19 317 ASN A O 1
ATOM 2460 N N . LEU A 1 318 ? 0.725 30.141 24.219 1 90.94 318 LEU A N 1
ATOM 2461 C CA . LEU A 1 318 ? 1.679 31.109 23.719 1 90.94 318 LEU A CA 1
ATOM 2462 C C . LEU A 1 318 ? 1.109 32.531 23.812 1 90.94 318 LEU A C 1
ATOM 2464 O O . LEU A 1 318 ? 1.807 33.469 24.234 1 90.94 318 LEU A O 1
ATOM 2468 N N . ALA A 1 319 ? -0.121 32.688 23.391 1 91.56 319 ALA A N 1
ATOM 2469 C CA . ALA A 1 319 ? -0.787 34 23.484 1 91.56 319 ALA A CA 1
ATOM 2470 C C . ALA A 1 319 ? -0.889 34.469 24.938 1 91.56 319 ALA A C 1
ATOM 2472 O O . ALA A 1 319 ? -0.658 35.625 25.234 1 91.56 319 ALA A O 1
ATOM 2473 N N . LEU A 1 320 ? -1.239 33.531 25.797 1 88.81 320 LEU A N 1
ATOM 2474 C CA . LEU A 1 320 ? -1.36 33.844 27.219 1 88.81 320 LEU A CA 1
ATOM 2475 C C . LEU A 1 320 ? -0.024 34.312 27.797 1 88.81 320 LEU A C 1
ATOM 2477 O O . LEU A 1 320 ? 0.023 35.25 28.594 1 88.81 320 LEU A O 1
ATOM 2481 N N . LYS A 1 321 ? 0.964 33.656 27.453 1 87.31 321 LYS A N 1
ATOM 2482 C CA . LYS A 1 321 ? 2.307 34 27.922 1 87.31 321 LYS A CA 1
ATOM 2483 C C . LYS A 1 321 ? 2.742 35.375 27.453 1 87.31 321 LYS A C 1
ATOM 2485 O O . LYS A 1 321 ? 3.428 36.094 28.172 1 87.31 321 LYS A O 1
ATOM 2490 N N . ARG A 1 322 ? 2.355 35.812 26.25 1 89.75 322 ARG A N 1
ATOM 2491 C CA . ARG A 1 322 ? 2.852 37.031 25.641 1 89.75 322 ARG A CA 1
ATOM 2492 C C . ARG A 1 322 ? 1.962 38.219 25.984 1 89.75 322 ARG A C 1
ATOM 2494 O O . ARG A 1 322 ? 2.41 39.375 25.969 1 89.75 322 ARG A O 1
ATOM 2501 N N . LEU A 1 323 ? 0.667 38.156 26.141 1 87.12 323 LEU A N 1
ATOM 2502 C CA . LEU A 1 323 ? -0.267 39.219 26.391 1 87.12 323 LEU A CA 1
ATOM 2503 C C . LEU A 1 323 ? -0.143 39.75 27.828 1 87.12 323 LEU A C 1
ATOM 2505 O O . LEU A 1 323 ? -0.47 40.906 28.109 1 87.12 323 LEU A O 1
ATOM 2509 N N . GLY A 1 324 ? 0.587 39.125 28.734 1 73.75 324 GLY A N 1
ATOM 2510 C CA . GLY A 1 324 ? 0.707 39.594 30.109 1 73.75 324 GLY A CA 1
ATOM 2511 C C . GLY A 1 324 ? -0.617 39.625 30.844 1 73.75 324 GLY A C 1
ATOM 2512 O O . GLY A 1 324 ? -1.614 39.062 30.375 1 73.75 324 GLY A O 1
ATOM 2513 N N . PRO A 1 325 ? -0.656 40.312 31.906 1 67.81 325 PRO A N 1
ATOM 2514 C CA . PRO A 1 325 ? -1.799 40.312 32.812 1 67.81 325 PRO A CA 1
ATOM 2515 C C . PRO A 1 325 ? -3.041 40.969 32.219 1 67.81 325 PRO A C 1
ATOM 2517 O O . PRO A 1 325 ? -4.164 40.531 32.5 1 67.81 325 PRO A O 1
ATOM 2520 N N . THR A 1 326 ? -2.922 41.969 31.406 1 62.78 326 THR A N 1
ATOM 2521 C CA . THR A 1 326 ? -4.074 42.719 30.891 1 62.78 326 THR A CA 1
ATOM 2522 C C . THR A 1 326 ? -4.836 41.875 29.859 1 62.78 326 THR A C 1
ATOM 2524 O O . THR A 1 326 ? -6.066 41.938 29.812 1 62.78 326 THR A O 1
ATOM 2527 N N . GLY A 1 327 ? -4.18 41.125 29.062 1 66.81 327 GLY A N 1
ATOM 2528 C CA . GLY A 1 327 ? -4.82 40.344 28.016 1 66.81 327 GLY A CA 1
ATOM 2529 C C . GLY A 1 327 ? -5.043 38.906 28.406 1 66.81 327 GLY A C 1
ATOM 2530 O O . GLY A 1 327 ? -5.684 38.125 27.672 1 66.81 327 GLY A O 1
ATOM 2531 N N . GLU A 1 328 ? -4.777 38.688 29.578 1 71.56 328 GLU A N 1
ATOM 2532 C CA . GLU A 1 328 ? -4.734 37.312 30.094 1 71.56 328 GLU A CA 1
ATOM 2533 C C . GLU A 1 328 ? -6.141 36.75 30.281 1 71.56 328 GLU A C 1
ATOM 2535 O O . GLU A 1 328 ? -6.367 35.562 30.094 1 71.56 328 GLU A O 1
ATOM 2540 N N . TRP A 1 329 ? -6.91 37.781 30.609 1 75.94 329 TRP A N 1
ATOM 2541 C CA . TRP A 1 329 ? -8.234 37.25 30.922 1 75.94 329 TRP A CA 1
ATOM 2542 C C . TRP A 1 329 ? -8.922 36.719 29.656 1 75.94 329 TRP A C 1
ATOM 2544 O O . TRP A 1 329 ? -9.609 35.688 29.719 1 75.94 329 TRP A O 1
ATOM 2554 N N . LYS A 1 330 ? -8.781 37.406 28.547 1 74.19 330 LYS A N 1
ATOM 2555 C CA . LYS A 1 330 ? -9.375 36.938 27.297 1 74.19 330 LYS A CA 1
ATOM 2556 C C . LYS A 1 330 ? -8.844 35.562 26.891 1 74.19 330 LYS A C 1
ATOM 2558 O O . LYS A 1 330 ? -9.609 34.688 26.484 1 74.19 330 LYS A O 1
ATOM 2563 N N . MET A 1 331 ? -7.676 35.438 27.156 1 82.44 331 MET A N 1
ATOM 2564 C CA . MET A 1 331 ? -7.035 34.188 26.75 1 82.44 331 MET A CA 1
ATOM 2565 C C . MET A 1 331 ? -7.32 33.062 27.766 1 82.44 331 MET A C 1
ATOM 2567 O O . MET A 1 331 ? -7.402 31.891 27.391 1 82.44 331 MET A O 1
ATOM 2571 N N . ALA A 1 332 ? -7.473 33.5 28.969 1 80.56 332 ALA A N 1
ATOM 2572 C CA . ALA A 1 332 ? -7.863 32.5 29.984 1 80.56 332 ALA A CA 1
ATOM 2573 C C . ALA A 1 332 ? -9.227 31.906 29.656 1 80.56 332 ALA A C 1
ATOM 2575 O O . ALA A 1 332 ? -9.43 30.703 29.844 1 80.56 332 ALA A O 1
ATOM 2576 N N . ARG A 1 333 ? -10.109 32.75 29.219 1 80.38 333 ARG A N 1
ATOM 2577 C CA . ARG A 1 333 ? -11.422 32.25 28.781 1 80.38 333 ARG A CA 1
ATOM 2578 C C . ARG A 1 333 ? -11.281 31.281 27.625 1 80.38 333 ARG A C 1
ATOM 2580 O O . ARG A 1 333 ? -11.984 30.266 27.578 1 80.38 333 ARG A O 1
ATOM 2587 N N . CYS A 1 334 ? -10.406 31.641 26.719 1 81.94 334 CYS A N 1
ATOM 2588 C CA . CYS A 1 334 ? -10.148 30.766 25.578 1 81.94 334 CYS A CA 1
ATOM 2589 C C . CYS A 1 334 ? -9.602 29.422 26.047 1 81.94 334 CYS A C 1
ATOM 2591 O O . CYS A 1 334 ? -10.031 28.375 25.562 1 81.94 334 CYS A O 1
ATOM 2593 N N . LEU A 1 335 ? -8.766 29.5 26.984 1 83.25 335 LEU A N 1
ATOM 2594 C CA . LEU A 1 335 ? -8.164 28.266 27.5 1 83.25 335 LEU A CA 1
ATOM 2595 C C . LEU A 1 335 ? -9.211 27.422 28.219 1 83.25 335 LEU A C 1
ATOM 2597 O O . LEU A 1 335 ? -9.219 26.188 28.062 1 83.25 335 LEU A O 1
ATOM 2601 N N . GLU A 1 336 ? -9.992 28.031 28.922 1 82.94 336 GLU A N 1
ATOM 2602 C CA . GLU A 1 336 ? -11.078 27.344 29.609 1 82.94 336 GLU A CA 1
ATOM 2603 C C . GLU A 1 336 ? -12.031 26.688 28.625 1 82.94 336 GLU A C 1
ATOM 2605 O O . GLU A 1 336 ? -12.5 25.562 28.859 1 82.94 336 GLU A O 1
ATOM 2610 N N . LEU A 1 337 ? -12.352 27.359 27.609 1 81.5 337 LEU A N 1
ATOM 2611 C CA . LEU A 1 337 ? -13.234 26.828 26.578 1 81.5 337 LEU A CA 1
ATOM 2612 C C . LEU A 1 337 ? -12.625 25.578 25.953 1 81.5 337 LEU A C 1
ATOM 2614 O O . LEU A 1 337 ? -13.328 24.594 25.688 1 81.5 337 LEU A O 1
ATOM 2618 N N . LEU A 1 338 ? -11.352 25.656 25.672 1 81.62 338 LEU A N 1
ATOM 2619 C CA . LEU A 1 338 ? -10.641 24.531 25.078 1 81.62 338 LEU A CA 1
ATOM 2620 C C . LEU A 1 338 ? -10.633 23.328 26 1 81.62 338 LEU A C 1
ATOM 2622 O O . LEU A 1 338 ? -10.93 22.203 25.578 1 81.62 338 LEU A O 1
ATOM 2626 N N . ARG A 1 339 ? -10.312 23.5 27.219 1 81.31 339 ARG A N 1
ATOM 2627 C CA . ARG A 1 339 ? -10.227 22.406 28.203 1 81.31 339 ARG A CA 1
ATOM 2628 C C . ARG A 1 339 ? -11.602 21.812 28.469 1 81.31 339 ARG A C 1
ATOM 2630 O O . ARG A 1 339 ? -11.734 20.594 28.641 1 81.31 339 ARG A O 1
ATOM 2637 N N . ALA A 1 340 ? -12.586 22.672 28.531 1 80.12 340 ALA A N 1
ATOM 2638 C CA . ALA A 1 340 ? -13.953 22.188 28.734 1 80.12 340 ALA A CA 1
ATOM 2639 C C . ALA A 1 340 ? -14.398 21.297 27.578 1 80.12 340 ALA A C 1
ATOM 2641 O O . ALA A 1 340 ? -15.062 20.281 27.797 1 80.12 340 ALA A O 1
ATOM 2642 N N . ASP A 1 341 ? -14.117 21.703 26.422 1 81.31 341 ASP A N 1
ATOM 2643 C CA . ASP A 1 341 ? -14.469 20.906 25.25 1 81.31 341 ASP A CA 1
ATOM 2644 C C . ASP A 1 341 ? -13.766 19.547 25.281 1 81.31 341 ASP A C 1
ATOM 2646 O O . ASP A 1 341 ? -14.375 18.516 24.984 1 81.31 341 ASP A O 1
ATOM 2650 N N . ARG A 1 342 ? -12.5 19.484 25.609 1 79.31 342 ARG A N 1
ATOM 2651 C CA . ARG A 1 342 ? -11.727 18.25 25.656 1 79.31 342 ARG A CA 1
ATOM 2652 C C . ARG A 1 342 ? -12.266 17.312 26.734 1 79.31 342 ARG A C 1
ATOM 2654 O O . ARG A 1 342 ? -12.336 16.094 26.547 1 79.31 342 ARG A O 1
ATOM 2661 N N . ALA A 1 343 ? -12.594 17.891 27.844 1 80.19 343 ALA A N 1
ATOM 2662 C CA . ALA A 1 343 ? -13.164 17.125 28.938 1 80.19 343 ALA A CA 1
ATOM 2663 C C . ALA A 1 343 ? -14.5 16.516 28.547 1 80.19 343 ALA A C 1
ATOM 2665 O O . ALA A 1 343 ? -14.797 15.367 28.891 1 80.19 343 ALA A O 1
ATOM 2666 N N . GLU A 1 344 ? -15.266 17.266 27.891 1 76.75 344 GLU A N 1
ATOM 2667 C CA . GLU A 1 344 ? -16.578 16.781 27.484 1 76.75 344 GLU A CA 1
ATOM 2668 C C . GLU A 1 344 ? -16.453 15.656 26.453 1 76.75 344 GLU A C 1
ATOM 2670 O O . GLU A 1 344 ? -17.219 14.695 26.484 1 76.75 344 GLU A O 1
ATOM 2675 N N . ARG A 1 345 ? -15.547 15.734 25.531 1 76.56 345 ARG A N 1
ATOM 2676 C CA . ARG A 1 345 ? -15.336 14.703 24.516 1 76.56 345 ARG A CA 1
ATOM 2677 C C . ARG A 1 345 ? -14.781 13.43 25.141 1 76.56 345 ARG A C 1
ATOM 2679 O O . ARG A 1 345 ? -15.109 12.328 24.703 1 76.56 345 ARG A O 1
ATOM 2686 N N . ALA A 1 346 ? -13.883 13.617 26 1 76.62 346 ALA A N 1
ATOM 2687 C CA . ALA A 1 346 ? -13.32 12.461 26.688 1 76.62 346 ALA A CA 1
ATOM 2688 C C . ALA A 1 346 ? -14.391 11.727 27.5 1 76.62 346 ALA A C 1
ATOM 2690 O O . ALA A 1 346 ? -14.383 10.492 27.578 1 76.62 346 ALA A O 1
ATOM 2691 N N . ALA A 1 347 ? -15.242 12.359 28.094 1 73.06 347 ALA A N 1
ATOM 2692 C CA . ALA A 1 347 ? -16.328 11.773 28.891 1 73.06 347 ALA A CA 1
ATOM 2693 C C . ALA A 1 347 ? -17.328 11.055 28 1 73.06 347 ALA A C 1
ATOM 2695 O O . ALA A 1 347 ? -17.906 10.039 28.391 1 73.06 347 ALA A O 1
ATOM 2696 N N . SER A 1 348 ? -17.547 11.609 26.812 1 66.5 348 SER A N 1
ATOM 2697 C CA . SER A 1 348 ? -18.516 11.016 25.906 1 66.5 348 SER A CA 1
ATOM 2698 C C . SER A 1 348 ? -17.938 9.797 25.203 1 66.5 348 SER A C 1
ATOM 2700 O O . SER A 1 348 ? -18.672 8.883 24.812 1 66.5 348 SER A O 1
ATOM 2702 N N . GLY A 1 349 ? -16.703 9.773 24.797 1 61 349 GLY A N 1
ATOM 2703 C CA . GLY A 1 349 ? -16.078 8.602 24.203 1 61 349 GLY A CA 1
ATOM 2704 C C . GLY A 1 349 ? -16.031 7.406 25.125 1 61 349 GLY A C 1
ATOM 2705 O O . GLY A 1 349 ? -16.109 6.258 24.688 1 61 349 GLY A O 1
ATOM 2706 N N . ASP A 1 350 ? -15.789 7.523 26.422 1 53.91 350 ASP A N 1
ATOM 2707 C CA . ASP A 1 350 ? -15.859 6.457 27.422 1 53.91 350 ASP A CA 1
ATOM 2708 C C . ASP A 1 350 ? -17.266 5.871 27.5 1 53.91 350 ASP A C 1
ATOM 2710 O O . ASP A 1 350 ? -17.453 4.691 27.797 1 53.91 350 ASP A O 1
ATOM 2714 N N . SER A 1 351 ? -18.234 6.527 27.156 1 48 351 SER A N 1
ATOM 2715 C CA . SER A 1 351 ? -19.594 5.992 27.281 1 48 351 SER A CA 1
ATOM 2716 C C . SER A 1 351 ? -19.938 5.09 26.094 1 48 351 SER A C 1
ATOM 2718 O O . SER A 1 351 ? -20.875 4.293 26.172 1 48 351 SER A O 1
ATOM 2720 N N . THR A 1 352 ? -19.406 5.371 24.938 1 42.69 352 THR A N 1
ATOM 2721 C CA . THR A 1 352 ? -19.812 4.496 23.828 1 42.69 352 THR A CA 1
ATOM 2722 C C . THR A 1 352 ? -18.969 3.219 23.828 1 42.69 352 THR A C 1
ATOM 2724 O O . THR A 1 352 ? -19.25 2.301 23.047 1 42.69 352 THR A O 1
ATOM 2727 N N . GLY A 1 353 ? -17.922 3.182 24.547 1 37.97 353 GLY A N 1
ATOM 2728 C CA . GLY A 1 353 ? -17.234 1.903 24.719 1 37.97 353 GLY A CA 1
ATOM 2729 C C . GLY A 1 353 ? -17.797 1.075 25.859 1 37.97 353 GLY A C 1
ATOM 2730 O O . GLY A 1 353 ? -17.172 0.108 26.297 1 37.97 353 GLY A O 1
ATOM 2731 N N . GLY A 1 354 ? -18.781 1.609 26.641 1 30.11 354 GLY A N 1
ATOM 2732 C CA . GLY A 1 354 ? -19.453 0.666 27.531 1 30.11 354 GLY A CA 1
ATOM 2733 C C . GLY A 1 354 ? -20.422 -0.254 26.797 1 30.11 354 GLY A C 1
ATOM 2734 O O . GLY A 1 354 ? -20.906 0.079 25.719 1 30.11 354 GLY A O 1
ATOM 2735 N N . MET B 1 1 ? 40.312 22.688 45 1 18.69 1 MET B N 1
ATOM 2736 C CA . MET B 1 1 ? 40.75 22.219 43.688 1 18.69 1 MET B CA 1
ATOM 2737 C C . MET B 1 1 ? 39.562 21.891 42.781 1 18.69 1 MET B C 1
ATOM 2739 O O . MET B 1 1 ? 38.844 20.906 43.031 1 18.69 1 MET B O 1
ATOM 2743 N N . VAL B 1 2 ? 38.781 22.812 42.438 1 19.31 2 VAL B N 1
ATOM 2744 C CA . VAL B 1 2 ? 37.5 23.406 42.062 1 19.31 2 VAL B CA 1
ATOM 2745 C C . VAL B 1 2 ? 37.188 23.062 40.625 1 19.31 2 VAL B C 1
ATOM 2747 O O . VAL B 1 2 ? 37.812 23.562 39.688 1 19.31 2 VAL B O 1
ATOM 2750 N N . ALA B 1 3 ? 37.156 21.656 40.281 1 20.03 3 ALA B N 1
ATOM 2751 C CA . ALA B 1 3 ? 37.031 20.719 39.156 1 20.03 3 ALA B CA 1
ATOM 2752 C C . ALA B 1 3 ? 35.781 21.016 38.344 1 20.03 3 ALA B C 1
ATOM 2754 O O . ALA B 1 3 ? 34.656 21.031 38.875 1 20.03 3 ALA B O 1
ATOM 2755 N N . LEU B 1 4 ? 35.875 21.766 37.125 1 18.88 4 LEU B N 1
ATOM 2756 C CA . LEU B 1 4 ? 35.312 22.672 36.125 1 18.88 4 LEU B CA 1
ATOM 2757 C C . LEU B 1 4 ? 34.25 21.969 35.281 1 18.88 4 LEU B C 1
ATOM 2759 O O . LEU B 1 4 ? 34.438 20.828 34.844 1 18.88 4 LEU B O 1
ATOM 2763 N N . ASN B 1 5 ? 32.969 22.344 35.344 1 18.5 5 ASN B N 1
ATOM 2764 C CA . ASN B 1 5 ? 31.562 22.078 35 1 18.5 5 ASN B CA 1
ATOM 2765 C C . ASN B 1 5 ? 31.359 21.922 33.5 1 18.5 5 ASN B C 1
ATOM 2767 O O . ASN B 1 5 ? 31.812 22.766 32.719 1 18.5 5 ASN B O 1
ATOM 2771 N N . ALA B 1 6 ? 31.109 20.688 32.969 1 18.8 6 ALA B N 1
ATOM 2772 C CA . ALA B 1 6 ? 30.875 19.938 31.734 1 18.8 6 ALA B CA 1
ATOM 2773 C C . ALA B 1 6 ? 29.734 20.547 30.922 1 18.8 6 ALA B C 1
ATOM 2775 O O . ALA B 1 6 ? 28.562 20.234 31.156 1 18.8 6 ALA B O 1
ATOM 2776 N N . ASN B 1 7 ? 29.469 21.859 30.688 1 18.77 7 ASN B N 1
ATOM 2777 C CA . ASN B 1 7 ? 28.312 22.578 30.141 1 18.77 7 ASN B CA 1
ATOM 2778 C C . ASN B 1 7 ? 28.156 22.328 28.641 1 18.77 7 ASN B C 1
ATOM 2780 O O . ASN B 1 7 ? 28.453 23.203 27.828 1 18.77 7 ASN B O 1
ATOM 2784 N N . SER B 1 8 ? 28.344 21.188 28.156 1 20.33 8 SER B N 1
ATOM 2785 C CA . SER B 1 8 ? 28.453 21.016 26.703 1 20.33 8 SER B CA 1
ATOM 2786 C C . SER B 1 8 ? 27.25 21.609 25.984 1 20.33 8 SER B C 1
ATOM 2788 O O . SER B 1 8 ? 26.141 21.594 26.516 1 20.33 8 SER B O 1
ATOM 2790 N N . VAL B 1 9 ? 27.344 22.297 24.75 1 19.73 9 VAL B N 1
ATOM 2791 C CA . VAL B 1 9 ? 26.953 23.203 23.672 1 19.73 9 VAL B CA 1
ATOM 2792 C C . VAL B 1 9 ? 25.969 22.484 22.734 1 19.73 9 VAL B C 1
ATOM 2794 O O . VAL B 1 9 ? 26.359 21.594 21.984 1 19.73 9 VAL B O 1
ATOM 2797 N N . GLU B 1 10 ? 24.953 21.969 23.172 1 19.69 10 GLU B N 1
ATOM 2798 C CA . GLU B 1 10 ? 24.062 21.219 22.297 1 19.69 10 GLU B CA 1
ATOM 2799 C C . GLU B 1 10 ? 23.641 22.062 21.094 1 19.69 10 GLU B C 1
ATOM 2801 O O . GLU B 1 10 ? 23.203 23.203 21.25 1 19.69 10 GLU B O 1
ATOM 2806 N N . SER B 1 11 ? 24.016 21.812 19.797 1 20.83 11 SER B N 1
ATOM 2807 C CA . SER B 1 11 ? 23.906 22.391 18.469 1 20.83 11 SER B CA 1
ATOM 2808 C C . SER B 1 11 ? 22.453 22.5 18.016 1 20.83 11 SER B C 1
ATOM 2810 O O . SER B 1 11 ? 21.703 21.531 18.094 1 20.83 11 SER B O 1
ATOM 2812 N N . SER B 1 12 ? 21.766 23.641 17.938 1 19.89 12 SER B N 1
ATOM 2813 C CA . SER B 1 12 ? 20.594 24.422 17.547 1 19.89 12 SER B CA 1
ATOM 2814 C C . SER B 1 12 ? 20.234 24.172 16.078 1 19.89 12 SER B C 1
ATOM 2816 O O . SER B 1 12 ? 19.844 25.094 15.367 1 19.89 12 SER B O 1
ATOM 2818 N N . VAL B 1 13 ? 20.484 23.172 15.352 1 22.22 13 VAL B N 1
ATOM 2819 C CA . VAL B 1 13 ? 20.438 23.375 13.906 1 22.22 13 VAL B CA 1
ATOM 2820 C C . VAL B 1 13 ? 19.062 23.891 13.508 1 22.22 13 VAL B C 1
ATOM 2822 O O . VAL B 1 13 ? 18.062 23.203 13.664 1 22.22 13 VAL B O 1
ATOM 2825 N N . THR B 1 14 ? 18.828 25.25 13.305 1 22.38 14 THR B N 1
ATOM 2826 C CA . THR B 1 14 ? 17.938 26.266 12.742 1 22.38 14 THR B CA 1
ATOM 2827 C C . THR B 1 14 ? 17.562 25.906 11.305 1 22.38 14 THR B C 1
ATOM 2829 O O . THR B 1 14 ? 17.562 26.781 10.43 1 22.38 14 THR B O 1
ATOM 2832 N N . LYS B 1 15 ? 17.516 25 10.711 1 24.67 15 LYS B N 1
ATOM 2833 C CA . LYS B 1 15 ? 17.344 24.938 9.266 1 24.67 15 LYS B CA 1
ATOM 2834 C C . LYS B 1 15 ? 16.188 25.812 8.805 1 24.67 15 LYS B C 1
ATOM 2836 O O . LYS B 1 15 ? 15.109 25.781 9.398 1 24.67 15 LYS B O 1
ATOM 2841 N N . LEU B 1 16 ? 16.078 26.641 7.289 1 24.11 16 LEU B N 1
ATOM 2842 C CA . LEU B 1 16 ? 16.219 27.688 6.273 1 24.11 16 LEU B CA 1
ATOM 2843 C C . LEU B 1 16 ? 14.867 28.094 5.723 1 24.11 16 LEU B C 1
ATOM 2845 O O . LEU B 1 16 ? 13.867 27.406 5.938 1 24.11 16 LEU B O 1
ATOM 2849 N N . ALA B 1 17 ? 14.82 28.531 4.309 1 24.22 17 ALA B N 1
ATOM 2850 C CA . ALA B 1 17 ? 14.625 29.656 3.391 1 24.22 17 ALA B CA 1
ATOM 2851 C C . ALA B 1 17 ? 13.203 29.656 2.826 1 24.22 17 ALA B C 1
ATOM 2853 O O . ALA B 1 17 ? 12.688 30.703 2.426 1 24.22 17 ALA B O 1
ATOM 2854 N N . LEU B 1 18 ? 12.492 28.969 2.047 1 28.41 18 LEU B N 1
ATOM 2855 C CA . LEU B 1 18 ? 12.648 29.406 0.664 1 28.41 18 LEU B CA 1
ATOM 2856 C C . LEU B 1 18 ? 11.914 30.719 0.421 1 28.41 18 LEU B C 1
ATOM 2858 O O . LEU B 1 18 ? 10.68 30.75 0.415 1 28.41 18 LEU B O 1
ATOM 2862 N N . VAL B 1 19 ? 12.625 31.844 0.854 1 29.61 19 VAL B N 1
ATOM 2863 C CA . VAL B 1 19 ? 12.211 33.219 0.573 1 29.61 19 VAL B CA 1
ATOM 2864 C C . VAL B 1 19 ? 11.891 33.344 -0.912 1 29.61 19 VAL B C 1
ATOM 2866 O O . VAL B 1 19 ? 11.164 34.281 -1.307 1 29.61 19 VAL B O 1
ATOM 2869 N N . VAL B 1 20 ? 12.383 33.406 -2.176 1 29.89 20 VAL B N 1
ATOM 2870 C CA . VAL B 1 20 ? 13.344 34.25 -2.869 1 29.89 20 VAL B CA 1
ATOM 2871 C C . VAL B 1 20 ? 12.906 35.688 -2.77 1 29.89 20 VAL B C 1
ATOM 2873 O O . VAL B 1 20 ? 11.906 36.094 -3.373 1 29.89 20 VAL B O 1
ATOM 2876 N N . VAL B 1 21 ? 13.039 36.5 -1.531 1 28.45 21 VAL B N 1
ATOM 2877 C CA . VAL B 1 21 ? 13.016 37.938 -1.662 1 28.45 21 VAL B CA 1
ATOM 2878 C C . VAL B 1 21 ? 14.125 38.406 -2.605 1 28.45 21 VAL B C 1
ATOM 2880 O O . VAL B 1 21 ? 15.219 37.812 -2.605 1 28.45 21 VAL B O 1
ATOM 2883 N N . PRO B 1 22 ? 14.094 39.594 -3.514 1 25.58 22 PRO B N 1
ATOM 2884 C CA . PRO B 1 22 ? 15.078 40.156 -4.445 1 25.58 22 PRO B CA 1
ATOM 2885 C C . PRO B 1 22 ? 16.344 40.625 -3.742 1 25.58 22 PRO B C 1
ATOM 2887 O O . PRO B 1 22 ? 16.328 41.719 -3.127 1 25.58 22 PRO B O 1
ATOM 2890 N N . VAL B 1 23 ? 17.203 40.062 -2.93 1 25.06 23 VAL B N 1
ATOM 2891 C CA . VAL B 1 23 ? 18.344 40.812 -2.389 1 25.06 23 VAL B CA 1
ATOM 2892 C C . VAL B 1 23 ? 19.312 41.156 -3.516 1 25.06 23 VAL B C 1
ATOM 2894 O O . VAL B 1 23 ? 19.719 40.281 -4.289 1 25.06 23 VAL B O 1
ATOM 2897 N N . GLU B 1 24 ? 19.719 42.5 -3.688 1 20.64 24 GLU B N 1
ATOM 2898 C CA . GLU B 1 24 ? 20.578 43.25 -4.594 1 20.64 24 GLU B CA 1
ATOM 2899 C C . GLU B 1 24 ? 22.016 42.75 -4.52 1 20.64 24 GLU B C 1
ATOM 2901 O O . GLU B 1 24 ? 22.688 42.625 -5.547 1 20.64 24 GLU B O 1
ATOM 2906 N N . LYS B 1 25 ? 22.891 43.25 -3.391 1 24.08 25 LYS B N 1
ATOM 2907 C CA . LYS B 1 25 ? 24.188 43.844 -3.734 1 24.08 25 LYS B CA 1
ATOM 2908 C C . LYS B 1 25 ? 25.172 42.781 -4.211 1 24.08 25 LYS B C 1
ATOM 2910 O O . LYS B 1 25 ? 25.031 41.594 -3.871 1 24.08 25 LYS B O 1
ATOM 2915 N N . SER B 1 26 ? 26.516 43.125 -4.812 1 20.83 26 SER B N 1
ATOM 2916 C CA . SER B 1 26 ? 27.641 42.781 -5.691 1 20.83 26 SER B CA 1
ATOM 2917 C C . SER B 1 26 ? 28.688 41.969 -4.961 1 20.83 26 SER B C 1
ATOM 2919 O O . SER B 1 26 ? 29.844 41.906 -5.402 1 20.83 26 SER B O 1
ATOM 2921 N N . TYR B 1 27 ? 28.547 41.406 -3.82 1 21.86 27 TYR B N 1
ATOM 2922 C CA . TYR B 1 27 ? 29.875 41.188 -3.268 1 21.86 27 TYR B CA 1
ATOM 2923 C C . TYR B 1 27 ? 30.688 40.25 -4.172 1 21.86 27 TYR B C 1
ATOM 2925 O O . TYR B 1 27 ? 30.125 39.438 -4.902 1 21.86 27 TYR B O 1
ATOM 2933 N N . PRO B 1 28 ? 32 40.594 -4.352 1 24.69 28 PRO B N 1
ATOM 2934 C CA . PRO B 1 28 ? 32.969 39.969 -5.273 1 24.69 28 PRO B CA 1
ATOM 2935 C C . PRO B 1 28 ? 33.062 38.469 -5.102 1 24.69 28 PRO B C 1
ATOM 2937 O O . PRO B 1 28 ? 32.781 37.938 -4.016 1 24.69 28 PRO B O 1
ATOM 2940 N N . PRO B 1 29 ? 33.188 37.719 -6.207 1 23.02 29 PRO B N 1
ATOM 2941 C CA . PRO B 1 29 ? 33.094 36.281 -6.488 1 23.02 29 PRO B CA 1
ATOM 2942 C C . PRO B 1 29 ? 34.188 35.438 -5.773 1 23.02 29 PRO B C 1
ATOM 2944 O O . PRO B 1 29 ? 35.344 35.531 -6.137 1 23.02 29 PRO B O 1
ATOM 2947 N N . GLN B 1 30 ? 34.438 35.75 -4.414 1 23.39 30 GLN B N 1
ATOM 2948 C CA . GLN B 1 30 ? 35.656 35.094 -3.977 1 23.39 30 GLN B CA 1
ATOM 2949 C C . GLN B 1 30 ? 35.656 33.625 -4.398 1 23.39 30 GLN B C 1
ATOM 2951 O O . GLN B 1 30 ? 34.594 33.031 -4.59 1 23.39 30 GLN B O 1
ATOM 2956 N N . SER B 1 31 ? 36.844 33.125 -4.816 1 24.7 31 SER B N 1
ATOM 2957 C CA . SER B 1 31 ? 37.344 31.859 -5.379 1 24.7 31 SER B CA 1
ATOM 2958 C C . SER B 1 31 ? 36.969 30.672 -4.508 1 24.7 31 SER B C 1
ATOM 2960 O O . SER B 1 31 ? 37.531 30.484 -3.424 1 24.7 31 SER B O 1
ATOM 2962 N N . SER B 1 32 ? 35.688 30.641 -4.133 1 24.59 32 SER B N 1
ATOM 2963 C CA . SER B 1 32 ? 35.312 29.703 -3.066 1 24.59 32 SER B CA 1
ATOM 2964 C C . SER B 1 32 ? 35.812 28.281 -3.393 1 24.59 32 SER B C 1
ATOM 2966 O O . SER B 1 32 ? 35.656 27.828 -4.527 1 24.59 32 SER B O 1
ATOM 2968 N N . SER B 1 33 ? 36.812 27.844 -2.664 1 26.75 33 SER B N 1
ATOM 2969 C CA . SER B 1 33 ? 37.406 26.516 -2.615 1 26.75 33 SER B CA 1
ATOM 2970 C C . SER B 1 33 ? 36.375 25.422 -2.783 1 26.75 33 SER B C 1
ATOM 2972 O O . SER B 1 33 ? 35.219 25.609 -2.432 1 26.75 33 SER B O 1
ATOM 2974 N N . PRO B 1 34 ? 36.719 24.391 -3.654 1 26.08 34 PRO B N 1
ATOM 2975 C CA . PRO B 1 34 ? 35.875 23.281 -4.062 1 26.08 34 PRO B CA 1
ATOM 2976 C C . PRO B 1 34 ? 35.188 22.609 -2.881 1 26.08 34 PRO B C 1
ATOM 2978 O O . PRO B 1 34 ? 35.844 22.234 -1.911 1 26.08 34 PRO B O 1
ATOM 2981 N N . SER B 1 35 ? 34.156 23.234 -2.338 1 28.69 35 SER B N 1
ATOM 2982 C CA . SER B 1 35 ? 33.5 22.688 -1.159 1 28.69 35 SER B CA 1
ATOM 2983 C C . SER B 1 35 ? 33.438 21.172 -1.22 1 28.69 35 SER B C 1
ATOM 2985 O O . SER B 1 35 ? 33.281 20.594 -2.297 1 28.69 35 SER B O 1
ATOM 2987 N N . PRO B 1 36 ? 33.875 20.484 -0.179 1 29.92 36 PRO B N 1
ATOM 2988 C CA . PRO B 1 36 ? 33.938 19.016 -0.096 1 29.92 36 PRO B CA 1
ATOM 2989 C C . PRO B 1 36 ? 32.781 18.328 -0.83 1 29.92 36 PRO B C 1
ATOM 2991 O O . PRO B 1 36 ? 31.75 18.953 -1.09 1 29.92 36 PRO B O 1
ATOM 2994 N N . GLY B 1 37 ? 33.031 17.062 -1.33 1 27.27 37 GLY B N 1
ATOM 2995 C CA . GLY B 1 37 ? 32.344 16.062 -2.148 1 27.27 37 GLY B CA 1
ATOM 2996 C C . GLY B 1 37 ? 30.891 15.883 -1.785 1 27.27 37 GLY B C 1
ATOM 2997 O O . GLY B 1 37 ? 30.531 15.938 -0.609 1 27.27 37 GLY B O 1
ATOM 2998 N N . LEU B 1 38 ? 29.984 16.438 -2.492 1 30.77 38 LEU B N 1
ATOM 2999 C CA . LEU B 1 38 ? 28.562 16.109 -2.549 1 30.77 38 LEU B CA 1
ATOM 3000 C C . LEU B 1 38 ? 28.328 14.656 -2.133 1 30.77 38 LEU B C 1
ATOM 3002 O O . LEU B 1 38 ? 28.703 13.734 -2.852 1 30.77 38 LEU B O 1
ATOM 3006 N N . HIS B 1 39 ? 28.578 14.203 -0.89 1 32.62 39 HIS B N 1
ATOM 3007 C CA . HIS B 1 39 ? 28.219 12.898 -0.351 1 32.62 39 HIS B CA 1
ATOM 3008 C C . HIS B 1 39 ? 27.078 12.266 -1.144 1 32.62 39 HIS B C 1
ATOM 3010 O O . HIS B 1 39 ? 26.203 12.977 -1.646 1 32.62 39 HIS B O 1
ATOM 3016 N N . SER B 1 40 ? 27.156 11.164 -1.812 1 35.47 40 SER B N 1
ATOM 3017 C CA . SER B 1 40 ? 26.25 10.312 -2.586 1 35.47 40 SER B CA 1
ATOM 3018 C C . SER B 1 40 ? 24.844 10.32 -2.012 1 35.47 40 SER B C 1
ATOM 3020 O O . SER B 1 40 ? 24.609 9.805 -0.917 1 35.47 40 SER B O 1
ATOM 3022 N N . ALA B 1 41 ? 24.047 11.367 -1.772 1 39.38 41 ALA B N 1
ATOM 3023 C CA . ALA B 1 41 ? 22.641 11.438 -1.405 1 39.38 41 ALA B CA 1
ATOM 3024 C C . ALA B 1 41 ? 21.922 10.141 -1.749 1 39.38 41 ALA B C 1
ATOM 3026 O O . ALA B 1 41 ? 21.922 9.711 -2.904 1 39.38 41 ALA B O 1
ATOM 3027 N N . ALA B 1 42 ? 21.891 9.117 -0.909 1 51.88 42 ALA B N 1
ATOM 3028 C CA . ALA B 1 42 ? 21.281 7.789 -0.969 1 51.88 42 ALA B CA 1
ATOM 3029 C C . ALA B 1 42 ? 20 7.805 -1.798 1 51.88 42 ALA B C 1
ATOM 3031 O O . ALA B 1 42 ? 19.078 8.555 -1.495 1 51.88 42 ALA B O 1
ATOM 3032 N N . THR B 1 43 ? 20.016 7.441 -3.139 1 75.62 43 THR B N 1
ATOM 3033 C CA . THR B 1 43 ? 18.969 7.309 -4.156 1 75.62 43 THR B CA 1
ATOM 3034 C C . THR B 1 43 ? 17.797 6.504 -3.623 1 75.62 43 THR B C 1
ATOM 3036 O O . THR B 1 43 ? 17.984 5.457 -3 1 75.62 43 THR B O 1
ATOM 3039 N N . ILE B 1 44 ? 16.703 7.137 -3.361 1 80.62 44 ILE B N 1
ATOM 3040 C CA . ILE B 1 44 ? 15.469 6.488 -2.949 1 80.62 44 ILE B CA 1
ATOM 3041 C C . ILE B 1 44 ? 15.227 5.246 -3.799 1 80.62 44 ILE B C 1
ATOM 3043 O O . ILE B 1 44 ? 15.43 5.266 -5.016 1 80.62 44 ILE B O 1
ATOM 3047 N N . PRO B 1 45 ? 15.133 4.059 -3.141 1 90.81 45 PRO B N 1
ATOM 3048 C CA . PRO B 1 45 ? 14.891 2.814 -3.877 1 90.81 45 PRO B CA 1
ATOM 3049 C C . PRO B 1 45 ? 13.531 2.799 -4.582 1 90.81 45 PRO B C 1
ATOM 3051 O O . PRO B 1 45 ? 12.641 2.043 -4.191 1 90.81 45 PRO B O 1
ATOM 3054 N N . LEU B 1 46 ? 13.414 3.465 -5.707 1 93.31 46 LEU B N 1
ATOM 3055 C CA . LEU B 1 46 ? 12.133 3.715 -6.359 1 93.31 46 LEU B CA 1
ATOM 3056 C C . LEU B 1 46 ? 11.547 2.426 -6.926 1 93.31 46 LEU B C 1
ATOM 3058 O O . LEU B 1 46 ? 10.328 2.244 -6.941 1 93.31 46 LEU B O 1
ATOM 3062 N N . LEU B 1 47 ? 12.43 1.53 -7.348 1 95.12 47 LEU B N 1
ATOM 3063 C CA . LEU B 1 47 ? 11.914 0.293 -7.918 1 95.12 47 LEU B CA 1
ATOM 3064 C C . LEU B 1 47 ? 11.242 -0.563 -6.852 1 95.12 47 LEU B C 1
ATOM 3066 O O . LEU B 1 47 ? 10.133 -1.059 -7.051 1 95.12 47 LEU B O 1
ATOM 3070 N N . ASP B 1 48 ? 11.922 -0.723 -5.727 1 97.06 48 ASP B N 1
ATOM 3071 C CA . ASP B 1 48 ? 11.336 -1.495 -4.633 1 97.06 48 ASP B CA 1
ATOM 3072 C C . ASP B 1 48 ? 10.039 -0.857 -4.141 1 97.06 48 ASP B C 1
ATOM 3074 O O . ASP B 1 48 ? 9.086 -1.561 -3.809 1 97.06 48 ASP B O 1
ATOM 3078 N N . LEU B 1 49 ? 10.008 0.458 -4.129 1 98.06 49 LEU B N 1
ATOM 3079 C CA . LEU B 1 49 ? 8.805 1.163 -3.705 1 98.06 49 LEU B CA 1
ATOM 3080 C C . LEU B 1 49 ? 7.688 0.987 -4.727 1 98.06 49 LEU B C 1
ATOM 3082 O O . LEU B 1 49 ? 6.516 0.86 -4.359 1 98.06 49 LEU B O 1
ATOM 3086 N N . GLU B 1 50 ? 8.078 0.973 -5.969 1 98.06 50 GLU B N 1
ATOM 3087 C CA . GLU B 1 50 ? 7.105 0.72 -7.027 1 98.06 50 GLU B CA 1
ATOM 3088 C C . GLU B 1 50 ? 6.492 -0.671 -6.895 1 98.06 50 GLU B C 1
ATOM 3090 O O . GLU B 1 50 ? 5.277 -0.834 -7.023 1 98.06 50 GLU B O 1
ATOM 3095 N N . LEU B 1 51 ? 7.328 -1.617 -6.656 1 98.5 51 LEU B N 1
ATOM 3096 C CA . LEU B 1 51 ? 6.867 -2.994 -6.52 1 98.5 51 LEU B CA 1
ATOM 3097 C C . LEU B 1 51 ? 5.926 -3.137 -5.324 1 98.5 51 LEU B C 1
ATOM 3099 O O . LEU B 1 51 ? 4.883 -3.785 -5.426 1 98.5 51 LEU B O 1
ATOM 3103 N N . LEU B 1 52 ? 6.301 -2.518 -4.211 1 98.62 52 LEU B N 1
ATOM 3104 C CA . LEU B 1 52 ? 5.445 -2.607 -3.031 1 98.62 52 LEU B CA 1
ATOM 3105 C C . LEU B 1 52 ? 4.133 -1.86 -3.252 1 98.62 52 LEU B C 1
ATOM 3107 O O . LEU B 1 52 ? 3.074 -2.316 -2.816 1 98.62 52 LEU B O 1
ATOM 3111 N N . HIS B 1 53 ? 4.191 -0.7 -3.873 1 98.38 53 HIS B N 1
ATOM 3112 C CA . HIS B 1 53 ? 2.979 0.034 -4.215 1 98.38 53 HIS B CA 1
ATOM 3113 C C . HIS B 1 53 ? 2.045 -0.811 -5.074 1 98.38 53 HIS B C 1
ATOM 3115 O O . HIS B 1 53 ? 0.841 -0.872 -4.816 1 98.38 53 HIS B O 1
ATOM 3121 N N . HIS B 1 54 ? 2.607 -1.464 -6.074 1 98.31 54 HIS B N 1
ATOM 3122 C CA . HIS B 1 54 ? 1.816 -2.318 -6.953 1 98.31 54 HIS B CA 1
ATOM 3123 C C . HIS B 1 54 ? 1.244 -3.512 -6.195 1 98.31 54 HIS B C 1
ATOM 3125 O O . HIS B 1 54 ? 0.118 -3.939 -6.461 1 98.31 54 HIS B O 1
ATOM 3131 N N . TRP B 1 55 ? 2.039 -4.027 -5.277 1 98.56 55 TRP B N 1
ATOM 3132 C CA . TRP B 1 55 ? 1.536 -5.102 -4.426 1 98.56 55 TRP B CA 1
ATOM 3133 C C . TRP B 1 55 ? 0.253 -4.684 -3.719 1 98.56 55 TRP B C 1
ATOM 3135 O O . TRP B 1 55 ? -0.756 -5.391 -3.777 1 98.56 55 TRP B O 1
ATOM 3145 N N . HIS B 1 56 ? 0.26 -3.488 -3.115 1 98.19 56 HIS B N 1
ATOM 3146 C CA . HIS B 1 56 ? -0.848 -3.008 -2.297 1 98.19 56 HIS B CA 1
ATOM 3147 C C . HIS B 1 56 ? -2.055 -2.65 -3.158 1 98.19 56 HIS B C 1
ATOM 3149 O O . HIS B 1 56 ? -3.199 -2.824 -2.734 1 98.19 56 HIS B O 1
ATOM 3155 N N . THR B 1 57 ? -1.792 -2.242 -4.367 1 97.12 57 THR B N 1
ATOM 3156 C CA . THR B 1 57 ? -2.887 -1.677 -5.148 1 97.12 57 THR B CA 1
ATOM 3157 C C . THR B 1 57 ? -3.48 -2.723 -6.086 1 97.12 57 THR B C 1
ATOM 3159 O O . THR B 1 57 ? -4.66 -2.65 -6.441 1 97.12 57 THR B O 1
ATOM 3162 N N . THR B 1 58 ? -2.639 -3.711 -6.512 1 97.06 58 THR B N 1
ATOM 3163 C CA . THR B 1 58 ? -3.145 -4.559 -7.586 1 97.06 58 THR B CA 1
ATOM 3164 C C . THR B 1 58 ? -2.805 -6.023 -7.324 1 97.06 58 THR B C 1
ATOM 3166 O O . THR B 1 58 ? -3.689 -6.883 -7.336 1 97.06 58 THR B O 1
ATOM 3169 N N . THR B 1 59 ? -1.565 -6.375 -6.992 1 97.69 59 THR B N 1
ATOM 3170 C CA . THR B 1 59 ? -1.103 -7.758 -6.961 1 97.69 59 THR B CA 1
ATOM 3171 C C . THR B 1 59 ? -1.822 -8.547 -5.867 1 97.69 59 THR B C 1
ATOM 3173 O O . THR B 1 59 ? -2.324 -9.641 -6.113 1 97.69 59 THR B O 1
ATOM 3176 N N . ALA B 1 60 ? -1.864 -7.977 -4.684 1 96.19 60 ALA B N 1
ATOM 3177 C CA . ALA B 1 60 ? -2.449 -8.695 -3.557 1 96.19 60 ALA B CA 1
ATOM 3178 C C . ALA B 1 60 ? -3.895 -9.094 -3.848 1 96.19 60 ALA B C 1
ATOM 3180 O O . ALA B 1 60 ? -4.297 -10.227 -3.59 1 96.19 60 ALA B O 1
ATOM 3181 N N . ALA B 1 61 ? -4.656 -8.203 -4.418 1 93.56 61 ALA B N 1
ATOM 3182 C CA . ALA B 1 61 ? -6.062 -8.453 -4.719 1 93.56 61 ALA B CA 1
ATOM 3183 C C . ALA B 1 61 ? -6.211 -9.492 -5.82 1 93.56 61 ALA B C 1
ATOM 3185 O O . ALA B 1 61 ? -7.223 -10.195 -5.883 1 93.56 61 ALA B O 1
ATOM 3186 N N . SER B 1 62 ? -5.223 -9.633 -6.664 1 93.19 62 SER B N 1
ATOM 3187 C CA . SER B 1 62 ? -5.285 -10.539 -7.805 1 93.19 62 SER B CA 1
ATOM 3188 C C . SER B 1 62 ? -5.016 -11.984 -7.379 1 93.19 62 SER B C 1
ATOM 3190 O O . SER B 1 62 ? -5.246 -12.914 -8.148 1 93.19 62 SER B O 1
ATOM 3192 N N . LEU B 1 63 ? -4.555 -12.203 -6.168 1 91.19 63 LEU B N 1
ATOM 3193 C CA . LEU B 1 63 ? -4.082 -13.516 -5.754 1 91.19 63 LEU B CA 1
ATOM 3194 C C . LEU B 1 63 ? -5.203 -14.312 -5.094 1 91.19 63 LEU B C 1
ATOM 3196 O O . LEU B 1 63 ? -5.051 -15.508 -4.84 1 91.19 63 LEU B O 1
ATOM 3200 N N . ALA B 1 64 ? -6.281 -13.656 -4.781 1 85.88 64 ALA B N 1
ATOM 3201 C CA . ALA B 1 64 ? -7.387 -14.344 -4.121 1 85.88 64 ALA B CA 1
ATOM 3202 C C . ALA B 1 64 ? -8.727 -13.75 -4.531 1 85.88 64 ALA B C 1
ATOM 3204 O O . ALA B 1 64 ? -8.789 -12.625 -5.043 1 85.88 64 ALA B O 1
ATOM 3205 N N . HIS B 1 65 ? -9.766 -14.484 -4.223 1 81.94 65 HIS B N 1
ATOM 3206 C CA . HIS B 1 65 ? -11.094 -14.031 -4.633 1 81.94 65 HIS B CA 1
ATOM 3207 C C . HIS B 1 65 ? -11.914 -13.562 -3.436 1 81.94 65 HIS B C 1
ATOM 3209 O O . HIS B 1 65 ? -12.875 -12.812 -3.592 1 81.94 65 HIS B O 1
ATOM 3215 N N . SER B 1 66 ? -11.586 -14.07 -2.293 1 84 66 SER B N 1
ATOM 3216 C CA . SER B 1 66 ? -12.289 -13.633 -1.094 1 84 66 SER B CA 1
ATOM 3217 C C . SER B 1 66 ? -11.586 -12.438 -0.448 1 84 66 SER B C 1
ATOM 3219 O O . SER B 1 66 ? -10.359 -12.391 -0.388 1 84 66 SER B O 1
ATOM 3221 N N . LYS B 1 67 ? -12.391 -11.5 0.073 1 88.5 67 LYS B N 1
ATOM 3222 C CA . LYS B 1 67 ? -11.883 -10.25 0.628 1 88.5 67 LYS B CA 1
ATOM 3223 C C . LYS B 1 67 ? -10.984 -10.508 1.833 1 88.5 67 LYS B C 1
ATOM 3225 O O . LYS B 1 67 ? -9.898 -9.93 1.939 1 88.5 67 LYS B O 1
ATOM 3230 N N . PRO B 1 68 ? -11.312 -11.414 2.734 1 87.5 68 PRO B N 1
ATOM 3231 C CA . PRO B 1 68 ? -10.445 -11.656 3.887 1 87.5 68 PRO B CA 1
ATOM 3232 C C . PRO B 1 68 ? -9.055 -12.148 3.484 1 87.5 68 PRO B C 1
ATOM 3234 O O . PRO B 1 68 ? -8.055 -11.734 4.078 1 87.5 68 PRO B O 1
ATOM 3237 N N . ILE B 1 69 ? -8.977 -12.953 2.445 1 88.75 69 ILE B N 1
ATOM 3238 C CA . ILE B 1 69 ? -7.688 -13.477 2.008 1 88.75 69 ILE B CA 1
ATOM 3239 C C . ILE B 1 69 ? -6.922 -12.398 1.248 1 88.75 69 ILE B C 1
ATOM 3241 O O . ILE B 1 69 ? -5.699 -12.297 1.357 1 88.75 69 ILE B O 1
ATOM 3245 N N . GLN B 1 70 ? -7.68 -11.625 0.494 1 91.69 70 GLN B N 1
ATOM 3246 C CA . GLN B 1 70 ? -7.047 -10.484 -0.158 1 91.69 70 GLN B CA 1
ATOM 3247 C C . GLN B 1 70 ? -6.402 -9.555 0.866 1 91.69 70 GLN B C 1
ATOM 3249 O O . GLN B 1 70 ? -5.273 -9.094 0.67 1 91.69 70 GLN B O 1
ATOM 3254 N N . ASP B 1 71 ? -7.062 -9.297 1.942 1 92.62 71 ASP B N 1
ATOM 3255 C CA . ASP B 1 71 ? -6.551 -8.422 2.992 1 92.62 71 ASP B CA 1
ATOM 3256 C C . ASP B 1 71 ? -5.34 -9.047 3.682 1 92.62 71 ASP B C 1
ATOM 3258 O O . ASP B 1 71 ? -4.422 -8.328 4.098 1 92.62 71 ASP B O 1
ATOM 3262 N N . LEU B 1 72 ? -5.391 -10.312 3.811 1 93.19 72 LEU B N 1
ATOM 3263 C CA . LEU B 1 72 ? -4.23 -10.984 4.379 1 93.19 72 LEU B CA 1
ATOM 3264 C C . LEU B 1 72 ? -2.986 -10.734 3.533 1 93.19 72 LEU B C 1
ATOM 3266 O O . LEU B 1 72 ? -1.941 -10.344 4.059 1 93.19 72 LEU B O 1
ATOM 3270 N N . PHE B 1 73 ? -3.109 -10.914 2.24 1 94.88 73 PHE B N 1
ATOM 3271 C CA . PHE B 1 73 ? -1.981 -10.688 1.346 1 94.88 73 PHE B CA 1
ATOM 3272 C C . PHE B 1 73 ? -1.595 -9.211 1.331 1 94.88 73 PHE B C 1
ATOM 3274 O O . PHE B 1 73 ? -0.41 -8.875 1.267 1 94.88 73 PHE B O 1
ATOM 3281 N N . ARG B 1 74 ? -2.557 -8.359 1.427 1 96.69 74 ARG B N 1
ATOM 3282 C CA . ARG B 1 74 ? -2.346 -6.93 1.227 1 96.69 74 ARG B CA 1
ATOM 3283 C C . ARG B 1 74 ? -1.771 -6.281 2.48 1 96.69 74 ARG B C 1
ATOM 3285 O O . ARG B 1 74 ? -0.944 -5.371 2.393 1 96.69 74 ARG B O 1
ATOM 3292 N N . ILE B 1 75 ? -2.184 -6.754 3.654 1 96.69 75 ILE B N 1
ATOM 3293 C CA . ILE B 1 75 ? -1.869 -6.051 4.895 1 96.69 75 ILE B CA 1
ATOM 3294 C C . ILE B 1 75 ? -0.98 -6.93 5.773 1 96.69 75 ILE B C 1
ATOM 3296 O O . ILE B 1 75 ? 0.145 -6.547 6.105 1 96.69 75 ILE B O 1
ATOM 3300 N N . THR B 1 76 ? -1.389 -8.117 6.062 1 95.75 76 THR B N 1
ATOM 3301 C CA . THR B 1 76 ? -0.75 -8.969 7.066 1 95.75 76 THR B CA 1
ATOM 3302 C C . THR B 1 76 ? 0.584 -9.5 6.555 1 95.75 76 THR B C 1
ATOM 3304 O O . THR B 1 76 ? 1.582 -9.492 7.277 1 95.75 76 THR B O 1
ATOM 3307 N N . VAL B 1 77 ? 0.597 -9.984 5.277 1 96.81 77 VAL B N 1
ATOM 3308 C CA . VAL B 1 77 ? 1.804 -10.594 4.727 1 96.81 77 VAL B CA 1
ATOM 3309 C C . VAL B 1 77 ? 2.922 -9.555 4.664 1 96.81 77 VAL B C 1
ATOM 3311 O O . VAL B 1 77 ? 4.039 -9.805 5.129 1 96.81 77 VAL B O 1
ATOM 3314 N N . PRO B 1 78 ? 2.658 -8.344 4.137 1 97.94 78 PRO B N 1
ATOM 3315 C CA . PRO B 1 78 ? 3.732 -7.348 4.168 1 97.94 78 PRO B CA 1
ATOM 3316 C C . PRO B 1 78 ? 4.16 -6.988 5.59 1 97.94 78 PRO B C 1
ATOM 3318 O O . PRO B 1 78 ? 5.344 -6.727 5.832 1 97.94 78 PRO B O 1
ATOM 3321 N N . ASP B 1 79 ? 3.225 -6.977 6.492 1 96.62 79 ASP B N 1
ATOM 3322 C CA . ASP B 1 79 ? 3.555 -6.688 7.883 1 96.62 79 ASP B CA 1
ATOM 3323 C C . ASP B 1 79 ? 4.531 -7.719 8.445 1 96.62 79 ASP B C 1
ATOM 3325 O O . ASP B 1 79 ? 5.523 -7.363 9.078 1 96.62 79 ASP B O 1
ATOM 3329 N N . VAL B 1 80 ? 4.254 -8.977 8.219 1 96.38 80 VAL B N 1
ATOM 3330 C CA . VAL B 1 80 ? 5.121 -10.07 8.648 1 96.38 80 VAL B CA 1
ATOM 3331 C C . VAL B 1 80 ? 6.461 -9.984 7.918 1 96.38 80 VAL B C 1
ATOM 3333 O O . VAL B 1 80 ? 7.512 -10.25 8.508 1 96.38 80 VAL B O 1
ATOM 3336 N N . ALA B 1 81 ? 6.426 -9.586 6.672 1 97.69 81 ALA B N 1
ATOM 3337 C CA . ALA B 1 81 ? 7.617 -9.523 5.828 1 97.69 81 ALA B CA 1
ATOM 3338 C C . ALA B 1 81 ? 8.602 -8.477 6.34 1 97.69 81 ALA B C 1
ATOM 3340 O O . ALA B 1 81 ? 9.789 -8.523 6.016 1 97.69 81 ALA B O 1
ATOM 3341 N N . LEU B 1 82 ? 8.078 -7.5 7.086 1 96.75 82 LEU B N 1
ATOM 3342 C CA . LEU B 1 82 ? 8.961 -6.477 7.637 1 96.75 82 LEU B CA 1
ATOM 3343 C C . LEU B 1 82 ? 9.938 -7.086 8.641 1 96.75 82 LEU B C 1
ATOM 3345 O O . LEU B 1 82 ? 11.039 -6.574 8.828 1 96.75 82 LEU B O 1
ATOM 3349 N N . SER B 1 83 ? 9.586 -8.203 9.25 1 95.81 83 SER B N 1
ATOM 3350 C CA . SER B 1 83 ? 10.445 -8.891 10.203 1 95.81 83 SER B CA 1
ATOM 3351 C C . SER B 1 83 ? 11.195 -10.047 9.547 1 95.81 83 SER B C 1
ATOM 3353 O O . SER B 1 83 ? 12.133 -10.594 10.125 1 95.81 83 SER B O 1
ATOM 3355 N N . TYR B 1 84 ? 10.805 -10.453 8.375 1 96.25 84 TYR B N 1
ATOM 3356 C CA . TYR B 1 84 ? 11.406 -11.562 7.645 1 96.25 84 TYR B CA 1
ATOM 3357 C C . TYR B 1 84 ? 11.766 -11.148 6.223 1 96.25 84 TYR B C 1
ATOM 3359 O O . TYR B 1 84 ? 10.992 -11.375 5.289 1 96.25 84 TYR B O 1
ATOM 3367 N N . PRO B 1 85 ? 13.008 -10.711 5.992 1 97 85 PRO B N 1
ATOM 3368 C CA . PRO B 1 85 ? 13.422 -10.148 4.707 1 97 85 PRO B CA 1
ATOM 3369 C C . PRO B 1 85 ? 13.211 -11.117 3.543 1 97 85 PRO B C 1
ATOM 3371 O O . PRO B 1 85 ? 12.922 -10.688 2.424 1 97 85 PRO B O 1
ATOM 3374 N N . PHE B 1 86 ? 13.383 -12.438 3.77 1 96.88 86 PHE B N 1
ATOM 3375 C CA . PHE B 1 86 ? 13.172 -13.375 2.674 1 96.88 86 PHE B CA 1
ATOM 3376 C C . PHE B 1 86 ? 11.734 -13.289 2.156 1 96.88 86 PHE B C 1
ATOM 3378 O O . PHE B 1 86 ? 11.5 -13.414 0.952 1 96.88 86 PHE B O 1
ATOM 3385 N N . LEU B 1 87 ? 10.758 -13.078 3.041 1 97.88 87 LEU B N 1
ATOM 3386 C CA . LEU B 1 87 ? 9.359 -12.945 2.646 1 97.88 87 LEU B CA 1
ATOM 3387 C C . LEU B 1 87 ? 9.125 -11.656 1.874 1 97.88 87 LEU B C 1
ATOM 3389 O O . LEU B 1 87 ? 8.367 -11.633 0.902 1 97.88 87 LEU B O 1
ATOM 3393 N N . MET B 1 88 ? 9.789 -10.547 2.312 1 98.56 88 MET B N 1
ATOM 3394 C CA . MET B 1 88 ? 9.664 -9.281 1.595 1 98.56 88 MET B CA 1
ATOM 3395 C C . MET B 1 88 ? 10.203 -9.406 0.173 1 98.56 88 MET B C 1
ATOM 3397 O O . MET B 1 88 ? 9.57 -8.945 -0.778 1 98.56 88 MET B O 1
ATOM 3401 N N . HIS B 1 89 ? 11.312 -10.086 0.035 1 98.5 89 HIS B N 1
ATOM 3402 C CA . HIS B 1 89 ? 11.859 -10.328 -1.292 1 98.5 89 HIS B CA 1
ATOM 3403 C C . HIS B 1 89 ? 10.906 -11.156 -2.145 1 98.5 89 HIS B C 1
ATOM 3405 O O . HIS B 1 89 ? 10.734 -10.883 -3.334 1 98.5 89 HIS B O 1
ATOM 3411 N N . SER B 1 90 ? 10.328 -12.148 -1.535 1 98.38 90 SER B N 1
ATOM 3412 C CA . SER B 1 90 ? 9.398 -12.992 -2.273 1 98.38 90 SER B CA 1
ATOM 3413 C C . SER B 1 90 ? 8.188 -12.203 -2.746 1 98.38 90 SER B C 1
ATOM 3415 O O . SER B 1 90 ? 7.738 -12.367 -3.883 1 98.38 90 SER B O 1
ATOM 3417 N N . LEU B 1 91 ? 7.703 -11.398 -1.825 1 98.5 91 LEU B N 1
ATOM 3418 C CA . LEU B 1 91 ? 6.566 -10.539 -2.131 1 98.5 91 LEU B CA 1
ATOM 3419 C C . LEU B 1 91 ? 6.895 -9.594 -3.279 1 98.5 91 LEU B C 1
ATOM 3421 O O . LEU B 1 91 ? 6.105 -9.453 -4.215 1 98.5 91 LEU B O 1
ATOM 3425 N N . LEU B 1 92 ? 8.023 -8.969 -3.258 1 98.69 92 LEU B N 1
ATOM 3426 C CA . LEU B 1 92 ? 8.445 -8.031 -4.297 1 98.69 92 LEU B CA 1
ATOM 3427 C C . LEU B 1 92 ? 8.688 -8.75 -5.617 1 98.69 92 LEU B C 1
ATOM 3429 O O . LEU B 1 92 ? 8.414 -8.203 -6.688 1 98.69 92 LEU B O 1
ATOM 3433 N N . ALA B 1 93 ? 9.172 -9.984 -5.535 1 98.5 93 ALA B N 1
ATOM 3434 C CA . ALA B 1 93 ? 9.391 -10.789 -6.738 1 98.5 93 ALA B CA 1
ATOM 3435 C C . ALA B 1 93 ? 8.078 -11.07 -7.457 1 98.5 93 ALA B C 1
ATOM 3437 O O . ALA B 1 93 ? 7.973 -10.883 -8.672 1 98.5 93 ALA B O 1
ATOM 3438 N N . VAL B 1 94 ? 7.074 -11.453 -6.734 1 98.38 94 VAL B N 1
ATOM 3439 C CA . VAL B 1 94 ? 5.773 -11.766 -7.312 1 98.38 94 VAL B CA 1
ATOM 3440 C C . VAL B 1 94 ? 5.141 -10.492 -7.871 1 98.38 94 VAL B C 1
ATOM 3442 O O . VAL B 1 94 ? 4.543 -10.516 -8.953 1 98.38 94 VAL B O 1
ATOM 3445 N N . SER B 1 95 ? 5.293 -9.422 -7.109 1 98.62 95 SER B N 1
ATOM 3446 C CA . SER B 1 95 ? 4.781 -8.141 -7.59 1 98.62 95 SER B CA 1
ATOM 3447 C C . SER B 1 95 ? 5.43 -7.75 -8.914 1 98.62 95 SER B C 1
ATOM 3449 O O . SER B 1 95 ? 4.754 -7.262 -9.82 1 98.62 95 SER B O 1
ATOM 3451 N N . ALA B 1 96 ? 6.719 -7.953 -9.047 1 98.25 96 ALA B N 1
ATOM 3452 C CA . ALA B 1 96 ? 7.441 -7.641 -10.273 1 98.25 96 ALA B CA 1
ATOM 3453 C C . ALA B 1 96 ? 6.922 -8.469 -11.445 1 98.25 96 ALA B C 1
ATOM 3455 O O . ALA B 1 96 ? 6.723 -7.945 -12.539 1 98.25 96 ALA B O 1
ATOM 3456 N N . LEU B 1 97 ? 6.68 -9.727 -11.195 1 97.06 97 LEU B N 1
ATOM 3457 C CA . LEU B 1 97 ? 6.141 -10.586 -12.25 1 97.06 97 LEU B CA 1
ATOM 3458 C C . LEU B 1 97 ? 4.758 -10.109 -12.68 1 97.06 97 LEU B C 1
ATOM 3460 O O . LEU B 1 97 ? 4.426 -10.156 -13.867 1 97.06 97 LEU B O 1
ATOM 3464 N N . HIS B 1 98 ? 3.98 -9.742 -11.734 1 97.31 98 HIS B N 1
ATOM 3465 C CA . HIS B 1 98 ? 2.637 -9.273 -12.047 1 97.31 98 HIS B CA 1
ATOM 3466 C C . HIS B 1 98 ? 2.68 -8.008 -12.906 1 97.31 98 HIS B C 1
ATOM 3468 O O 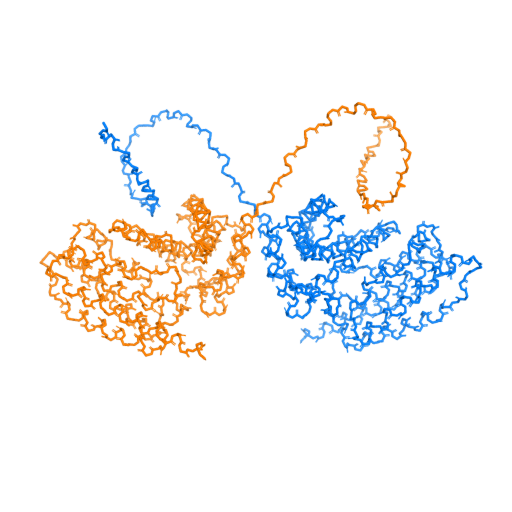. HIS B 1 98 ? 1.914 -7.883 -13.859 1 97.31 98 HIS B O 1
ATOM 3474 N N . ILE B 1 99 ? 3.545 -7.074 -12.539 1 97.31 99 ILE B N 1
ATOM 3475 C CA . ILE B 1 99 ? 3.717 -5.883 -13.367 1 97.31 99 ILE B CA 1
ATOM 3476 C C . ILE B 1 99 ? 4.152 -6.285 -14.773 1 97.31 99 ILE B C 1
ATOM 3478 O O . ILE B 1 99 ? 3.619 -5.777 -15.766 1 97.31 99 ILE B O 1
ATOM 3482 N N . GLY B 1 100 ? 5.121 -7.176 -14.875 1 94.12 100 GLY B N 1
ATOM 3483 C CA . GLY B 1 100 ? 5.59 -7.656 -16.156 1 94.12 100 GLY B CA 1
ATOM 3484 C C . GLY B 1 100 ? 4.488 -8.273 -17 1 94.12 100 GLY B C 1
ATOM 3485 O O . GLY B 1 100 ? 4.465 -8.109 -18.219 1 94.12 100 GLY B O 1
ATOM 3486 N N . HIS B 1 101 ? 3.611 -8.961 -16.344 1 91.56 101 HIS B N 1
ATOM 3487 C CA . HIS B 1 101 ? 2.498 -9.617 -17.016 1 91.56 101 HIS B CA 1
ATOM 3488 C C . HIS B 1 101 ? 1.527 -8.594 -17.594 1 91.56 101 HIS B C 1
ATOM 3490 O O . HIS B 1 101 ? 0.891 -8.844 -18.625 1 91.56 101 HIS B O 1
ATOM 3496 N N . LYS B 1 102 ? 1.401 -7.457 -17 1 92.56 102 LYS B N 1
ATOM 3497 C CA . LYS B 1 102 ? 0.406 -6.457 -17.375 1 92.56 102 LYS B CA 1
ATOM 3498 C C . LYS B 1 102 ? 1.016 -5.383 -18.266 1 92.56 102 LYS B C 1
ATOM 3500 O O . LYS B 1 102 ? 0.302 -4.715 -19.016 1 92.56 102 LYS B O 1
ATOM 3505 N N . CYS B 1 103 ? 2.277 -5.215 -18.188 1 91.44 103 CYS B N 1
ATOM 3506 C CA . CYS B 1 103 ? 2.9 -4.094 -18.875 1 91.44 103 CYS B CA 1
ATOM 3507 C C . CYS B 1 103 ? 3.229 -4.457 -20.312 1 91.44 103 CYS B C 1
ATOM 3509 O O . CYS B 1 103 ? 3.203 -5.633 -20.688 1 91.44 103 CYS B O 1
ATOM 3511 N N . PRO B 1 104 ? 3.5 -3.479 -21.156 1 90.31 104 PRO B N 1
ATOM 3512 C CA . PRO B 1 104 ? 3.922 -3.754 -22.531 1 90.31 104 PRO B CA 1
ATOM 3513 C C . PRO B 1 104 ? 5.254 -4.5 -22.594 1 90.31 104 PRO B C 1
ATOM 3515 O O . PRO B 1 104 ? 6.07 -4.398 -21.688 1 90.31 104 PRO B O 1
ATOM 3518 N N . PRO B 1 105 ? 5.508 -5.145 -23.656 1 88.5 105 PRO B N 1
ATOM 3519 C CA . PRO B 1 105 ? 6.688 -6 -23.797 1 88.5 105 PRO B CA 1
ATOM 3520 C C . PRO B 1 105 ? 7.996 -5.23 -23.641 1 88.5 105 PRO B C 1
ATOM 3522 O O . PRO B 1 105 ? 8.977 -5.773 -23.125 1 88.5 105 PRO B O 1
ATOM 3525 N N . GLU B 1 106 ? 7.945 -3.979 -23.969 1 89.88 106 GLU B N 1
ATOM 3526 C CA . GLU B 1 106 ? 9.164 -3.182 -23.922 1 89.88 106 GLU B CA 1
ATOM 3527 C C . GLU B 1 106 ? 9.625 -2.945 -22.484 1 89.88 106 GLU B C 1
ATOM 3529 O O . GLU B 1 106 ? 10.812 -2.727 -22.25 1 89.88 106 GLU B O 1
ATOM 3534 N N . ARG B 1 107 ? 8.742 -3.021 -21.562 1 91.12 107 ARG B N 1
ATOM 3535 C CA . ARG B 1 107 ? 9.07 -2.742 -20.156 1 91.12 107 ARG B CA 1
ATOM 3536 C C . ARG B 1 107 ? 9.18 -4.031 -19.359 1 91.12 107 ARG B C 1
ATOM 3538 O O . ARG B 1 107 ? 9.562 -4.008 -18.188 1 91.12 107 ARG B O 1
ATOM 3545 N N . ARG B 1 108 ? 8.961 -5.141 -19.938 1 92.38 108 ARG B N 1
ATOM 3546 C CA . ARG B 1 108 ? 8.844 -6.418 -19.25 1 92.38 108 ARG B CA 1
ATOM 3547 C C . ARG B 1 108 ? 10.203 -6.871 -18.719 1 92.38 108 ARG B C 1
ATOM 3549 O O . ARG B 1 108 ? 10.289 -7.453 -17.625 1 92.38 108 ARG B O 1
ATOM 3556 N N . ARG B 1 109 ? 11.227 -6.586 -19.438 1 92.06 109 ARG B N 1
ATOM 3557 C CA . ARG B 1 109 ? 12.562 -7.066 -19.078 1 92.06 109 ARG B CA 1
ATOM 3558 C C . ARG B 1 109 ? 12.977 -6.539 -17.703 1 92.06 109 ARG B C 1
ATOM 3560 O O . ARG B 1 109 ? 13.492 -7.289 -16.875 1 92.06 109 ARG B O 1
ATOM 3567 N N . LYS B 1 110 ? 12.727 -5.273 -17.453 1 94.94 110 LYS B N 1
ATOM 3568 C CA . LYS B 1 110 ? 13.078 -4.641 -16.188 1 94.94 110 LYS B CA 1
ATOM 3569 C C . LYS B 1 110 ? 12.438 -5.375 -15.008 1 94.94 110 LYS B C 1
ATOM 3571 O O . LYS B 1 110 ? 13.109 -5.664 -14.016 1 94.94 110 LYS B O 1
ATOM 3576 N N . TYR B 1 111 ? 11.234 -5.676 -15.109 1 96.56 111 TYR B N 1
ATOM 3577 C CA . TYR B 1 111 ? 10.484 -6.285 -14.016 1 96.56 111 TYR B CA 1
ATOM 3578 C C . TYR B 1 111 ? 10.812 -7.77 -13.898 1 96.56 111 TYR B C 1
ATOM 3580 O O . TYR B 1 111 ? 10.844 -8.32 -12.789 1 96.56 111 TYR B O 1
ATOM 3588 N N . THR B 1 112 ? 11.086 -8.43 -15.008 1 94.31 112 THR B N 1
ATOM 3589 C CA . THR B 1 112 ? 11.508 -9.828 -14.969 1 94.31 112 THR B CA 1
ATOM 3590 C C . THR B 1 112 ? 12.852 -9.961 -14.258 1 94.31 112 THR B C 1
ATOM 3592 O O . THR B 1 112 ? 13.031 -10.867 -13.438 1 94.31 112 THR B O 1
ATOM 3595 N N . GLU B 1 113 ? 13.727 -9.07 -14.562 1 95.56 113 GLU B N 1
ATOM 3596 C CA . GLU B 1 113 ? 15.031 -9.07 -13.898 1 95.56 113 GLU B CA 1
ATOM 3597 C C . GLU B 1 113 ? 14.898 -8.812 -12.406 1 95.56 113 GLU B C 1
ATOM 3599 O O . GLU B 1 113 ? 15.547 -9.469 -11.586 1 95.56 113 GLU B O 1
ATOM 3604 N N . ALA B 1 114 ? 14.07 -7.855 -12.078 1 96.56 114 ALA B N 1
ATOM 3605 C CA . ALA B 1 114 ? 13.82 -7.566 -10.664 1 96.56 114 ALA B CA 1
ATOM 3606 C C . ALA B 1 114 ? 13.211 -8.773 -9.961 1 96.56 114 ALA B C 1
ATOM 3608 O O . ALA B 1 114 ? 13.578 -9.086 -8.82 1 96.56 114 ALA B O 1
ATOM 3609 N N . ALA B 1 115 ? 12.273 -9.43 -10.641 1 97.5 115 ALA B N 1
ATOM 3610 C CA . ALA B 1 115 ? 11.617 -10.609 -10.086 1 97.5 115 ALA B CA 1
ATOM 3611 C C . ALA B 1 115 ? 12.641 -11.711 -9.789 1 97.5 115 ALA B C 1
ATOM 3613 O O . ALA B 1 115 ? 12.648 -12.273 -8.695 1 97.5 115 ALA B O 1
ATOM 3614 N N . ILE B 1 116 ? 13.492 -11.953 -10.703 1 95.69 116 ILE B N 1
ATOM 3615 C CA . ILE B 1 116 ? 14.5 -13 -10.57 1 95.69 116 ILE B CA 1
ATOM 3616 C C . ILE B 1 116 ? 15.469 -12.641 -9.453 1 95.69 116 ILE B C 1
ATOM 3618 O O . ILE B 1 116 ? 15.797 -13.484 -8.609 1 95.69 116 ILE B O 1
ATOM 3622 N N . ARG B 1 117 ? 15.883 -11.422 -9.414 1 96.62 117 ARG B N 1
ATOM 3623 C CA . ARG B 1 117 ? 16.797 -10.969 -8.383 1 96.62 117 ARG B CA 1
ATOM 3624 C C . ARG B 1 117 ? 16.188 -11.133 -6.992 1 96.62 117 ARG B C 1
ATOM 3626 O O . ARG B 1 117 ? 16.812 -11.703 -6.094 1 96.62 117 ARG B O 1
ATOM 3633 N N . HIS B 1 118 ? 15.023 -10.609 -6.766 1 97.75 118 HIS B N 1
ATOM 3634 C CA . HIS B 1 118 ? 14.352 -10.711 -5.477 1 97.75 118 HIS B CA 1
ATOM 3635 C C . HIS B 1 118 ? 14.094 -12.164 -5.102 1 97.75 118 HIS B C 1
ATOM 3637 O O . HIS B 1 118 ? 14.227 -12.547 -3.938 1 97.75 118 HIS B O 1
ATOM 3643 N N . ASN B 1 119 ? 13.688 -12.969 -6.09 1 96.38 119 ASN B N 1
ATOM 3644 C CA . ASN B 1 119 ? 13.461 -14.383 -5.82 1 96.38 119 ASN B CA 1
ATOM 3645 C C . ASN B 1 119 ? 14.734 -15.078 -5.359 1 96.38 119 ASN B C 1
ATOM 3647 O O . ASN B 1 119 ? 14.719 -15.844 -4.395 1 96.38 119 ASN B O 1
ATOM 3651 N N . ASP B 1 120 ? 15.828 -14.812 -6.035 1 95.12 120 ASP B N 1
ATOM 3652 C CA . ASP B 1 120 ? 17.109 -15.422 -5.676 1 95.12 120 ASP B CA 1
ATOM 3653 C C . ASP B 1 120 ? 17.516 -15.039 -4.254 1 95.12 120 ASP B C 1
ATOM 3655 O O . ASP B 1 120 ? 17.969 -15.891 -3.48 1 95.12 120 ASP B O 1
ATOM 3659 N N . LEU B 1 121 ? 17.375 -13.805 -3.961 1 96.5 121 LEU B N 1
ATOM 3660 C CA . LEU B 1 121 ? 17.688 -13.336 -2.617 1 96.5 121 LEU B CA 1
ATOM 3661 C C . LEU B 1 121 ? 16.766 -13.969 -1.584 1 96.5 121 LEU B C 1
ATOM 3663 O O . LEU B 1 121 ? 17.203 -14.359 -0.503 1 96.5 121 LEU B O 1
ATOM 3667 N N . SER B 1 122 ? 15.516 -14.047 -1.908 1 97 122 SER B N 1
ATOM 3668 C CA . SER B 1 122 ? 14.531 -14.664 -1.026 1 97 122 SER B CA 1
ATOM 3669 C C . SER B 1 122 ? 14.906 -16.109 -0.696 1 97 122 SER B C 1
ATOM 3671 O O . SER B 1 122 ? 14.961 -16.484 0.476 1 97 122 SER B O 1
ATOM 3673 N N . LEU B 1 123 ? 15.188 -16.844 -1.715 1 94.06 123 LEU B N 1
ATOM 3674 C CA . LEU B 1 123 ? 15.523 -18.266 -1.543 1 94.06 123 LEU B CA 1
ATOM 3675 C C . LEU B 1 123 ? 16.812 -18.406 -0.737 1 94.06 123 LEU B C 1
ATOM 3677 O O . LEU B 1 123 ? 16.906 -19.281 0.139 1 94.06 123 LEU B O 1
ATOM 3681 N N . SER B 1 124 ? 17.797 -17.594 -1.03 1 94.19 124 SER B N 1
ATOM 3682 C CA . SER B 1 124 ? 19.078 -17.656 -0.329 1 94.19 124 SER B CA 1
ATOM 3683 C C . SER B 1 124 ? 18.906 -17.375 1.16 1 94.19 124 SER B C 1
ATOM 3685 O O . SER B 1 124 ? 19.547 -18.016 1.995 1 94.19 124 SER B O 1
ATOM 3687 N N . LEU B 1 125 ? 18.031 -16.484 1.51 1 94 125 LEU B N 1
ATOM 3688 C CA . LEU B 1 125 ? 17.828 -16.078 2.896 1 94 125 LEU B CA 1
ATOM 3689 C C . LEU B 1 125 ? 16.953 -17.094 3.627 1 94 125 LEU B C 1
ATOM 3691 O O . LEU B 1 125 ? 17.109 -17.312 4.832 1 94 125 LEU B O 1
ATOM 3695 N N . CYS B 1 126 ? 16.047 -17.719 2.953 1 93.19 126 CYS B N 1
ATOM 3696 C CA . CYS B 1 126 ? 15.07 -18.594 3.584 1 93.19 126 CYS B CA 1
ATOM 3697 C C . CYS B 1 126 ? 15.641 -19.984 3.803 1 93.19 126 CYS B C 1
ATOM 3699 O O . CYS B 1 126 ? 15.281 -20.672 4.766 1 93.19 126 CYS B O 1
ATOM 3701 N N . THR B 1 127 ? 16.516 -20.484 3 1 90.69 127 THR B N 1
ATOM 3702 C CA . THR B 1 127 ? 16.984 -21.859 2.939 1 90.69 127 THR B CA 1
ATOM 3703 C C . THR B 1 127 ? 17.531 -22.312 4.297 1 90.69 127 THR B C 1
ATOM 3705 O O . THR B 1 127 ? 17.172 -23.375 4.793 1 90.69 127 THR B O 1
ATOM 3708 N N . PRO B 1 128 ? 18.234 -21.438 5 1 89.69 128 PRO B N 1
ATOM 3709 C CA . PRO B 1 128 ? 18.75 -21.875 6.305 1 89.69 128 PRO B CA 1
ATOM 3710 C C . PRO B 1 128 ? 17.641 -22.031 7.344 1 89.69 128 PRO B C 1
ATOM 3712 O O . PRO B 1 128 ? 17.828 -22.719 8.352 1 89.69 128 PRO B O 1
ATOM 3715 N N . LEU B 1 129 ? 16.531 -21.438 7.145 1 89.88 129 LEU B N 1
ATOM 3716 C CA . LEU B 1 129 ? 15.438 -21.438 8.117 1 89.88 129 LEU B CA 1
ATOM 3717 C C . LEU B 1 129 ? 14.508 -22.625 7.895 1 89.88 129 LEU B C 1
ATOM 3719 O O . LEU B 1 129 ? 13.703 -22.969 8.766 1 89.88 129 LEU B O 1
ATOM 3723 N N . LEU B 1 130 ? 14.594 -23.266 6.777 1 88.31 130 LEU B N 1
ATOM 3724 C CA . LEU B 1 130 ? 13.664 -24.328 6.379 1 88.31 130 LEU B CA 1
ATOM 3725 C C . LEU B 1 130 ? 13.836 -25.562 7.25 1 88.31 130 LEU B C 1
ATOM 3727 O O . LEU B 1 130 ? 12.898 -26.344 7.41 1 88.31 130 LEU B O 1
ATOM 3731 N N . SER B 1 131 ? 14.984 -25.734 7.793 1 86.44 131 SER B N 1
ATOM 3732 C CA . SER B 1 131 ? 15.258 -26.906 8.633 1 86.44 131 SER B CA 1
ATOM 3733 C C . SER B 1 131 ? 14.812 -26.672 10.07 1 86.44 131 SER B C 1
ATOM 3735 O O . SER B 1 131 ? 14.836 -27.578 10.891 1 86.44 131 SER B O 1
ATOM 3737 N N . ASN B 1 132 ? 14.391 -25.484 10.383 1 88.81 132 ASN B N 1
ATOM 3738 C CA . ASN B 1 132 ? 13.992 -25.141 11.742 1 88.81 132 ASN B CA 1
ATOM 3739 C C . ASN B 1 132 ? 12.695 -24.328 11.766 1 88.81 132 ASN B C 1
ATOM 3741 O O . ASN B 1 132 ? 12.688 -23.172 12.18 1 88.81 132 ASN B O 1
ATOM 3745 N N . VAL B 1 133 ? 11.656 -25.031 11.508 1 90.88 133 VAL B N 1
ATOM 3746 C CA . VAL B 1 133 ? 10.336 -24.406 11.547 1 90.88 133 VAL B CA 1
ATOM 3747 C C . VAL B 1 133 ? 9.844 -24.312 12.992 1 90.88 133 VAL B C 1
ATOM 3749 O O . VAL B 1 133 ? 9.859 -25.312 13.719 1 90.88 133 VAL B O 1
ATOM 3752 N N . THR B 1 134 ? 9.539 -23.156 13.438 1 91.44 134 THR B N 1
ATOM 3753 C CA . THR B 1 134 ? 9.07 -22.906 14.797 1 91.44 134 THR B CA 1
ATOM 3754 C C . THR B 1 134 ? 7.754 -22.141 14.781 1 91.44 134 THR B C 1
ATOM 3756 O O . THR B 1 134 ? 7.277 -21.734 13.719 1 91.44 134 THR B O 1
ATOM 3759 N N . SER B 1 135 ? 7.227 -21.938 15.969 1 91.62 135 SER B N 1
ATOM 3760 C CA . SER B 1 135 ? 5.988 -21.172 16.094 1 91.62 135 SER B CA 1
ATOM 3761 C C . SER B 1 135 ? 6.195 -19.719 15.734 1 91.62 135 SER B C 1
ATOM 3763 O O . SER B 1 135 ? 5.258 -19.031 15.32 1 91.62 135 SER B O 1
ATOM 3765 N N . GLU B 1 136 ? 7.434 -19.234 15.758 1 92.38 136 GLU B N 1
ATOM 3766 C CA . GLU B 1 136 ? 7.734 -17.812 15.508 1 92.38 136 GLU B CA 1
ATOM 3767 C C . GLU B 1 136 ? 7.852 -17.531 14.016 1 92.38 136 GLU B C 1
ATOM 3769 O O . GLU B 1 136 ? 7.434 -16.469 13.547 1 92.38 136 GLU B O 1
ATOM 3774 N N . ASN B 1 137 ? 8.398 -18.516 13.305 1 93.5 137 ASN B N 1
ATOM 3775 C CA . ASN B 1 137 ? 8.672 -18.219 11.898 1 93.5 137 ASN B CA 1
ATOM 3776 C C . ASN B 1 137 ? 7.688 -18.938 10.977 1 93.5 137 ASN B C 1
ATOM 3778 O O . ASN B 1 137 ? 7.711 -18.734 9.766 1 93.5 137 ASN B O 1
ATOM 3782 N N . CYS B 1 138 ? 6.77 -19.734 11.5 1 92.94 138 CYS B N 1
ATOM 3783 C CA . CYS B 1 138 ? 5.891 -20.594 10.727 1 92.94 138 CYS B CA 1
ATOM 3784 C C . CYS B 1 138 ? 4.984 -19.781 9.812 1 92.94 138 CYS B C 1
ATOM 3786 O O . CYS B 1 138 ? 4.734 -20.172 8.672 1 92.94 138 CYS B O 1
ATOM 3788 N N . HIS B 1 139 ? 4.484 -18.672 10.289 1 93.62 139 HIS B N 1
ATOM 3789 C CA . HIS B 1 139 ? 3.582 -17.859 9.484 1 93.62 139 HIS B CA 1
ATOM 3790 C C . HIS B 1 139 ? 4.309 -17.234 8.297 1 93.62 139 HIS B C 1
ATOM 3792 O O . HIS B 1 139 ? 3.768 -17.203 7.184 1 93.62 139 HIS B O 1
ATOM 3798 N N . ALA B 1 140 ? 5.555 -16.797 8.531 1 95.06 140 ALA B N 1
ATOM 3799 C CA . ALA B 1 140 ? 6.367 -16.25 7.445 1 95.06 140 ALA B CA 1
ATOM 3800 C C . ALA B 1 140 ? 6.699 -17.312 6.41 1 95.06 140 ALA B C 1
ATOM 3802 O O . ALA B 1 140 ? 6.602 -17.078 5.203 1 95.06 140 ALA B O 1
ATOM 3803 N N . LEU B 1 141 ? 7.016 -18.453 6.898 1 94.19 141 LEU B N 1
ATOM 3804 C CA . LEU B 1 141 ? 7.383 -19.547 6.016 1 94.19 141 LEU B CA 1
ATOM 3805 C C . LEU B 1 141 ? 6.18 -20.031 5.215 1 94.19 141 LEU B C 1
ATOM 3807 O O . LEU B 1 141 ? 6.312 -20.406 4.051 1 94.19 141 LEU B O 1
ATOM 3811 N N . PHE B 1 142 ? 5.094 -20 5.816 1 93.56 142 PHE B N 1
ATOM 3812 C CA . PHE B 1 142 ? 3.875 -20.391 5.113 1 93.56 142 PHE B CA 1
ATOM 3813 C C . PHE B 1 142 ? 3.559 -19.406 3.992 1 93.56 142 PHE B C 1
ATOM 3815 O O . PHE B 1 142 ? 3.305 -19.812 2.855 1 93.56 142 PHE B O 1
ATOM 3822 N N . ALA B 1 143 ? 3.525 -18.109 4.312 1 94.5 143 ALA B N 1
ATOM 3823 C CA . ALA B 1 143 ? 3.299 -17.094 3.285 1 94.5 143 ALA B CA 1
ATOM 3824 C C . ALA B 1 143 ? 4.336 -17.203 2.172 1 94.5 143 ALA B C 1
ATOM 3826 O O . ALA B 1 143 ? 3.998 -17.125 0.988 1 94.5 143 ALA B O 1
ATOM 3827 N N . PHE B 1 144 ? 5.531 -17.406 2.553 1 95.38 144 PHE B N 1
ATOM 3828 C CA . PHE B 1 144 ? 6.625 -17.609 1.611 1 95.38 144 PHE B CA 1
ATOM 3829 C C . PHE B 1 144 ? 6.332 -18.781 0.687 1 95.38 144 PHE B C 1
ATOM 3831 O O . PHE B 1 144 ? 6.5 -18.688 -0.53 1 95.38 144 PHE B O 1
ATOM 3838 N N . SER B 1 145 ? 5.91 -19.844 1.218 1 93 145 SER B N 1
ATOM 3839 C CA . SER B 1 145 ? 5.598 -21.047 0.439 1 93 145 SER B CA 1
ATOM 3840 C C . SER B 1 145 ? 4.527 -20.75 -0.606 1 93 145 SER B C 1
ATOM 3842 O O . SER B 1 145 ? 4.641 -21.188 -1.754 1 93 145 SER B O 1
ATOM 3844 N N . CYS B 1 146 ? 3.516 -20.047 -0.182 1 92.38 146 CYS B N 1
ATOM 3845 C CA . CYS B 1 146 ? 2.465 -19.672 -1.119 1 92.38 146 CYS B CA 1
ATOM 3846 C C . CYS B 1 146 ? 3.029 -18.828 -2.264 1 92.38 146 CYS B C 1
ATOM 3848 O O . CYS B 1 146 ? 2.715 -19.078 -3.43 1 92.38 146 CYS B O 1
ATOM 3850 N N . LEU B 1 147 ? 3.871 -17.875 -1.94 1 96.12 147 LEU B N 1
ATOM 3851 C CA . LEU B 1 147 ? 4.414 -16.969 -2.938 1 96.12 147 LEU B CA 1
ATOM 3852 C C . LEU B 1 147 ? 5.414 -17.672 -3.842 1 96.12 147 LEU B C 1
ATOM 3854 O O . LEU B 1 147 ? 5.52 -17.359 -5.027 1 96.12 147 LEU B O 1
ATOM 3858 N N . VAL B 1 148 ? 6.121 -18.641 -3.305 1 94.69 148 VAL B N 1
ATOM 3859 C CA . VAL B 1 148 ? 7.07 -19.422 -4.094 1 94.69 148 VAL B CA 1
ATOM 3860 C C . VAL B 1 148 ? 6.324 -20.203 -5.176 1 94.69 148 VAL B C 1
ATOM 3862 O O . VAL B 1 148 ? 6.777 -20.281 -6.32 1 94.69 148 VAL B O 1
ATOM 3865 N N . VAL B 1 149 ? 5.227 -20.75 -4.828 1 92.25 149 VAL B N 1
ATOM 3866 C CA . VAL B 1 149 ? 4.422 -21.5 -5.781 1 92.25 149 VAL B CA 1
ATOM 3867 C C . VAL B 1 149 ? 3.93 -20.562 -6.891 1 92.25 149 VAL B C 1
ATOM 3869 O O . VAL B 1 149 ? 4.066 -20.875 -8.078 1 92.25 149 VAL B O 1
ATOM 3872 N N . ILE B 1 150 ? 3.408 -19.438 -6.512 1 93.38 150 ILE B N 1
ATOM 3873 C CA . ILE B 1 150 ? 2.906 -18.453 -7.473 1 93.38 150 ILE B CA 1
ATOM 3874 C C . ILE B 1 150 ? 4.039 -18 -8.391 1 93.38 150 ILE B C 1
ATOM 3876 O O . ILE B 1 150 ? 3.877 -17.953 -9.609 1 93.38 150 ILE B O 1
ATOM 3880 N N . PHE B 1 151 ? 5.145 -17.75 -7.805 1 95.81 151 PHE B N 1
ATOM 3881 C CA . PHE B 1 151 ? 6.305 -17.297 -8.57 1 95.81 151 PHE B CA 1
ATOM 3882 C C . PHE B 1 151 ? 6.75 -18.375 -9.555 1 95.81 151 PHE B C 1
ATOM 3884 O O . PHE B 1 151 ? 7.066 -18.078 -10.703 1 95.81 151 PHE B O 1
ATOM 3891 N N . ALA B 1 152 ? 6.855 -19.594 -9.094 1 92.56 152 ALA B N 1
ATOM 3892 C CA . ALA B 1 152 ? 7.34 -20.703 -9.914 1 92.56 152 ALA B CA 1
ATOM 3893 C C . ALA B 1 152 ? 6.508 -20.844 -11.18 1 92.56 152 ALA B C 1
ATOM 3895 O O . ALA B 1 152 ? 7.055 -21.016 -12.273 1 92.56 152 ALA B O 1
ATOM 3896 N N . TYR B 1 153 ? 5.242 -20.734 -11.094 1 91.44 153 TYR B N 1
ATOM 3897 C CA . TYR B 1 153 ? 4.367 -20.828 -12.258 1 91.44 153 TYR B CA 1
ATOM 3898 C C . TYR B 1 153 ? 4.453 -19.578 -13.117 1 91.44 153 TYR B C 1
ATOM 3900 O O . TYR B 1 153 ? 4.496 -19.672 -14.352 1 91.44 153 TYR B O 1
ATOM 3908 N N . ALA B 1 154 ? 4.504 -18.484 -12.469 1 92.69 154 ALA B N 1
ATOM 3909 C CA . ALA B 1 154 ? 4.418 -17.203 -13.188 1 92.69 154 ALA B CA 1
ATOM 3910 C C . ALA B 1 154 ? 5.711 -16.922 -13.945 1 92.69 154 ALA B C 1
ATOM 3912 O O . ALA B 1 154 ? 5.688 -16.281 -15.008 1 92.69 154 ALA B O 1
ATOM 3913 N N . ALA B 1 155 ? 6.793 -17.281 -13.383 1 89.62 155 ALA B N 1
ATOM 3914 C CA . ALA B 1 155 ? 8.102 -16.953 -13.953 1 89.62 155 ALA B CA 1
ATOM 3915 C C . ALA B 1 155 ? 8.352 -17.719 -15.242 1 89.62 155 ALA B C 1
ATOM 3917 O O . ALA B 1 155 ? 9.117 -17.281 -16.094 1 89.62 155 ALA B O 1
ATOM 3918 N N . GLU B 1 156 ? 7.863 -18.953 -15.336 1 74.5 156 GLU B N 1
ATOM 3919 C CA . GLU B 1 156 ? 8.109 -19.781 -16.516 1 74.5 156 GLU B CA 1
ATOM 3920 C C . GLU B 1 156 ? 7.23 -19.359 -17.688 1 74.5 156 GLU B C 1
ATOM 3922 O O . GLU B 1 156 ? 7.277 -19.969 -18.75 1 74.5 156 GLU B O 1
ATOM 3927 N N . HIS B 1 157 ? 6.281 -18.328 -17.562 1 59.56 157 HIS B N 1
ATOM 3928 C CA . HIS B 1 157 ? 5.242 -17.984 -18.531 1 59.56 157 HIS B CA 1
ATOM 3929 C C . HIS B 1 157 ? 5.848 -17.422 -19.812 1 59.56 157 HIS B C 1
ATOM 3931 O O . HIS B 1 157 ? 5.121 -17.016 -20.719 1 59.56 157 HIS B O 1
ATOM 3937 N N . PRO B 1 158 ? 6.918 -16.844 -20.109 1 50.16 158 PRO B N 1
ATOM 3938 C CA . PRO B 1 158 ? 6.629 -16 -21.266 1 50.16 158 PRO B CA 1
ATOM 3939 C C . PRO B 1 158 ? 6.047 -16.781 -22.438 1 50.16 158 PRO B C 1
ATOM 3941 O O . PRO B 1 158 ? 6.469 -17.922 -22.703 1 50.16 158 PRO B O 1
ATOM 3944 N N . ALA B 1 159 ? 4.703 -16.609 -22.75 1 48.62 159 ALA B N 1
ATOM 3945 C CA . ALA B 1 159 ? 4.102 -17.094 -23.984 1 48.62 159 ALA B CA 1
ATOM 3946 C C . ALA B 1 159 ? 5.172 -17.391 -25.031 1 48.62 159 ALA B C 1
ATOM 3948 O O . ALA B 1 159 ? 5.082 -18.391 -25.75 1 48.62 159 ALA B O 1
ATOM 3949 N N . SER B 1 160 ? 6.074 -16.453 -25.172 1 48.22 160 SER B N 1
ATOM 3950 C CA . SER B 1 160 ? 7.023 -16.562 -26.281 1 48.22 160 SER B CA 1
ATOM 3951 C C . SER B 1 160 ? 8.023 -17.688 -26.047 1 48.22 160 SER B C 1
ATOM 3953 O O . SER B 1 160 ? 8.609 -18.219 -26.984 1 48.22 160 SER B O 1
ATOM 3955 N N . SER B 1 161 ? 8.125 -18.125 -24.75 1 52.84 161 SER B N 1
ATOM 3956 C CA . SER B 1 161 ? 9.211 -19.062 -24.484 1 52.84 161 SER B CA 1
ATOM 3957 C C . SER B 1 161 ? 8.672 -20.453 -24.141 1 52.84 161 SER B C 1
ATOM 3959 O O . SER B 1 161 ? 9.445 -21.391 -23.906 1 52.84 161 SER B O 1
ATOM 3961 N N . LEU B 1 162 ? 7.312 -20.531 -24.016 1 53.84 162 LEU B N 1
ATOM 3962 C CA . LEU B 1 162 ? 6.762 -21.828 -23.641 1 53.84 162 LEU B CA 1
ATOM 3963 C C . LEU B 1 162 ? 7.156 -22.891 -24.672 1 53.84 162 LEU B C 1
ATOM 3965 O O . LEU B 1 162 ? 7.309 -24.062 -24.312 1 53.84 162 LEU B O 1
ATOM 3969 N N . ASP B 1 163 ? 7.508 -22.312 -25.766 1 59.44 163 ASP B N 1
ATOM 3970 C CA . ASP B 1 163 ? 7.91 -23.266 -26.797 1 59.44 163 ASP B CA 1
ATOM 3971 C C . ASP B 1 163 ? 9.297 -23.828 -26.5 1 59.44 163 ASP B C 1
ATOM 3973 O O . ASP B 1 163 ? 9.648 -24.906 -27 1 59.44 163 ASP B O 1
ATOM 3977 N N . THR B 1 164 ? 9.922 -23.172 -25.531 1 67.62 164 THR B N 1
ATOM 3978 C CA . THR B 1 164 ? 11.281 -23.641 -25.281 1 67.62 164 THR B CA 1
ATOM 3979 C C . THR B 1 164 ? 11.336 -24.484 -24 1 67.62 164 THR B C 1
ATOM 3981 O O . THR B 1 164 ? 12.344 -25.109 -23.719 1 67.62 164 THR B O 1
ATOM 3984 N N . LEU B 1 165 ? 10.18 -24.594 -23.391 1 78.06 165 LEU B N 1
ATOM 3985 C CA . LEU B 1 165 ? 10.148 -25.328 -22.141 1 78.06 165 LEU B CA 1
ATOM 3986 C C . LEU B 1 165 ? 10.016 -26.828 -22.406 1 78.06 165 LEU B C 1
ATOM 3988 O O . LEU B 1 165 ? 9.453 -27.234 -23.422 1 78.06 165 LEU B O 1
ATOM 3992 N N . ASP B 1 166 ? 10.672 -27.578 -21.531 1 88 166 ASP B N 1
ATOM 3993 C CA . ASP B 1 166 ? 10.617 -29.031 -21.656 1 88 166 ASP B CA 1
ATOM 3994 C C . ASP B 1 166 ? 10.234 -29.688 -20.328 1 88 166 ASP B C 1
ATOM 3996 O O . ASP B 1 166 ? 9.758 -29 -19.422 1 88 166 ASP B O 1
ATOM 4000 N N . GLU B 1 167 ? 10.25 -31.016 -20.312 1 92.56 167 GLU B N 1
ATOM 4001 C CA . GLU B 1 167 ? 9.82 -31.75 -19.125 1 92.56 167 GLU B CA 1
ATOM 4002 C C . GLU B 1 167 ? 10.703 -31.438 -17.922 1 92.56 167 GLU B C 1
ATOM 4004 O O . GLU B 1 167 ? 10.242 -31.453 -16.781 1 92.56 167 GLU B O 1
ATOM 4009 N N . GLY B 1 168 ? 11.961 -31.062 -18.172 1 91.69 168 GLY B N 1
ATOM 4010 C CA . GLY B 1 168 ? 12.828 -30.641 -17.078 1 91.69 168 GLY B CA 1
ATOM 4011 C C . GLY B 1 168 ? 12.312 -29.422 -16.344 1 91.69 168 GLY B C 1
ATOM 4012 O O . GLY B 1 168 ? 12.383 -29.359 -15.109 1 91.69 168 GLY B O 1
ATOM 4013 N N . ASP B 1 169 ? 11.828 -28.5 -17.062 1 90.44 169 ASP B N 1
ATOM 4014 C CA . ASP B 1 169 ? 11.273 -27.297 -16.469 1 90.44 169 ASP B CA 1
ATOM 4015 C C . ASP B 1 169 ? 10.023 -27.594 -15.648 1 90.44 169 ASP B C 1
ATOM 4017 O O . ASP B 1 169 ? 9.812 -27.016 -14.586 1 90.44 169 ASP B O 1
ATOM 4021 N N . VAL B 1 170 ? 9.203 -28.453 -16.156 1 93.31 170 VAL B N 1
ATOM 4022 C CA . VAL B 1 170 ? 7.984 -28.844 -15.453 1 93.31 170 VAL B CA 1
ATOM 4023 C C . VAL B 1 170 ? 8.352 -29.484 -14.117 1 93.31 170 VAL B C 1
ATOM 4025 O O . VAL B 1 170 ? 7.781 -29.141 -13.078 1 93.31 170 VAL B O 1
ATOM 4028 N N . VAL B 1 171 ? 9.273 -30.406 -14.203 1 94.69 171 VAL B N 1
ATOM 4029 C CA . VAL B 1 171 ? 9.68 -31.141 -13.008 1 94.69 171 VAL B CA 1
ATOM 4030 C C . VAL B 1 171 ? 10.273 -30.172 -11.984 1 94.69 171 VAL B C 1
ATOM 4032 O O . VAL B 1 171 ? 10.031 -30.312 -10.789 1 94.69 171 VAL B O 1
ATOM 4035 N N . LYS B 1 172 ? 11.016 -29.203 -12.422 1 92.19 172 LYS B N 1
ATOM 4036 C CA . LYS B 1 172 ? 11.57 -28.172 -11.539 1 92.19 172 LYS B CA 1
ATOM 4037 C C . LYS B 1 172 ? 10.461 -27.438 -10.789 1 92.19 172 LYS B C 1
ATOM 4039 O O . LYS B 1 172 ? 10.531 -27.281 -9.57 1 92.19 172 LYS B O 1
ATOM 4044 N N . VAL B 1 173 ? 9.484 -26.969 -11.477 1 93.19 173 VAL B N 1
ATOM 4045 C CA . VAL B 1 173 ? 8.359 -26.25 -10.883 1 93.19 173 VAL B CA 1
ATOM 4046 C C . VAL B 1 173 ? 7.621 -27.156 -9.898 1 93.19 173 VAL B C 1
ATOM 4048 O O . VAL B 1 173 ? 7.312 -26.75 -8.781 1 93.19 173 VAL B O 1
ATOM 4051 N N . PHE B 1 174 ? 7.402 -28.406 -10.305 1 94.94 174 PHE B N 1
ATOM 4052 C CA . PHE B 1 174 ? 6.676 -29.344 -9.453 1 94.94 174 PHE B CA 1
ATOM 4053 C C . PHE B 1 174 ? 7.453 -29.625 -8.172 1 94.94 174 PHE B C 1
ATOM 4055 O O . PHE B 1 174 ? 6.863 -29.766 -7.102 1 94.94 174 PHE B O 1
ATOM 4062 N N . LYS B 1 175 ? 8.727 -29.688 -8.289 1 93.88 175 LYS B N 1
ATOM 4063 C CA . LYS B 1 175 ? 9.555 -29.906 -7.105 1 93.88 175 LYS B CA 1
ATOM 4064 C C . LYS B 1 175 ? 9.461 -28.734 -6.137 1 93.88 175 LYS B C 1
ATOM 4066 O O . LYS B 1 175 ? 9.43 -28.922 -4.918 1 93.88 175 LYS B O 1
ATOM 4071 N N . LEU B 1 176 ? 9.453 -27.578 -6.664 1 90.44 176 LEU B N 1
ATOM 4072 C CA . LEU B 1 176 ? 9.281 -26.391 -5.832 1 90.44 176 LEU B CA 1
ATOM 4073 C C . LEU B 1 176 ? 7.934 -26.422 -5.113 1 90.44 176 LEU B C 1
ATOM 4075 O O . LEU B 1 176 ? 7.852 -26.094 -3.926 1 90.44 176 LEU B O 1
ATOM 4079 N N . VAL B 1 177 ? 6.941 -26.766 -5.801 1 92.75 177 VAL B N 1
ATOM 4080 C CA . VAL B 1 177 ? 5.602 -26.844 -5.234 1 92.75 177 VAL B CA 1
ATOM 4081 C C . VAL B 1 177 ? 5.57 -27.891 -4.125 1 92.75 177 VAL B C 1
ATOM 4083 O O . VAL B 1 177 ? 5 -27.656 -3.059 1 92.75 177 VAL B O 1
ATOM 4086 N N . ARG B 1 178 ? 6.195 -29 -4.398 1 92.81 178 ARG B N 1
ATOM 4087 C CA . ARG B 1 178 ? 6.277 -30.062 -3.404 1 92.81 178 ARG B CA 1
ATOM 4088 C C . ARG B 1 178 ? 7.016 -29.594 -2.156 1 92.81 178 ARG B C 1
ATOM 4090 O O . ARG B 1 178 ? 6.586 -29.875 -1.034 1 92.81 178 ARG B O 1
ATOM 4097 N N . GLY B 1 179 ? 8.117 -28.953 -2.34 1 89 179 GLY B N 1
ATOM 4098 C CA . GLY B 1 179 ? 8.844 -28.375 -1.218 1 89 179 GLY B CA 1
ATOM 4099 C C . GLY B 1 179 ? 8.008 -27.438 -0.377 1 89 179 GLY B C 1
ATOM 4100 O O . GLY B 1 179 ? 8.008 -27.516 0.853 1 89 179 GLY B O 1
ATOM 4101 N N . ALA B 1 180 ? 7.262 -26.547 -1.034 1 88.75 180 ALA B N 1
ATOM 4102 C CA . ALA B 1 180 ? 6.352 -25.641 -0.345 1 88.75 180 ALA B CA 1
ATOM 4103 C C . ALA B 1 180 ? 5.312 -26.422 0.462 1 88.75 180 ALA B C 1
ATOM 4105 O O . ALA B 1 180 ? 5.008 -26.062 1.603 1 88.75 180 ALA B O 1
ATOM 4106 N N . GLY B 1 181 ? 4.82 -27.469 -0.162 1 88.25 181 GLY B N 1
ATOM 4107 C CA . GLY B 1 181 ? 3.867 -28.328 0.537 1 88.25 181 GLY B CA 1
ATOM 4108 C C . GLY B 1 181 ? 4.438 -28.953 1.794 1 88.25 181 GLY B C 1
ATOM 4109 O O . GLY B 1 181 ? 3.75 -29.047 2.811 1 88.25 181 GLY B O 1
ATOM 4110 N N . SER B 1 182 ? 5.629 -29.328 1.688 1 88.44 182 SER B N 1
ATOM 4111 C CA . SER B 1 182 ? 6.297 -29.953 2.834 1 88.44 182 SER B CA 1
ATOM 4112 C C . SER B 1 182 ? 6.43 -28.953 3.988 1 88.44 182 SER B C 1
ATOM 4114 O O . SER B 1 182 ? 6.211 -29.312 5.148 1 88.44 182 SER B O 1
ATOM 4116 N N . ILE B 1 183 ? 6.773 -27.766 3.691 1 87.88 183 ILE B N 1
ATOM 4117 C CA . ILE B 1 183 ? 6.902 -26.719 4.695 1 87.88 183 ILE B CA 1
ATOM 4118 C C . ILE B 1 183 ? 5.559 -26.5 5.391 1 87.88 183 ILE B C 1
ATOM 4120 O O . ILE B 1 183 ? 5.488 -26.438 6.621 1 87.88 183 ILE B O 1
ATOM 4124 N N . VAL B 1 184 ? 4.52 -26.422 4.625 1 86.25 184 VAL B N 1
ATOM 4125 C CA . VAL B 1 184 ? 3.182 -26.172 5.148 1 86.25 184 VAL B CA 1
ATOM 4126 C C . VAL B 1 184 ? 2.742 -27.344 6.027 1 86.25 184 VAL B C 1
ATOM 4128 O O . VAL B 1 184 ? 2.141 -27.141 7.086 1 86.25 184 VAL B O 1
ATOM 4131 N N . GLY B 1 185 ? 3.084 -28.531 5.559 1 87.56 185 GLY B N 1
ATOM 4132 C CA . GLY B 1 185 ? 2.754 -29.719 6.348 1 87.56 185 GLY B CA 1
ATOM 4133 C C . GLY B 1 185 ? 3.408 -29.719 7.719 1 87.56 185 GLY B C 1
ATOM 4134 O O . GLY B 1 185 ? 2.762 -30.031 8.719 1 87.56 185 GLY B O 1
ATOM 4135 N N . GLN B 1 186 ? 4.613 -29.312 7.805 1 86.75 186 GLN B N 1
ATOM 4136 C CA . GLN B 1 186 ? 5.367 -29.281 9.055 1 86.75 186 GLN B CA 1
ATOM 4137 C C . GLN B 1 186 ? 4.84 -28.172 9.977 1 86.75 186 GLN B C 1
ATOM 4139 O O . GLN B 1 186 ? 4.809 -28.344 11.195 1 86.75 186 GLN B O 1
ATOM 4144 N N . ALA B 1 187 ? 4.402 -27.094 9.414 1 89.5 187 ALA B N 1
ATOM 4145 C CA . ALA B 1 187 ? 4.035 -25.922 10.188 1 89.5 187 ALA B CA 1
ATOM 4146 C C . ALA B 1 187 ? 2.543 -25.906 10.508 1 89.5 187 ALA B C 1
ATOM 4148 O O . ALA B 1 187 ? 2.068 -25.062 11.266 1 89.5 187 ALA B O 1
ATOM 4149 N N . ARG B 1 188 ? 1.785 -26.812 10.039 1 89.38 188 ARG B N 1
ATOM 4150 C CA . ARG B 1 188 ? 0.326 -26.766 10.023 1 89.38 188 ARG B CA 1
ATOM 4151 C C . ARG B 1 188 ? -0.238 -26.609 11.43 1 89.38 188 ARG B C 1
ATOM 4153 O O . ARG B 1 188 ? -1.144 -25.812 11.656 1 89.38 188 ARG B O 1
ATOM 4160 N N . PRO B 1 189 ? 0.3 -27.234 12.484 1 89.69 189 PRO B N 1
ATOM 4161 C CA . PRO B 1 189 ? -0.272 -27.094 13.828 1 89.69 189 PRO B CA 1
ATOM 4162 C C . PRO B 1 189 ? -0.189 -25.656 14.344 1 89.69 189 PRO B C 1
ATOM 4164 O O . PRO B 1 189 ? -1.115 -25.172 15.008 1 89.69 189 PRO B O 1
ATOM 4167 N N . TRP B 1 190 ? 0.818 -24.953 14.008 1 91.12 190 TRP B N 1
ATOM 4168 C CA . TRP B 1 190 ? 0.996 -23.578 14.445 1 91.12 190 TRP B CA 1
ATOM 4169 C C . TRP B 1 190 ? 0.168 -22.625 13.594 1 91.12 190 TRP B C 1
ATOM 4171 O O . TRP B 1 190 ? -0.417 -21.656 14.102 1 91.12 190 TRP B O 1
ATOM 4181 N N . ILE B 1 191 ? 0.098 -22.938 12.32 1 90.69 191 ILE B N 1
ATOM 4182 C CA . ILE B 1 191 ? -0.608 -22.062 11.383 1 90.69 191 ILE B CA 1
ATOM 4183 C C . ILE B 1 191 ? -2.102 -22.062 11.711 1 90.69 191 ILE B C 1
ATOM 4185 O O . ILE B 1 191 ? -2.756 -21.016 11.641 1 90.69 191 ILE B O 1
ATOM 4189 N N . GLU B 1 192 ? -2.617 -23.172 12.047 1 90.25 192 GLU B N 1
ATOM 4190 C CA . GLU B 1 192 ? -4.043 -23.328 12.328 1 90.25 192 GLU B CA 1
ATOM 4191 C C . GLU B 1 192 ? -4.465 -22.469 13.516 1 90.25 192 GLU B C 1
ATOM 4193 O O . GLU B 1 192 ? -5.633 -22.109 13.641 1 90.25 192 GLU B O 1
ATOM 4198 N N . GLN B 1 193 ? -3.576 -22.078 14.312 1 89.12 193 GLN B N 1
ATOM 4199 C CA . GLN B 1 193 ? -3.865 -21.312 15.516 1 89.12 193 GLN B CA 1
ATOM 4200 C C . GLN B 1 193 ? -3.48 -19.844 15.336 1 89.12 193 GLN B C 1
ATOM 4202 O O . GLN B 1 193 ? -3.701 -19.016 16.219 1 89.12 193 GLN B O 1
ATOM 4207 N N . GLY B 1 194 ? -2.979 -19.531 14.188 1 86.69 194 GLY B N 1
ATOM 4208 C CA . GLY B 1 194 ? -2.393 -18.203 14.039 1 86.69 194 GLY B CA 1
ATOM 4209 C C . GLY B 1 194 ? -3.123 -17.344 13.031 1 86.69 194 GLY B C 1
ATOM 4210 O O . GLY B 1 194 ? -4.223 -17.688 12.594 1 86.69 194 GLY B O 1
ATOM 4211 N N . GLU B 1 195 ? -2.471 -16.203 12.703 1 83.94 195 GLU B N 1
ATOM 4212 C CA . GLU B 1 195 ? -3.078 -15.141 11.898 1 83.94 195 GLU B CA 1
ATOM 4213 C C . GLU B 1 195 ? -3.227 -15.57 10.445 1 83.94 195 GLU B C 1
ATOM 4215 O O . GLU B 1 195 ? -4.078 -15.047 9.719 1 83.94 195 GLU B O 1
ATOM 4220 N N . MET B 1 196 ? -2.469 -16.641 10.086 1 86.75 196 MET B N 1
ATOM 4221 C CA . MET B 1 196 ? -2.467 -17.031 8.672 1 86.75 196 MET B CA 1
ATOM 4222 C C . MET B 1 196 ? -3.393 -18.219 8.438 1 86.75 196 MET B C 1
ATOM 4224 O O . MET B 1 196 ? -3.393 -18.797 7.348 1 86.75 196 MET B O 1
ATOM 4228 N N . ARG B 1 197 ? -4.125 -18.531 9.383 1 86 197 ARG B N 1
ATOM 4229 C CA . ARG B 1 197 ? -4.961 -19.719 9.312 1 86 197 ARG B CA 1
ATOM 4230 C C . ARG B 1 197 ? -5.891 -19.672 8.109 1 86 197 ARG B C 1
ATOM 4232 O O . ARG B 1 197 ? -6.199 -20.703 7.504 1 86 197 ARG B O 1
ATOM 4239 N N . GLN B 1 198 ? -6.281 -18.516 7.723 1 84.31 198 GLN B N 1
ATOM 4240 C CA . GLN B 1 198 ? -7.219 -18.375 6.617 1 84.31 198 GLN B CA 1
ATOM 4241 C C . GLN B 1 198 ? -6.566 -18.75 5.289 1 84.31 198 GLN B C 1
ATOM 4243 O O . GLN B 1 198 ? -7.25 -19.125 4.34 1 84.31 198 GLN B O 1
ATOM 4248 N N . LEU B 1 199 ? -5.289 -18.688 5.273 1 83.62 199 LEU B N 1
ATOM 4249 C CA . LEU B 1 199 ? -4.574 -19 4.039 1 83.62 199 LEU B CA 1
ATOM 4250 C C . LEU B 1 199 ? -4.566 -20.5 3.771 1 83.62 199 LEU B C 1
ATOM 4252 O O . LEU B 1 199 ? -4.34 -20.938 2.639 1 83.62 199 LEU B O 1
ATOM 4256 N N . LEU B 1 200 ? -4.715 -21.25 4.848 1 80.31 200 LEU B N 1
ATOM 4257 C CA . LEU B 1 200 ? -4.773 -22.703 4.672 1 80.31 200 LEU B CA 1
ATOM 4258 C C . LEU B 1 200 ? -5.922 -23.078 3.746 1 80.31 200 LEU B C 1
ATOM 4260 O O . LEU B 1 200 ? -5.844 -24.094 3.041 1 80.31 200 LEU B O 1
ATOM 4264 N N . GLY B 1 201 ? -6.922 -22.172 3.709 1 70.94 201 GLY B N 1
ATOM 4265 C CA . GLY B 1 201 ? -8.047 -22.406 2.818 1 70.94 201 GLY B CA 1
ATOM 4266 C C . GLY B 1 201 ? -7.996 -21.562 1.557 1 70.94 201 GLY B C 1
ATOM 4267 O O . GLY B 1 201 ? -8.992 -21.453 0.835 1 70.94 201 GLY B O 1
ATOM 4268 N N . ALA B 1 202 ? -6.879 -20.984 1.322 1 63 202 ALA B N 1
ATOM 4269 C CA . ALA B 1 202 ? -6.766 -20.031 0.217 1 63 202 ALA B CA 1
ATOM 4270 C C . ALA B 1 202 ? -7.008 -20.719 -1.123 1 63 202 ALA B C 1
ATOM 4272 O O . ALA B 1 202 ? -7.621 -20.141 -2.023 1 63 202 ALA B O 1
ATOM 4273 N N . GLY B 1 203 ? -6.504 -21.906 -1.188 1 61.03 203 GLY B N 1
ATOM 4274 C CA . GLY B 1 203 ? -6.773 -22.641 -2.41 1 61.03 203 GLY B CA 1
ATOM 4275 C C . GLY B 1 203 ? -8.258 -22.812 -2.689 1 61.03 203 GLY B C 1
ATOM 4276 O O . GLY B 1 203 ? -8.672 -22.859 -3.85 1 61.03 203 GLY B O 1
ATOM 4277 N N . ARG B 1 204 ? -8.945 -22.703 -1.567 1 58.09 204 ARG B N 1
ATOM 4278 C CA . ARG B 1 204 ? -10.391 -22.844 -1.708 1 58.09 204 ARG B CA 1
ATOM 4279 C C . ARG B 1 204 ? -11.023 -21.531 -2.186 1 58.09 204 ARG B C 1
ATOM 4281 O O . ARG B 1 204 ? -12.164 -21.531 -2.668 1 58.09 204 ARG B O 1
ATOM 4288 N N . ASN B 1 205 ? -10.203 -20.562 -2.062 1 56.69 205 ASN B N 1
ATOM 4289 C CA . ASN B 1 205 ? -10.742 -19.25 -2.377 1 56.69 205 ASN B CA 1
ATOM 4290 C C . ASN B 1 205 ? -10.234 -18.734 -3.723 1 56.69 205 ASN B C 1
ATOM 4292 O O . ASN B 1 205 ? -10.266 -17.531 -3.988 1 56.69 205 ASN B O 1
ATOM 4296 N N . LEU B 1 206 ? -9.586 -19.734 -4.363 1 58.72 206 LEU B N 1
ATOM 4297 C CA . LEU B 1 206 ? -9.297 -19.375 -5.746 1 58.72 206 LEU B CA 1
ATOM 4298 C C . LEU B 1 206 ? -10.586 -19.125 -6.52 1 58.72 206 LEU B C 1
ATOM 4300 O O . LEU B 1 206 ? -11.664 -19.531 -6.09 1 58.72 206 LEU B O 1
ATOM 4304 N N . ARG B 1 207 ? -10.469 -18.156 -7.449 1 56.97 207 ARG B N 1
ATOM 4305 C CA . ARG B 1 207 ? -11.664 -17.859 -8.234 1 56.97 207 ARG B CA 1
ATOM 4306 C C . ARG B 1 207 ? -12.336 -19.156 -8.703 1 56.97 207 ARG B C 1
ATOM 4308 O O . ARG B 1 207 ? -11.68 -20.031 -9.258 1 56.97 207 ARG B O 1
ATOM 4315 N N . GLN B 1 208 ? -13.422 -19.422 -7.938 1 56.25 208 GLN B N 1
ATOM 4316 C CA . GLN B 1 208 ? -14.172 -20.594 -8.359 1 56.25 208 GLN B CA 1
ATOM 4317 C C . GLN B 1 208 ? -14.297 -20.641 -9.883 1 56.25 208 GLN B C 1
ATOM 4319 O O . GLN B 1 208 ? -14.531 -19.625 -10.523 1 56.25 208 GLN B O 1
ATOM 4324 N N . PRO B 1 209 ? -13.742 -21.812 -10.398 1 54.53 209 PRO B N 1
ATOM 4325 C CA . PRO B 1 209 ? -14.125 -21.891 -11.812 1 54.53 209 PRO B CA 1
ATOM 4326 C C . PRO B 1 209 ? -15.523 -21.344 -12.078 1 54.53 209 PRO B C 1
ATOM 4328 O O . PRO B 1 209 ? -16.391 -21.422 -11.219 1 54.53 209 PRO B O 1
ATOM 4331 N N . SER B 1 210 ? -15.594 -20.312 -12.859 1 50.41 210 SER B N 1
ATOM 4332 C CA . SER B 1 210 ? -16.875 -19.703 -13.195 1 50.41 210 SER B CA 1
ATOM 4333 C C . SER B 1 210 ? -17.984 -20.75 -13.203 1 50.41 210 SER B C 1
ATOM 4335 O O . SER B 1 210 ? -17.781 -21.875 -13.641 1 50.41 210 SER B O 1
ATOM 4337 N N . THR B 1 211 ? -18.703 -20.781 -12.047 1 52.38 211 THR B N 1
ATOM 4338 C CA . THR B 1 211 ? -19.969 -21.5 -12.109 1 52.38 211 THR B CA 1
ATOM 4339 C C . THR B 1 211 ? -20.531 -21.469 -13.523 1 52.38 211 THR B C 1
ATOM 4341 O O . THR B 1 211 ? -21.734 -21.672 -13.711 1 52.38 211 THR B O 1
ATOM 4344 N N . THR B 1 212 ? -19.594 -21.219 -14.398 1 55.84 212 THR B N 1
ATOM 4345 C CA . THR B 1 212 ? -20.141 -21.047 -15.734 1 55.84 212 THR B CA 1
ATOM 4346 C C . THR B 1 212 ? -20.344 -22.391 -16.422 1 55.84 212 THR B C 1
ATOM 4348 O O . THR B 1 212 ? -19.672 -23.375 -16.078 1 55.84 212 THR B O 1
ATOM 4351 N N . LYS B 1 213 ? -21.359 -22.469 -16.984 1 60.91 213 LYS B N 1
ATOM 4352 C CA . LYS B 1 213 ? -21.672 -23.578 -17.875 1 60.91 213 LYS B CA 1
ATOM 4353 C C . LYS B 1 213 ? -20.406 -24.141 -18.531 1 60.91 213 LYS B C 1
ATOM 4355 O O . LYS B 1 213 ? -20.25 -25.359 -18.625 1 60.91 213 LYS B O 1
ATOM 4360 N N . TYR B 1 214 ? -19.422 -23.391 -18.672 1 65.06 214 TYR B N 1
ATOM 4361 C CA . TYR B 1 214 ? -18.234 -23.781 -19.406 1 65.06 214 TYR B CA 1
ATOM 4362 C C . TYR B 1 214 ? -17.312 -24.656 -18.547 1 65.06 214 TYR B C 1
ATOM 4364 O O . TYR B 1 214 ? -16.766 -25.656 -19.031 1 65.06 214 TYR B O 1
ATOM 4372 N N . ALA B 1 215 ? -17.266 -24.375 -17.297 1 70.81 215 ALA B N 1
ATOM 4373 C CA . ALA B 1 215 ? -16.438 -25.156 -16.406 1 70.81 215 ALA B CA 1
ATOM 4374 C C . ALA B 1 215 ? -17 -26.547 -16.203 1 70.81 215 ALA B C 1
ATOM 4376 O O . ALA B 1 215 ? -16.266 -27.547 -16.203 1 70.81 215 ALA B O 1
ATOM 4377 N N . HIS B 1 216 ? -18.266 -26.609 -16.125 1 72.56 216 HIS B N 1
ATOM 4378 C CA . HIS B 1 216 ? -18.922 -27.906 -15.938 1 72.56 216 HIS B CA 1
ATOM 4379 C C . HIS B 1 216 ? -18.734 -28.797 -17.156 1 72.56 216 HIS B C 1
ATOM 4381 O O . HIS B 1 216 ? -18.469 -30 -17.031 1 72.56 216 HIS B O 1
ATOM 4387 N N . GLU B 1 217 ? -18.859 -28.188 -18.25 1 74.5 217 GLU B N 1
ATOM 4388 C CA . GLU B 1 217 ? -18.703 -28.938 -19.5 1 74.5 217 GLU B CA 1
ATOM 4389 C C . GLU B 1 217 ? -17.266 -29.422 -19.672 1 74.5 217 GLU B C 1
ATOM 4391 O O . GLU B 1 217 ? -17.031 -30.578 -20.062 1 74.5 217 GLU B O 1
ATOM 4396 N N . LEU B 1 218 ? -16.359 -28.594 -19.406 1 76.25 218 LEU B N 1
ATOM 4397 C CA . LEU B 1 218 ? -14.969 -28.984 -19.516 1 76.25 218 LEU B CA 1
ATOM 4398 C C . LEU B 1 218 ? -14.656 -30.141 -18.578 1 76.25 218 LEU B C 1
ATOM 4400 O O . LEU B 1 218 ? -14 -31.109 -18.953 1 76.25 218 LEU B O 1
ATOM 4404 N N . TYR B 1 219 ? -15.188 -30.078 -17.406 1 77.56 219 TYR B N 1
ATOM 4405 C CA . TYR B 1 219 ? -14.984 -31.141 -16.438 1 77.56 219 TYR B CA 1
ATOM 4406 C C . TYR B 1 219 ? -15.562 -32.469 -16.938 1 77.56 219 TYR B C 1
ATOM 4408 O O . TYR B 1 219 ? -14.914 -33.5 -16.844 1 77.56 219 TYR B O 1
ATOM 4416 N N . ALA B 1 220 ? -16.734 -32.344 -17.359 1 78.44 220 ALA B N 1
ATOM 4417 C CA . ALA B 1 220 ? -17.406 -33.562 -17.828 1 78.44 220 ALA B CA 1
ATOM 4418 C C . ALA B 1 220 ? -16.625 -34.219 -18.969 1 78.44 220 ALA B C 1
ATOM 4420 O O . ALA B 1 220 ? -16.422 -35.438 -19 1 78.44 220 ALA B O 1
ATOM 4421 N N . ARG B 1 221 ? -16.219 -33.438 -19.844 1 78.81 221 ARG B N 1
ATOM 4422 C CA . ARG B 1 221 ? -15.469 -33.938 -21 1 78.81 221 ARG B CA 1
ATOM 4423 C C . ARG B 1 221 ? -14.117 -34.5 -20.578 1 78.81 221 ARG B C 1
ATOM 4425 O O . ARG B 1 221 ? -13.695 -35.562 -21.062 1 78.81 221 ARG B O 1
ATOM 4432 N N . LEU B 1 222 ? -13.523 -33.812 -19.703 1 81.12 222 LEU B N 1
ATOM 4433 C CA . LEU B 1 222 ? -12.234 -34.281 -19.188 1 81.12 222 LEU B CA 1
ATOM 4434 C C . LEU B 1 222 ? -12.383 -35.594 -18.438 1 81.12 222 LEU B C 1
ATOM 4436 O O . LEU B 1 222 ? -11.57 -36.5 -18.594 1 81.12 222 LEU B O 1
ATOM 4440 N N . LYS B 1 223 ? -13.383 -35.656 -17.641 1 80.62 223 LYS B N 1
ATOM 4441 C CA . LYS B 1 223 ? -13.664 -36.875 -16.906 1 80.62 223 LYS B CA 1
ATOM 4442 C C . LYS B 1 223 ? -13.859 -38.062 -17.859 1 80.62 223 LYS B C 1
ATOM 4444 O O . LYS B 1 223 ? -13.328 -39.156 -17.625 1 80.62 223 LYS B O 1
ATOM 4449 N N . GLU B 1 224 ? -14.57 -37.844 -18.828 1 78.81 224 GLU B N 1
ATOM 4450 C CA . GLU B 1 224 ? -14.82 -38.875 -19.828 1 78.81 224 GLU B CA 1
ATOM 4451 C C . GLU B 1 224 ? -13.516 -39.312 -20.484 1 78.81 224 GLU B C 1
ATOM 4453 O O . GLU B 1 224 ? -13.297 -40.531 -20.672 1 78.81 224 GLU B O 1
ATOM 4458 N N . ILE B 1 225 ? -12.734 -38.406 -20.844 1 77.31 225 ILE B N 1
ATOM 4459 C CA . ILE B 1 225 ? -11.469 -38.719 -21.516 1 77.31 225 ILE B CA 1
ATOM 4460 C C . ILE B 1 225 ? -10.578 -39.531 -20.578 1 77.31 225 ILE B C 1
ATOM 4462 O O . ILE B 1 225 ? -9.969 -40.531 -20.984 1 77.31 225 ILE B O 1
ATOM 4466 N N . ILE B 1 226 ? -10.523 -39.156 -19.406 1 77.62 226 ILE B N 1
ATOM 4467 C CA . ILE B 1 226 ? -9.688 -39.812 -18.406 1 77.62 226 ILE B CA 1
ATOM 4468 C C . ILE B 1 226 ? -10.18 -41.25 -18.188 1 77.62 226 ILE B C 1
ATOM 4470 O O . ILE B 1 226 ? -9.375 -42.188 -18.094 1 77.62 226 ILE B O 1
ATOM 4474 N N . GLU B 1 227 ? -11.445 -41.406 -18.078 1 76.75 227 GLU B N 1
ATOM 4475 C CA . GLU B 1 227 ? -12.031 -42.719 -17.891 1 76.75 227 GLU B CA 1
ATOM 4476 C C . GLU B 1 227 ? -11.75 -43.625 -19.078 1 76.75 227 GLU B C 1
ATOM 4478 O O . GLU B 1 227 ? -11.523 -44.844 -18.906 1 76.75 227 GLU B O 1
ATOM 4483 N N . GLN B 1 228 ? -11.727 -43.094 -20.188 1 74.44 228 GLN B N 1
ATOM 4484 C CA . GLN B 1 228 ? -11.453 -43.844 -21.406 1 74.44 228 GLN B CA 1
ATOM 4485 C C . GLN B 1 228 ? -9.984 -44.25 -21.5 1 74.44 228 GLN B C 1
ATOM 4487 O O . GLN B 1 228 ? -9.648 -45.281 -22.047 1 74.44 228 GLN B O 1
ATOM 4492 N N . ASP B 1 229 ? -9.188 -43.375 -21.078 1 71.69 229 ASP B N 1
ATOM 4493 C CA . ASP B 1 229 ? -7.75 -43.594 -21.172 1 71.69 229 ASP B CA 1
ATOM 4494 C C . ASP B 1 229 ? -7.25 -44.469 -20.047 1 71.69 229 ASP B C 1
ATOM 4496 O O . ASP B 1 229 ? -6.113 -44.969 -20.094 1 71.69 229 ASP B O 1
ATOM 4500 N N . ALA B 1 230 ? -8.062 -44.625 -19.016 1 63.16 230 ALA B N 1
ATOM 4501 C CA . ALA B 1 230 ? -7.664 -45.438 -17.875 1 63.16 230 ALA B CA 1
ATOM 4502 C C . ALA B 1 230 ? -7.473 -46.906 -18.266 1 63.16 230 ALA B C 1
ATOM 4504 O O . ALA B 1 230 ? -8.422 -47.562 -18.703 1 63.16 230 ALA B O 1
ATOM 4505 N N . GLY B 1 231 ? -6.496 -47.156 -19.125 1 59.56 231 GLY B N 1
ATOM 4506 C CA . GLY B 1 231 ? -6.18 -48.531 -19.453 1 59.56 231 GLY B CA 1
ATOM 4507 C C . GLY B 1 231 ? -5.227 -49.188 -18.469 1 59.56 231 GLY B C 1
ATOM 4508 O O . GLY B 1 231 ? -4.719 -48.531 -17.562 1 59.56 231 GLY B O 1
ATOM 4509 N N . PRO B 1 232 ? -5.152 -50.594 -18.516 1 56.5 232 PRO B N 1
ATOM 4510 C CA . PRO B 1 232 ? -4.254 -51.344 -17.609 1 56.5 232 PRO B CA 1
ATOM 4511 C C . PRO B 1 232 ? -2.822 -50.812 -17.656 1 56.5 232 PRO B C 1
ATOM 4513 O O . PRO B 1 232 ? -2.254 -50.625 -18.734 1 56.5 232 PRO B O 1
ATOM 4516 N N . LEU B 1 233 ? -2.418 -49.969 -16.734 1 58.03 233 LEU B N 1
ATOM 4517 C CA . LEU B 1 233 ? -1.075 -49.406 -16.625 1 58.03 233 LEU B CA 1
ATOM 4518 C C . LEU B 1 233 ? -0.046 -50.5 -16.406 1 58.03 233 LEU B C 1
ATOM 4520 O O . LEU B 1 233 ? -0.339 -51.531 -15.766 1 58.03 233 LEU B O 1
ATOM 4524 N N . GLY B 1 234 ? 0.962 -50.562 -17.25 1 55.09 234 GLY B N 1
ATOM 4525 C CA . GLY B 1 234 ? 2.07 -51.438 -17.516 1 55.09 234 GLY B CA 1
ATOM 4526 C C . GLY B 1 234 ? 2.375 -52.406 -16.375 1 55.09 234 GLY B C 1
ATOM 4527 O O . GLY B 1 234 ? 1.882 -52.219 -15.266 1 55.09 234 GLY B O 1
ATOM 4528 N N . HIS B 1 235 ? 3.166 -53.469 -16.719 1 55.59 235 HIS B N 1
ATOM 4529 C CA . HIS B 1 235 ? 3.59 -54.719 -16.094 1 55.59 235 HIS B CA 1
ATOM 4530 C C . HIS B 1 235 ? 4.539 -54.438 -14.922 1 55.59 235 HIS B C 1
ATOM 4532 O O . HIS B 1 235 ? 4.734 -55.312 -14.07 1 55.59 235 HIS B O 1
ATOM 4538 N N . ASP B 1 236 ? 5.387 -53.406 -15.062 1 63.47 236 ASP B N 1
ATOM 4539 C CA . ASP B 1 236 ? 6.305 -53.219 -13.945 1 63.47 236 ASP B CA 1
ATOM 4540 C C . ASP B 1 236 ? 5.578 -52.625 -12.734 1 63.47 236 ASP B C 1
ATOM 4542 O O . ASP B 1 236 ? 4.988 -51.531 -12.82 1 63.47 236 ASP B O 1
ATOM 4546 N N . GLN B 1 237 ? 5.527 -53.375 -11.703 1 71.31 237 GLN B N 1
ATOM 4547 C CA . GLN B 1 237 ? 4.746 -53.125 -10.5 1 71.31 237 GLN B CA 1
ATOM 4548 C C . GLN B 1 237 ? 5.012 -51.75 -9.953 1 71.31 237 GLN B C 1
ATOM 4550 O O . GLN B 1 237 ? 4.078 -51 -9.609 1 71.31 237 GLN B O 1
ATOM 4555 N N . LYS B 1 238 ? 6.34 -51.344 -9.93 1 76.25 238 LYS B N 1
ATOM 4556 C CA . LYS B 1 238 ? 6.648 -50.062 -9.336 1 76.25 238 LYS B CA 1
ATOM 4557 C C . LYS B 1 238 ? 6.203 -48.906 -10.234 1 76.25 238 LYS B C 1
ATOM 4559 O O . LYS B 1 238 ? 5.59 -47.938 -9.766 1 76.25 238 LYS B O 1
ATOM 4564 N N . VAL B 1 239 ? 6.488 -49 -11.461 1 82.25 239 VAL B N 1
ATOM 4565 C CA . VAL B 1 239 ? 6.105 -48 -12.453 1 82.25 239 VAL B CA 1
ATOM 4566 C C . VAL B 1 239 ? 4.582 -47.906 -12.531 1 82.25 239 VAL B C 1
ATOM 4568 O O . VAL B 1 239 ? 4.023 -46.812 -12.484 1 82.25 239 VAL B O 1
ATOM 4571 N N . GLY B 1 240 ? 4.035 -49.031 -12.5 1 84.25 240 GLY B N 1
ATOM 4572 C CA . GLY B 1 240 ? 2.586 -49.062 -12.586 1 84.25 240 GLY B CA 1
ATOM 4573 C C . GLY B 1 240 ? 1.898 -48.438 -11.391 1 84.25 240 GLY B C 1
ATOM 4574 O O . GLY B 1 240 ? 0.913 -47.719 -11.555 1 84.25 240 GLY B O 1
ATOM 4575 N N . SER B 1 241 ? 2.473 -48.688 -10.258 1 87.06 241 SER B N 1
ATOM 4576 C CA . SER B 1 241 ? 1.882 -48.156 -9.031 1 87.06 241 SER B CA 1
ATOM 4577 C C . SER B 1 241 ? 1.981 -46.625 -8.992 1 87.06 241 SER B C 1
ATOM 4579 O O . SER B 1 241 ? 1.032 -45.938 -8.594 1 87.06 241 SER B O 1
ATOM 4581 N N . ALA B 1 242 ? 3.164 -46.094 -9.375 1 90.25 242 ALA B N 1
ATOM 4582 C CA . ALA B 1 242 ? 3.359 -44.656 -9.383 1 90.25 242 ALA B CA 1
ATOM 4583 C C . ALA B 1 242 ? 2.41 -43.969 -10.367 1 90.25 242 ALA B C 1
ATOM 4585 O O . ALA B 1 242 ? 1.839 -42.906 -10.062 1 90.25 242 ALA B O 1
ATOM 4586 N N . LEU B 1 243 ? 2.234 -44.531 -11.477 1 89.38 243 LEU B N 1
ATOM 4587 C CA . LEU B 1 243 ? 1.358 -44 -12.5 1 89.38 243 LEU B CA 1
ATOM 4588 C C . LEU B 1 243 ? -0.102 -44.062 -12.07 1 89.38 243 LEU B C 1
ATOM 4590 O O . LEU B 1 243 ? -0.844 -43.094 -12.188 1 89.38 243 LEU B O 1
ATOM 4594 N N . SER B 1 244 ? -0.454 -45.25 -11.547 1 87.81 244 SER B N 1
ATOM 4595 C CA . SER B 1 244 ? -1.833 -45.438 -11.109 1 87.81 244 SER B CA 1
ATOM 4596 C C . SER B 1 244 ? -2.197 -44.469 -9.984 1 87.81 244 SER B C 1
ATOM 4598 O O . SER B 1 244 ? -3.277 -43.875 -9.992 1 87.81 244 SER B O 1
ATOM 4600 N N . SER B 1 245 ? -1.363 -44.375 -9.094 1 90.94 245 SER B N 1
ATOM 4601 C CA . SER B 1 245 ? -1.62 -43.469 -7.973 1 90.94 245 SER B CA 1
ATOM 4602 C C . SER B 1 245 ? -1.712 -42.031 -8.43 1 90.94 245 SER B C 1
ATOM 4604 O O . SER B 1 245 ? -2.57 -41.281 -7.961 1 90.94 245 SER B O 1
ATOM 4606 N N . SER B 1 246 ? -0.783 -41.594 -9.328 1 92.25 246 SER B N 1
ATOM 4607 C CA . SER B 1 246 ? -0.807 -40.25 -9.844 1 92.25 246 SER B CA 1
ATOM 4608 C C . SER B 1 246 ? -2.113 -39.938 -10.57 1 92.25 246 SER B C 1
ATOM 4610 O O . SER B 1 246 ? -2.676 -38.844 -10.43 1 92.25 246 SER B O 1
ATOM 4612 N N . PHE B 1 247 ? -2.543 -40.906 -11.266 1 89.06 247 PHE B N 1
ATOM 4613 C CA . PHE B 1 247 ? -3.797 -40.781 -12 1 89.06 247 PHE B CA 1
ATOM 4614 C C . PHE B 1 247 ? -4.977 -40.688 -11.047 1 89.06 247 PHE B C 1
ATOM 4616 O O . PHE B 1 247 ? -5.895 -39.875 -11.25 1 89.06 247 PHE B O 1
ATOM 4623 N N . GLU B 1 248 ? -4.988 -41.438 -10.039 1 88.94 248 GLU B N 1
ATOM 4624 C CA . GLU B 1 248 ? -6.047 -41.406 -9.031 1 88.94 248 GLU B CA 1
ATOM 4625 C C . GLU B 1 248 ? -6.086 -40.062 -8.305 1 88.94 248 GLU B C 1
ATOM 4627 O O . GLU B 1 248 ? -7.164 -39.531 -8.031 1 88.94 248 GLU B O 1
ATOM 4632 N N . HIS B 1 249 ? -4.945 -39.594 -7.992 1 91.88 249 HIS B N 1
ATOM 4633 C CA . HIS B 1 249 ? -4.875 -38.281 -7.352 1 91.88 249 HIS B CA 1
ATOM 4634 C C . HIS B 1 249 ? -5.441 -37.188 -8.258 1 91.88 249 HIS B C 1
ATOM 4636 O O . HIS B 1 249 ? -6.098 -36.25 -7.781 1 91.88 249 HIS B O 1
ATOM 4642 N N . LEU B 1 250 ? -5.156 -37.281 -9.547 1 91.12 250 LEU B N 1
ATOM 4643 C CA . LEU B 1 250 ? -5.68 -36.312 -10.492 1 91.12 250 LEU B CA 1
ATOM 4644 C C . LEU B 1 250 ? -7.203 -36.344 -10.531 1 91.12 250 LEU B C 1
ATOM 4646 O O . LEU B 1 250 ? -7.859 -35.312 -10.508 1 91.12 250 LEU B O 1
ATOM 4650 N N . ARG B 1 251 ? -7.723 -37.531 -10.547 1 86.62 251 ARG B N 1
ATOM 4651 C CA . ARG B 1 251 ? -9.172 -37.688 -10.531 1 86.62 251 ARG B CA 1
ATOM 4652 C C . ARG B 1 251 ? -9.773 -37.094 -9.266 1 86.62 251 ARG B C 1
ATOM 4654 O O . ARG B 1 251 ? -10.82 -36.438 -9.32 1 86.62 251 ARG B O 1
ATOM 4661 N N . ASP B 1 252 ? -9.164 -37.281 -8.258 1 86.94 252 ASP B N 1
ATOM 4662 C CA . ASP B 1 252 ? -9.648 -36.781 -6.969 1 86.94 252 ASP B CA 1
ATOM 4663 C C . ASP B 1 252 ? -9.656 -35.25 -6.926 1 86.94 252 ASP B C 1
ATOM 4665 O O . ASP B 1 252 ? -10.633 -34.656 -6.504 1 86.94 252 ASP B O 1
ATOM 4669 N N . VAL B 1 253 ? -8.539 -34.656 -7.332 1 87.81 253 VAL B N 1
ATOM 4670 C CA . VAL B 1 253 ? -8.453 -33.219 -7.273 1 87.81 253 VAL B CA 1
ATOM 4671 C C . VAL B 1 253 ? -9.43 -32.594 -8.266 1 87.81 253 VAL B C 1
ATOM 4673 O O . VAL B 1 253 ? -10.008 -31.531 -8.008 1 87.81 253 VAL B O 1
ATOM 4676 N N . LEU B 1 254 ? -9.609 -33.219 -9.391 1 84.62 254 LEU B N 1
ATOM 4677 C CA . LEU B 1 254 ? -10.602 -32.75 -10.359 1 84.62 254 LEU B CA 1
ATOM 4678 C C . LEU B 1 254 ? -12 -32.781 -9.758 1 84.62 254 LEU B C 1
ATOM 4680 O O . LEU B 1 254 ? -12.773 -31.812 -9.93 1 84.62 254 LEU B O 1
ATOM 4684 N N . ARG B 1 255 ? -12.289 -33.812 -9.094 1 82.19 255 ARG B N 1
ATOM 4685 C CA . ARG B 1 255 ? -13.594 -33.969 -8.453 1 82.19 255 ARG B CA 1
ATOM 4686 C C . ARG B 1 255 ? -13.805 -32.875 -7.398 1 82.19 255 ARG B C 1
ATOM 4688 O O . ARG B 1 255 ? -14.852 -32.219 -7.359 1 82.19 255 ARG B O 1
ATOM 4695 N N . ARG B 1 256 ? -12.859 -32.625 -6.637 1 81.88 256 ARG B N 1
ATOM 4696 C CA . ARG B 1 256 ? -12.945 -31.625 -5.574 1 81.88 256 ARG B CA 1
ATOM 4697 C C . ARG B 1 256 ? -13.086 -30.219 -6.152 1 81.88 256 ARG B C 1
ATOM 4699 O O . ARG B 1 256 ? -13.773 -29.375 -5.578 1 81.88 256 ARG B O 1
ATOM 4706 N N . CYS B 1 257 ? -12.414 -30 -7.188 1 79.44 257 CYS B N 1
ATOM 4707 C CA . CYS B 1 257 ? -12.477 -28.703 -7.848 1 79.44 257 CYS B CA 1
ATOM 4708 C C . CYS B 1 257 ? -13.875 -28.438 -8.406 1 79.44 257 CYS B C 1
ATOM 4710 O O . CYS B 1 257 ? -14.391 -27.328 -8.312 1 79.44 257 CYS B O 1
ATOM 4712 N N . THR B 1 258 ? -14.438 -29.422 -8.891 1 73.75 258 THR B N 1
ATOM 4713 C CA . THR B 1 258 ? -15.719 -29.266 -9.57 1 73.75 258 THR B CA 1
ATOM 4714 C C . THR B 1 258 ? -16.859 -29.234 -8.562 1 73.75 258 THR B C 1
ATOM 4716 O O . THR B 1 258 ? -17.891 -28.594 -8.805 1 73.75 258 THR B O 1
ATOM 4719 N N . THR B 1 259 ? -16.719 -29.984 -7.504 1 72.06 259 THR B N 1
ATOM 4720 C CA . THR B 1 259 ? -17.766 -30 -6.5 1 72.06 259 THR B CA 1
ATOM 4721 C C . THR B 1 259 ? -17.688 -28.75 -5.617 1 72.06 259 THR B C 1
ATOM 4723 O O . THR B 1 259 ? -18.5 -28.578 -4.707 1 72.06 259 THR B O 1
ATOM 4726 N N . ARG B 1 260 ? -16.828 -27.766 -5.938 1 64.69 260 ARG B N 1
ATOM 4727 C CA . ARG B 1 260 ? -16.656 -26.484 -5.266 1 64.69 260 ARG B CA 1
ATOM 4728 C C . ARG B 1 260 ? -16.219 -26.688 -3.818 1 64.69 260 ARG B C 1
ATOM 4730 O O . ARG B 1 260 ? -16.328 -25.766 -3.002 1 64.69 260 ARG B O 1
ATOM 4737 N N . GLU B 1 261 ? -15.781 -27.938 -3.609 1 65.19 261 GLU B N 1
ATOM 4738 C CA . GLU B 1 261 ? -15.227 -28.188 -2.283 1 65.19 261 GLU B CA 1
ATOM 4739 C C . GLU B 1 261 ? -13.922 -27.438 -2.08 1 65.19 261 GLU B C 1
ATOM 4741 O O . GLU B 1 261 ? -13.688 -26.859 -1.011 1 65.19 261 GLU B O 1
ATOM 4746 N N . ASP B 1 262 ? -13.141 -27.406 -3.23 1 70.69 262 ASP B N 1
ATOM 4747 C CA . ASP B 1 262 ? -11.812 -26.797 -3.178 1 70.69 262 ASP B CA 1
ATOM 4748 C C . ASP B 1 262 ? -11.344 -26.375 -4.57 1 70.69 262 ASP B C 1
ATOM 4750 O O . ASP B 1 262 ? -10.656 -27.141 -5.246 1 70.69 262 ASP B O 1
ATOM 4754 N N . PRO B 1 263 ? -11.648 -25.219 -4.953 1 65.81 263 PRO B N 1
ATOM 4755 C CA . PRO B 1 263 ? -11.25 -24.797 -6.305 1 65.81 263 PRO B CA 1
ATOM 4756 C C . PRO B 1 263 ? -9.734 -24.828 -6.508 1 65.81 263 PRO B C 1
ATOM 4758 O O . PRO B 1 263 ? -9.266 -25 -7.633 1 65.81 263 PRO B O 1
ATOM 4761 N N . GLY B 1 264 ? -9.023 -24.734 -5.422 1 74.5 264 GLY B N 1
ATOM 4762 C CA . GLY B 1 264 ? -7.57 -24.703 -5.52 1 74.5 264 GLY B CA 1
ATOM 4763 C C . GLY B 1 264 ? -6.945 -26.078 -5.438 1 74.5 264 GLY B C 1
ATOM 4764 O O . GLY B 1 264 ? -5.719 -26.219 -5.473 1 74.5 264 GLY B O 1
ATOM 4765 N N . ALA B 1 265 ? -7.812 -27.078 -5.438 1 80.31 265 ALA B N 1
ATOM 4766 C CA . ALA B 1 265 ? -7.324 -28.453 -5.266 1 80.31 265 ALA B CA 1
ATOM 4767 C C . ALA B 1 265 ? -6.395 -28.844 -6.41 1 80.31 265 ALA B C 1
ATOM 4769 O O . ALA B 1 265 ? -5.43 -29.578 -6.207 1 80.31 265 ALA B O 1
ATOM 4770 N N . LEU B 1 266 ? -6.66 -28.328 -7.562 1 86.5 266 LEU B N 1
ATOM 4771 C CA . LEU B 1 266 ? -5.875 -28.672 -8.742 1 86.5 266 LEU B CA 1
ATOM 4772 C C . LEU B 1 266 ? -4.414 -28.281 -8.555 1 86.5 266 LEU B C 1
ATOM 4774 O O . LEU B 1 266 ? -3.512 -28.984 -9.023 1 86.5 266 LEU B O 1
ATOM 4778 N N . MET B 1 267 ? -4.188 -27.25 -7.773 1 86.38 267 MET B N 1
ATOM 4779 C CA . MET B 1 267 ? -2.828 -26.75 -7.566 1 86.38 267 MET B CA 1
ATOM 4780 C C . MET B 1 267 ? -2.055 -27.672 -6.629 1 86.38 267 MET B C 1
ATOM 4782 O O . MET B 1 267 ? -0.825 -27.625 -6.582 1 86.38 267 MET B O 1
ATOM 4786 N N . SER B 1 268 ? -2.742 -28.531 -5.941 1 87.19 268 SER B N 1
ATOM 4787 C CA . SER B 1 268 ? -2.102 -29.406 -4.965 1 87.19 268 SER B CA 1
ATOM 4788 C C . SER B 1 268 ? -1.63 -30.703 -5.613 1 87.19 268 SER B C 1
ATOM 4790 O O . SER B 1 268 ? -0.885 -31.469 -5.004 1 87.19 268 SER B O 1
ATOM 4792 N N . TRP B 1 269 ? -2.016 -30.938 -6.832 1 92.88 269 TRP B N 1
ATOM 4793 C CA . TRP B 1 269 ? -1.734 -32.219 -7.48 1 92.88 269 TRP B CA 1
ATOM 4794 C C . TRP B 1 269 ? -0.239 -32.5 -7.465 1 92.88 269 TRP B C 1
ATOM 4796 O O . TRP B 1 269 ? 0.178 -33.625 -7.102 1 92.88 269 TRP B O 1
ATOM 4806 N N . PRO B 1 270 ? 0.674 -31.531 -7.715 1 93.62 270 PRO B N 1
ATOM 4807 C CA . PRO B 1 270 ? 2.109 -31.828 -7.684 1 93.62 270 PRO B CA 1
ATOM 4808 C C . PRO B 1 270 ? 2.598 -32.25 -6.301 1 93.62 270 PRO B C 1
ATOM 4810 O O . PRO B 1 270 ? 3.607 -32.938 -6.188 1 93.62 270 PRO B O 1
ATOM 4813 N N . VAL B 1 271 ? 1.924 -31.844 -5.355 1 91.25 271 VAL B N 1
ATOM 4814 C CA . VAL B 1 271 ? 2.287 -32.188 -3.988 1 91.25 271 VAL B CA 1
ATOM 4815 C C . VAL B 1 271 ? 1.865 -33.656 -3.707 1 91.25 271 VAL B C 1
ATOM 4817 O O . VAL B 1 271 ? 2.525 -34.344 -2.945 1 91.25 271 VAL B O 1
ATOM 4820 N N . MET B 1 272 ? 0.817 -34.125 -4.34 1 91.5 272 MET B N 1
ATOM 4821 C CA . MET B 1 272 ? 0.194 -35.438 -4.031 1 91.5 272 MET B CA 1
ATOM 4822 C C . MET B 1 272 ? 0.855 -36.562 -4.812 1 91.5 272 MET B C 1
ATOM 4824 O O . MET B 1 272 ? 0.82 -37.719 -4.387 1 91.5 272 MET B O 1
ATOM 4828 N N . VAL B 1 273 ? 1.436 -36.219 -5.922 1 93.19 273 VAL B N 1
ATOM 4829 C CA . VAL B 1 273 ? 2.01 -37.281 -6.754 1 93.19 273 VAL B CA 1
ATOM 4830 C C . VAL B 1 273 ? 3.314 -37.781 -6.137 1 93.19 273 VAL B C 1
ATOM 4832 O O . VAL B 1 273 ? 4.02 -37.031 -5.469 1 93.19 273 VAL B O 1
ATOM 4835 N N . HIS B 1 274 ? 3.605 -39.062 -6.289 1 91.12 274 HIS B N 1
ATOM 4836 C CA . HIS B 1 274 ? 4.848 -39.625 -5.801 1 91.12 274 HIS B CA 1
ATOM 4837 C C . HIS B 1 274 ? 6.047 -39.125 -6.586 1 91.12 274 HIS B C 1
ATOM 4839 O O . HIS B 1 274 ? 5.945 -38.844 -7.785 1 91.12 274 HIS B O 1
ATOM 4845 N N . ALA B 1 275 ? 7.207 -39.062 -5.906 1 92.06 275 ALA B N 1
ATOM 4846 C CA . ALA B 1 275 ? 8.445 -38.594 -6.523 1 92.06 275 ALA B CA 1
ATOM 4847 C C . ALA B 1 275 ? 8.805 -39.438 -7.742 1 92.06 275 ALA B C 1
ATOM 4849 O O . ALA B 1 275 ? 9.359 -38.938 -8.719 1 92.06 275 ALA B O 1
ATOM 4850 N N . ASP B 1 276 ? 8.438 -40.656 -7.719 1 93.38 276 ASP B N 1
ATOM 4851 C CA . ASP B 1 276 ? 8.727 -41.562 -8.828 1 93.38 276 ASP B CA 1
ATOM 4852 C C . ASP B 1 276 ? 8.047 -41.094 -10.109 1 93.38 276 ASP B C 1
ATOM 4854 O O . ASP B 1 276 ? 8.562 -41.312 -11.211 1 93.38 276 ASP B O 1
ATOM 4858 N N . TYR B 1 277 ? 6.93 -40.562 -9.969 1 95.12 277 TYR B N 1
ATOM 4859 C CA . TYR B 1 277 ? 6.242 -40.031 -11.148 1 95.12 277 TYR B CA 1
ATOM 4860 C C . TYR B 1 277 ? 7.094 -39 -11.859 1 95.12 277 TYR B C 1
ATOM 4862 O O . TYR B 1 277 ? 7.164 -38.969 -13.094 1 95.12 277 TYR B O 1
ATOM 4870 N N . LEU B 1 278 ? 7.66 -38.062 -11.078 1 96.5 278 LEU B N 1
ATOM 4871 C CA . LEU B 1 278 ? 8.5 -37.031 -11.656 1 96.5 278 LEU B CA 1
ATOM 4872 C C . LEU B 1 278 ? 9.711 -37.625 -12.359 1 96.5 278 LEU B C 1
ATOM 4874 O O . LEU B 1 278 ? 10.109 -37.156 -13.422 1 96.5 278 LEU B O 1
ATOM 4878 N N . ASP B 1 279 ? 10.227 -38.688 -11.758 1 95.31 279 ASP B N 1
ATOM 4879 C CA . ASP B 1 279 ? 11.336 -39.375 -12.398 1 95.31 279 ASP B CA 1
ATOM 4880 C C . ASP B 1 279 ? 10.898 -40 -13.719 1 95.31 279 ASP B C 1
ATOM 4882 O O . ASP B 1 279 ? 11.656 -40.031 -14.688 1 95.31 279 ASP B O 1
ATOM 4886 N N . LEU B 1 280 ? 9.742 -40.562 -13.703 1 94.19 280 LEU B N 1
ATOM 4887 C CA . LEU B 1 280 ? 9.211 -41.188 -14.906 1 94.19 280 LEU B CA 1
ATOM 4888 C C . LEU B 1 280 ? 9.023 -40.156 -16.016 1 94.19 280 LEU B C 1
ATOM 4890 O O . LEU B 1 280 ? 9.234 -40.469 -17.188 1 94.19 280 LEU B O 1
ATOM 4894 N N . LEU B 1 281 ? 8.594 -38.969 -15.656 1 95.06 281 LEU B N 1
ATOM 4895 C CA . LEU B 1 281 ? 8.484 -37.875 -16.625 1 95.06 281 LEU B CA 1
ATOM 4896 C C . LEU B 1 281 ? 9.836 -37.562 -17.25 1 95.06 281 LEU B C 1
ATOM 4898 O O . LEU B 1 281 ? 9.938 -37.438 -18.469 1 95.06 281 LEU B O 1
ATOM 4902 N N . LEU B 1 282 ? 10.836 -37.531 -16.469 1 95.62 282 LEU B N 1
ATOM 4903 C CA . LEU B 1 282 ? 12.18 -37.219 -16.938 1 95.62 282 LEU B CA 1
ATOM 4904 C C . LEU B 1 282 ? 12.727 -38.344 -17.812 1 95.62 282 LEU B C 1
ATOM 4906 O O . LEU B 1 282 ? 13.523 -38.094 -18.719 1 95.62 282 LEU B O 1
ATOM 4910 N N . GLN B 1 283 ? 12.297 -39.531 -17.547 1 94.06 283 GLN B N 1
ATOM 4911 C CA . GLN B 1 283 ? 12.742 -40.688 -18.312 1 94.06 283 GLN B CA 1
ATOM 4912 C C . GLN B 1 283 ? 11.969 -40.844 -19.625 1 94.06 283 GLN B C 1
ATOM 4914 O O . GLN B 1 283 ? 12.305 -41.656 -20.469 1 94.06 283 GLN B O 1
ATOM 4919 N N . GLY B 1 284 ? 10.914 -40.062 -19.75 1 91.5 284 GLY B N 1
ATOM 4920 C CA . GLY B 1 284 ? 10.156 -40.062 -20.984 1 91.5 284 GLY B CA 1
ATOM 4921 C C . GLY B 1 284 ? 9.117 -41.188 -21.047 1 91.5 284 GLY B C 1
ATOM 4922 O O . GLY B 1 284 ? 8.75 -41.625 -22.125 1 91.5 284 GLY B O 1
ATOM 4923 N N . GLU B 1 285 ? 8.75 -41.688 -19.844 1 89 285 GLU B N 1
ATOM 4924 C CA . GLU B 1 285 ? 7.707 -42.688 -19.797 1 89 285 GLU B CA 1
ATOM 4925 C C . GLU B 1 285 ? 6.414 -42.188 -20.438 1 89 285 GLU B C 1
ATOM 4927 O O . GLU B 1 285 ? 5.867 -41.156 -20 1 89 285 GLU B O 1
ATOM 4932 N N . PRO B 1 286 ? 5.836 -42.812 -21.453 1 87.38 286 PRO B N 1
ATOM 4933 C CA . PRO B 1 286 ? 4.719 -42.281 -22.25 1 87.38 286 PRO B CA 1
ATOM 4934 C C . PRO B 1 286 ? 3.463 -42.062 -21.406 1 87.38 286 PRO B C 1
ATOM 4936 O O . PRO B 1 286 ? 2.807 -41.031 -21.547 1 87.38 286 PRO B O 1
ATOM 4939 N N . THR B 1 287 ? 3.096 -43 -20.547 1 86.81 287 THR B N 1
ATOM 4940 C CA . THR B 1 287 ? 1.875 -42.906 -19.75 1 86.81 287 THR B CA 1
ATOM 4941 C C . THR B 1 287 ? 1.955 -41.688 -18.812 1 86.81 287 THR B C 1
ATOM 4943 O O . THR B 1 287 ? 0.942 -41.062 -18.531 1 86.81 287 THR B O 1
ATOM 4946 N N . SER B 1 288 ? 3.182 -41.406 -18.328 1 91.81 288 SER B N 1
ATOM 4947 C CA . SER B 1 288 ? 3.348 -40.25 -17.453 1 91.81 288 SER B CA 1
ATOM 4948 C C . SER B 1 288 ? 3.002 -38.969 -18.172 1 91.81 288 SER B C 1
ATOM 4950 O O . SER B 1 288 ? 2.406 -38.062 -17.578 1 91.81 288 SER B O 1
ATOM 4952 N N . PHE B 1 289 ? 3.281 -38.875 -19.422 1 91.94 289 PHE B N 1
ATOM 4953 C CA . PHE B 1 289 ? 2.971 -37.688 -20.203 1 91.94 289 PHE B CA 1
ATOM 4954 C C . PHE B 1 289 ? 1.479 -37.625 -20.516 1 91.94 289 PHE B C 1
ATOM 4956 O O . PHE B 1 289 ? 0.91 -36.531 -20.578 1 91.94 289 PHE B O 1
ATOM 4963 N N . ALA B 1 290 ? 0.884 -38.75 -20.719 1 88.31 290 ALA B N 1
ATOM 4964 C CA . ALA B 1 290 ? -0.565 -38.719 -20.891 1 88.31 290 ALA B CA 1
ATOM 4965 C C . ALA B 1 290 ? -1.267 -38.125 -19.672 1 88.31 290 ALA B C 1
ATOM 4967 O O . ALA B 1 290 ? -2.172 -37.312 -19.812 1 88.31 290 ALA B O 1
ATOM 4968 N N . ILE B 1 291 ? -0.867 -38.562 -18.484 1 91.19 291 ILE B N 1
ATOM 4969 C CA . ILE B 1 291 ? -1.428 -38.031 -17.234 1 91.19 291 ILE B CA 1
ATOM 4970 C C . ILE B 1 291 ? -1.17 -36.531 -17.141 1 91.19 291 ILE B C 1
ATOM 4972 O O . ILE B 1 291 ? -2.066 -35.75 -16.781 1 91.19 291 ILE B O 1
ATOM 4976 N N . LEU B 1 292 ? 0.031 -36.156 -17.547 1 93.25 292 LEU B N 1
ATOM 4977 C CA . LEU B 1 292 ? 0.407 -34.75 -17.531 1 93.25 292 LEU B CA 1
ATOM 4978 C C . LEU B 1 292 ? -0.491 -33.938 -18.453 1 93.25 292 LEU B C 1
ATOM 4980 O O . LEU B 1 292 ? -0.888 -32.812 -18.109 1 93.25 292 LEU B O 1
ATOM 4984 N N . GLY B 1 293 ? -0.729 -34.438 -19.609 1 91 293 GLY B N 1
ATOM 4985 C CA . GLY B 1 293 ? -1.621 -33.781 -20.547 1 91 293 GLY B CA 1
ATOM 4986 C C . GLY B 1 293 ? -3.01 -33.531 -19.984 1 91 293 GLY B C 1
ATOM 4987 O O . GLY B 1 293 ? -3.58 -32.469 -20.141 1 91 293 GLY B O 1
ATOM 4988 N N . HIS B 1 294 ? -3.566 -34.562 -19.312 1 90.25 294 HIS B N 1
ATOM 4989 C CA . HIS B 1 294 ? -4.867 -34.406 -18.672 1 90.25 294 HIS B CA 1
ATOM 4990 C C . HIS B 1 294 ? -4.828 -33.312 -17.609 1 90.25 294 HIS B C 1
ATOM 4992 O O . HIS B 1 294 ? -5.781 -32.562 -17.469 1 90.25 294 HIS B O 1
ATOM 4998 N N . TYR B 1 295 ? -3.773 -33.312 -16.875 1 92.56 295 TYR B N 1
ATOM 4999 C CA . TYR B 1 295 ? -3.607 -32.25 -15.867 1 92.56 295 TYR B CA 1
ATOM 5000 C C . TYR B 1 295 ? -3.568 -30.891 -16.516 1 92.56 295 TYR B C 1
ATOM 5002 O O . TYR B 1 295 ? -4.121 -29.922 -15.984 1 92.56 295 TYR B O 1
ATOM 5010 N N . GLY B 1 296 ? -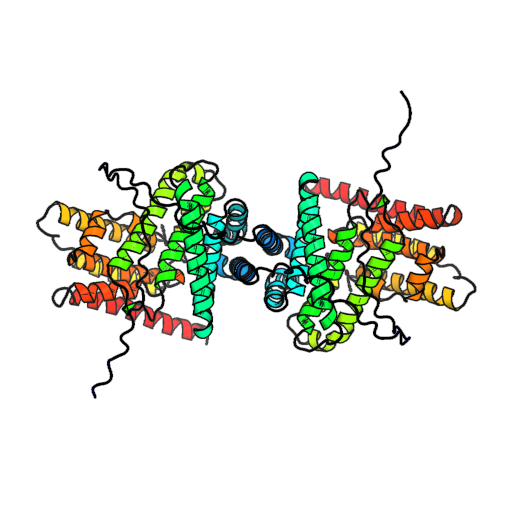2.918 -30.797 -17.609 1 91.44 296 GLY B N 1
ATOM 5011 C CA . GLY B 1 296 ? -2.891 -29.547 -18.359 1 91.44 296 GLY B CA 1
ATOM 5012 C C . GLY B 1 296 ? -4.273 -29.047 -18.719 1 91.44 296 GLY B C 1
ATOM 5013 O O . GLY B 1 296 ? -4.562 -27.859 -18.578 1 91.44 296 GLY B O 1
ATOM 5014 N N . VAL B 1 297 ? -5.117 -29.891 -19.172 1 89.19 297 VAL B N 1
ATOM 5015 C CA . VAL B 1 297 ? -6.488 -29.516 -19.5 1 89.19 297 VAL B CA 1
ATOM 5016 C C . VAL B 1 297 ? -7.219 -29.062 -18.234 1 89.19 297 VAL B C 1
ATOM 5018 O O . VAL B 1 297 ? -7.98 -28.094 -18.266 1 89.19 297 VAL B O 1
ATOM 5021 N N . ALA B 1 298 ? -7.004 -29.781 -17.203 1 88.38 298 ALA B N 1
ATOM 5022 C CA . ALA B 1 298 ? -7.656 -29.453 -15.93 1 88.38 298 ALA B CA 1
ATOM 5023 C C . ALA B 1 298 ? -7.25 -28.047 -15.461 1 88.38 298 ALA B C 1
ATOM 5025 O O . ALA B 1 298 ? -8.062 -27.312 -14.898 1 88.38 298 ALA B O 1
ATOM 5026 N N . LEU B 1 299 ? -6.012 -27.656 -15.703 1 88.88 299 LEU B N 1
ATOM 5027 C CA . LEU B 1 299 ? -5.5 -26.375 -15.258 1 88.88 299 LEU B CA 1
ATOM 5028 C C . LEU B 1 299 ? -6.223 -25.234 -15.969 1 88.88 299 LEU B C 1
ATOM 5030 O O . LEU B 1 299 ? -6.219 -24.094 -15.484 1 88.88 299 LEU B O 1
ATOM 5034 N N . GLU B 1 300 ? -6.77 -25.547 -17.078 1 83.56 300 GLU B N 1
ATOM 5035 C CA . GLU B 1 300 ? -7.535 -24.547 -17.812 1 83.56 300 GLU B CA 1
ATOM 5036 C C . GLU B 1 300 ? -8.734 -24.078 -17 1 83.56 300 GLU B C 1
ATOM 5038 O O . GLU B 1 300 ? -9.227 -22.953 -17.203 1 83.56 300 GLU B O 1
ATOM 5043 N N . LEU B 1 301 ? -9.18 -24.875 -16.078 1 81.75 301 LEU B N 1
ATOM 5044 C CA . LEU B 1 301 ? -10.266 -24.5 -15.188 1 81.75 301 LEU B CA 1
ATOM 5045 C C . LEU B 1 301 ? -9.867 -23.328 -14.297 1 81.75 301 LEU B C 1
ATOM 5047 O O . LEU B 1 301 ? -10.727 -22.609 -13.789 1 81.75 301 LEU B O 1
ATOM 5051 N N . LEU B 1 302 ? -8.57 -23.125 -14.156 1 81.88 302 LEU B N 1
ATOM 5052 C CA . LEU B 1 302 ? -8.047 -22.047 -13.328 1 81.88 302 LEU B CA 1
ATOM 5053 C C . LEU B 1 302 ? -7.488 -20.922 -14.195 1 81.88 302 LEU B C 1
ATOM 5055 O O . LEU B 1 302 ? -6.555 -20.219 -13.789 1 81.88 302 LEU B O 1
ATOM 5059 N N . LYS B 1 303 ? -7.98 -20.703 -15.328 1 76.19 303 LYS B N 1
ATOM 5060 C CA . LYS B 1 303 ? -7.477 -19.766 -16.328 1 76.19 303 LYS B CA 1
ATOM 5061 C C . LYS B 1 303 ? -7.531 -18.328 -15.805 1 76.19 303 LYS B C 1
ATOM 5063 O O . LYS B 1 303 ? -6.77 -17.469 -16.25 1 76.19 303 LYS B O 1
ATOM 5068 N N . ASP B 1 304 ? -8.312 -18.031 -14.812 1 80.06 304 ASP B N 1
ATOM 5069 C CA . ASP B 1 304 ? -8.469 -16.672 -14.297 1 80.06 304 ASP B CA 1
ATOM 5070 C C . ASP B 1 304 ? -7.285 -16.266 -13.422 1 80.06 304 ASP B C 1
ATOM 5072 O O . ASP B 1 304 ? -7.098 -15.086 -13.125 1 80.06 304 ASP B O 1
ATOM 5076 N N . GLU B 1 305 ? -6.539 -17.234 -13.062 1 87.88 305 GLU B N 1
ATOM 5077 C CA . GLU B 1 305 ? -5.312 -16.953 -12.32 1 87.88 305 GLU B CA 1
ATOM 5078 C C . GLU B 1 305 ? -4.172 -16.578 -13.258 1 87.88 305 GLU B C 1
ATOM 5080 O O . GLU B 1 305 ? -3.66 -17.438 -13.992 1 87.88 305 GLU B O 1
ATOM 5085 N N . TRP B 1 306 ? -3.709 -15.266 -13.203 1 91 306 TRP B N 1
ATOM 5086 C CA . TRP B 1 306 ? -2.736 -14.766 -14.164 1 91 306 TRP B CA 1
ATOM 5087 C C . TRP B 1 306 ? -1.441 -15.57 -14.102 1 91 306 TRP B C 1
ATOM 5089 O O . TRP B 1 306 ? -0.747 -15.727 -15.109 1 91 306 TRP B O 1
ATOM 5099 N N . TRP B 1 307 ? -1.094 -16.078 -12.961 1 91.5 307 TRP B N 1
ATOM 5100 C CA . TRP B 1 307 ? 0.196 -16.734 -12.781 1 91.5 307 TRP B CA 1
ATOM 5101 C C . TRP B 1 307 ? 0.161 -18.156 -13.336 1 91.5 307 TRP B C 1
ATOM 5103 O O . TRP B 1 307 ? 1.198 -18.812 -13.438 1 91.5 307 TRP B O 1
ATOM 5113 N N . LEU B 1 308 ? -0.991 -18.656 -13.711 1 89.25 308 LEU B N 1
ATOM 5114 C CA . LEU B 1 308 ? -1.116 -19.969 -14.336 1 89.25 308 LEU B CA 1
ATOM 5115 C C . LEU B 1 308 ? -1.305 -19.844 -15.844 1 89.25 308 LEU B C 1
ATOM 5117 O O . LEU B 1 308 ? -1.396 -20.844 -16.547 1 89.25 308 LEU B O 1
ATOM 5121 N N . ASP B 1 309 ? -1.329 -18.688 -16.266 1 84.56 309 ASP B N 1
ATOM 5122 C CA . ASP B 1 309 ? -1.606 -18.422 -17.672 1 84.56 309 ASP B CA 1
ATOM 5123 C C . ASP B 1 309 ? -0.641 -19.172 -18.578 1 84.56 309 ASP B C 1
ATOM 5125 O O . ASP B 1 309 ? 0.576 -19.109 -18.391 1 84.56 309 ASP B O 1
ATOM 5129 N N . GLY B 1 310 ? -1.248 -19.969 -19.531 1 84.31 310 GLY B N 1
ATOM 5130 C CA . GLY B 1 310 ? -0.458 -20.656 -20.562 1 84.31 310 GLY B CA 1
ATOM 5131 C C . GLY B 1 310 ? 0.011 -22.031 -20.125 1 84.31 310 GLY B C 1
ATOM 5132 O O . GLY B 1 310 ? 0.431 -22.828 -20.969 1 84.31 310 GLY B O 1
ATOM 5133 N N . TRP B 1 311 ? -0.019 -22.375 -18.906 1 89.62 311 TRP B N 1
ATOM 5134 C CA . TRP B 1 311 ? 0.513 -23.641 -18.406 1 89.62 311 TRP B CA 1
ATOM 5135 C C . TRP B 1 311 ? -0.294 -24.812 -18.938 1 89.62 311 TRP B C 1
ATOM 5137 O O . TRP B 1 311 ? 0.272 -25.844 -19.312 1 89.62 311 TRP B O 1
ATOM 5147 N N . GLY B 1 312 ? -1.635 -24.688 -18.922 1 88.19 312 GLY B N 1
ATOM 5148 C CA . GLY B 1 312 ? -2.461 -25.766 -19.453 1 88.19 312 GLY B CA 1
ATOM 5149 C C . GLY B 1 312 ? -2.086 -26.172 -20.859 1 88.19 312 GLY B C 1
ATOM 5150 O O . GLY B 1 312 ? -1.795 -27.344 -21.109 1 88.19 312 GLY B O 1
ATOM 5151 N N . GLU B 1 313 ? -2.072 -25.281 -21.734 1 86.94 313 GLU B N 1
ATOM 5152 C CA . GLU B 1 313 ? -1.73 -25.531 -23.125 1 86.94 313 GLU B CA 1
ATOM 5153 C C . GLU B 1 313 ? -0.302 -26.062 -23.25 1 86.94 313 GLU B C 1
ATOM 5155 O O . GLU B 1 313 ? -0.027 -26.938 -24.078 1 86.94 313 GLU B O 1
ATOM 5160 N N . PHE B 1 314 ? 0.577 -25.547 -22.547 1 89.62 314 PHE B N 1
ATOM 5161 C CA . PHE B 1 314 ? 1.97 -25.969 -22.562 1 89.62 314 PHE B CA 1
ATOM 5162 C C . PHE B 1 314 ? 2.082 -27.453 -22.203 1 89.62 314 PHE B C 1
ATOM 5164 O O . PHE B 1 314 ? 2.744 -28.219 -22.906 1 89.62 314 PHE B O 1
ATOM 5171 N N . LEU B 1 315 ? 1.482 -27.812 -21.078 1 91.62 315 LEU B N 1
ATOM 5172 C CA . LEU B 1 315 ? 1.566 -29.203 -20.625 1 91.62 315 LEU B CA 1
ATOM 5173 C C . LEU B 1 315 ? 0.96 -30.156 -21.641 1 91.62 315 LEU B C 1
ATOM 5175 O O . LEU B 1 315 ? 1.51 -31.219 -21.891 1 91.62 315 LEU B O 1
ATOM 5179 N N . VAL B 1 316 ? -0.131 -29.781 -22.266 1 89.88 316 VAL B N 1
ATOM 5180 C CA . VAL B 1 316 ? -0.775 -30.609 -23.281 1 89.88 316 VAL B CA 1
ATOM 5181 C C . VAL B 1 316 ? 0.134 -30.734 -24.5 1 89.88 316 VAL B C 1
ATOM 5183 O O . VAL B 1 316 ? 0.318 -31.828 -25.031 1 89.88 316 VAL B O 1
ATOM 5186 N N . ASN B 1 317 ? 0.693 -29.656 -24.891 1 88.88 317 ASN B N 1
ATOM 5187 C CA . ASN B 1 317 ? 1.596 -29.672 -26.047 1 88.88 317 ASN B CA 1
ATOM 5188 C C . ASN B 1 317 ? 2.838 -30.516 -25.766 1 88.88 317 ASN B C 1
ATOM 5190 O O . ASN B 1 317 ? 3.33 -31.219 -26.641 1 88.88 317 ASN B O 1
ATOM 5194 N N . LEU B 1 318 ? 3.367 -30.359 -24.609 1 90.81 318 LEU B N 1
ATOM 5195 C CA . LEU B 1 318 ? 4.512 -31.172 -24.219 1 90.81 318 LEU B CA 1
ATOM 5196 C C . LEU B 1 318 ? 4.168 -32.656 -24.266 1 90.81 318 LEU B C 1
ATOM 5198 O O . LEU B 1 318 ? 4.957 -33.469 -24.766 1 90.81 318 LEU B O 1
ATOM 5202 N N . ALA B 1 319 ? 3.021 -33 -23.734 1 91.12 319 ALA B N 1
ATOM 5203 C CA . ALA B 1 319 ? 2.568 -34.406 -23.766 1 91.12 319 ALA B CA 1
ATOM 5204 C C . ALA B 1 319 ? 2.402 -34.875 -25.219 1 91.12 319 ALA B C 1
ATOM 5206 O O . ALA B 1 319 ? 2.799 -36 -25.547 1 91.12 319 ALA B O 1
ATOM 5207 N N . LEU B 1 320 ? 1.828 -34.062 -26.031 1 88.38 320 LEU B N 1
ATOM 5208 C CA . LEU B 1 320 ? 1.619 -34.375 -27.438 1 88.38 320 LEU B CA 1
ATOM 5209 C C . LEU B 1 320 ? 2.949 -34.625 -28.141 1 88.38 320 LEU B C 1
ATOM 5211 O O . LEU B 1 320 ? 3.072 -35.531 -28.953 1 88.38 320 LEU B O 1
ATOM 5215 N N . LYS B 1 321 ? 3.861 -33.812 -27.891 1 87.19 321 LYS B N 1
ATOM 5216 C CA . LYS B 1 321 ? 5.188 -33.906 -28.5 1 87.19 321 LYS B CA 1
ATOM 5217 C C . LYS B 1 321 ? 5.883 -35.219 -28.078 1 87.19 321 LYS B C 1
ATOM 5219 O O . LYS B 1 321 ? 6.594 -35.812 -28.875 1 87.19 321 LYS B O 1
ATOM 5224 N N . ARG B 1 322 ? 5.691 -35.688 -26.844 1 89.5 322 ARG B N 1
ATOM 5225 C CA . ARG B 1 322 ? 6.434 -36.812 -26.297 1 89.5 322 ARG B CA 1
ATOM 5226 C C . ARG B 1 322 ? 5.719 -38.125 -26.594 1 89.5 322 ARG B C 1
ATOM 5228 O O . ARG B 1 322 ? 6.352 -39.188 -26.656 1 89.5 322 ARG B O 1
ATOM 5235 N N . LEU B 1 323 ? 4.422 -38.25 -26.625 1 86.81 323 LEU B N 1
ATOM 5236 C CA . LEU B 1 323 ? 3.658 -39.469 -26.797 1 86.81 323 LEU B CA 1
ATOM 5237 C C . LEU B 1 323 ? 3.705 -39.938 -28.25 1 86.81 323 LEU B C 1
ATOM 5239 O O . LEU B 1 323 ? 3.541 -41.125 -28.531 1 86.81 323 LEU B O 1
ATOM 5243 N N . GLY B 1 324 ? 4.219 -39.188 -29.219 1 73.81 324 GLY B N 1
ATOM 5244 C CA . GLY B 1 324 ? 4.27 -39.625 -30.609 1 73.81 324 GLY B CA 1
ATOM 5245 C C . GLY B 1 324 ? 2.895 -39.844 -31.203 1 73.81 324 GLY B C 1
ATOM 5246 O O . GLY B 1 324 ? 1.881 -39.469 -30.609 1 73.81 324 GLY B O 1
ATOM 5247 N N . PRO B 1 325 ? 2.855 -40.5 -32.312 1 66.94 325 PRO B N 1
ATOM 5248 C CA . PRO B 1 325 ? 1.636 -40.656 -33.094 1 66.94 325 PRO B CA 1
ATOM 5249 C C . PRO B 1 325 ? 0.578 -41.531 -32.406 1 66.94 325 PRO B C 1
ATOM 5251 O O . PRO B 1 325 ? -0.62 -41.25 -32.562 1 66.94 325 PRO B O 1
ATOM 5254 N N . THR B 1 326 ? 0.937 -42.5 -31.672 1 62.25 326 THR B N 1
ATOM 5255 C CA . THR B 1 326 ? -0.035 -43.406 -31.062 1 62.25 326 THR B CA 1
ATOM 5256 C C . THR B 1 326 ? -0.79 -42.719 -29.938 1 62.25 326 THR B C 1
ATOM 5258 O O . THR B 1 326 ? -1.992 -42.938 -29.766 1 62.25 326 THR B O 1
ATOM 5261 N N . GLY B 1 327 ? -0.178 -41.938 -29.141 1 65.38 327 GLY B N 1
ATOM 5262 C CA . GLY B 1 327 ? -0.8 -41.281 -28.016 1 65.38 327 GLY B CA 1
ATOM 5263 C C . GLY B 1 327 ? -1.316 -39.875 -28.375 1 65.38 327 GLY B C 1
ATOM 5264 O O . GLY B 1 327 ? -2.018 -39.25 -27.578 1 65.38 327 GLY B O 1
ATOM 5265 N N . GLU B 1 328 ? -1.224 -39.625 -29.562 1 69.88 328 GLU B N 1
ATOM 5266 C CA . GLU B 1 328 ? -1.466 -38.25 -30.047 1 69.88 328 GLU B CA 1
ATOM 5267 C C . GLU B 1 328 ? -2.959 -37.969 -30.109 1 69.88 328 GLU B C 1
ATOM 5269 O O . GLU B 1 328 ? -3.375 -36.812 -29.875 1 69.88 328 GLU B O 1
ATOM 5274 N N . TRP B 1 329 ? -3.586 -39.125 -30.344 1 74.56 329 TRP B N 1
ATOM 5275 C CA . TRP B 1 329 ? -5 -38.812 -30.531 1 74.56 329 TRP B CA 1
ATOM 5276 C C . TRP B 1 329 ? -5.645 -38.375 -29.219 1 74.56 329 TRP B C 1
ATOM 5278 O O . TRP B 1 329 ? -6.488 -37.469 -29.203 1 74.56 329 TRP B O 1
ATOM 5288 N N . LYS B 1 330 ? -5.305 -39.031 -28.141 1 73.06 330 LYS B N 1
ATOM 5289 C CA . LYS B 1 330 ? -5.863 -38.688 -26.844 1 73.06 330 LYS B CA 1
ATOM 5290 C C . LYS B 1 330 ? -5.508 -37.25 -26.453 1 73.06 330 LYS B C 1
ATOM 5292 O O . LYS B 1 330 ? -6.359 -36.531 -25.969 1 73.06 330 LYS B O 1
ATOM 5297 N N . MET B 1 331 ? -4.379 -36.938 -26.812 1 81.69 331 MET B N 1
ATOM 5298 C CA . MET B 1 331 ? -3.908 -35.625 -26.422 1 81.69 331 MET B CA 1
ATOM 5299 C C . MET B 1 331 ? -4.445 -34.562 -27.375 1 81.69 331 MET B C 1
ATOM 5301 O O . MET B 1 331 ? -4.672 -33.406 -26.984 1 81.69 331 MET B O 1
ATOM 5305 N N . ALA B 1 332 ? -4.645 -34.969 -28.578 1 80 332 ALA B N 1
ATOM 5306 C CA . ALA B 1 332 ? -5.262 -34.062 -29.531 1 80 332 ALA B CA 1
ATOM 5307 C C . ALA B 1 332 ? -6.668 -33.656 -29.094 1 80 332 ALA B C 1
ATOM 5309 O O . ALA B 1 332 ? -7.066 -32.5 -29.219 1 80 332 ALA B O 1
ATOM 5310 N N . ARG B 1 333 ? -7.367 -34.656 -28.578 1 78.81 333 ARG B N 1
ATOM 5311 C CA . ARG B 1 333 ? -8.688 -34.375 -28.031 1 78.81 333 ARG B CA 1
ATOM 5312 C C . ARG B 1 333 ? -8.609 -33.375 -26.875 1 78.81 333 ARG B C 1
ATOM 5314 O O . ARG B 1 333 ? -9.453 -32.5 -26.75 1 78.81 333 ARG B O 1
ATOM 5321 N N . CYS B 1 334 ? -7.609 -33.625 -26.047 1 80.69 334 CYS B N 1
ATOM 5322 C CA . CYS B 1 334 ? -7.387 -32.719 -24.938 1 80.69 334 CYS B CA 1
ATOM 5323 C C . CYS B 1 334 ? -7.105 -31.281 -25.422 1 80.69 334 CYS B C 1
ATOM 5325 O O . CYS B 1 334 ? -7.648 -30.328 -24.891 1 80.69 334 CYS B O 1
ATOM 5327 N N . LEU B 1 335 ? -6.355 -31.219 -26.422 1 82.62 335 LEU B N 1
ATOM 5328 C CA . LEU B 1 335 ? -6.016 -29.922 -26.984 1 82.62 335 LEU B CA 1
ATOM 5329 C C . LEU B 1 335 ? -7.246 -29.234 -27.578 1 82.62 335 LEU B C 1
ATOM 5331 O O . LEU B 1 335 ? -7.438 -28.031 -27.406 1 82.62 335 LEU B O 1
ATOM 5335 N N . GLU B 1 336 ? -7.988 -29.969 -28.219 1 81.94 336 GLU B N 1
ATOM 5336 C CA . GLU B 1 336 ? -9.227 -29.453 -28.797 1 81.94 336 GLU B CA 1
ATOM 5337 C C . GLU B 1 336 ? -10.172 -28.953 -27.703 1 81.94 336 GLU B C 1
ATOM 5339 O O . GLU B 1 336 ? -10.836 -27.938 -27.875 1 81.94 336 GLU B O 1
ATOM 5344 N N . LEU B 1 337 ? -10.266 -29.688 -26.672 1 80.38 337 LEU B N 1
ATOM 5345 C CA . LEU B 1 337 ? -11.117 -29.297 -25.562 1 80.38 337 LEU B CA 1
ATOM 5346 C C . LEU B 1 337 ? -10.656 -27.969 -24.969 1 80.38 337 LEU B C 1
ATOM 5348 O O . LEU B 1 337 ? -11.484 -27.109 -24.641 1 80.38 337 LEU B O 1
ATOM 5352 N N . LEU B 1 338 ? -9.367 -27.828 -24.828 1 80.62 338 LEU B N 1
ATOM 5353 C CA . LEU B 1 338 ? -8.789 -26.609 -24.281 1 80.62 338 LEU B CA 1
ATOM 5354 C C . LEU B 1 338 ? -9.078 -25.422 -25.188 1 80.62 338 LEU B C 1
ATOM 5356 O O . LEU B 1 338 ? -9.516 -24.375 -24.719 1 80.62 338 LEU B O 1
ATOM 5360 N N . ARG B 1 339 ? -8.867 -25.547 -26.438 1 80.5 339 ARG B N 1
ATOM 5361 C CA . ARG B 1 339 ? -9.062 -24.453 -27.391 1 80.5 339 ARG B CA 1
ATOM 5362 C C . ARG B 1 339 ? -10.531 -24.094 -27.516 1 80.5 339 ARG B C 1
ATOM 5364 O O . ARG B 1 339 ? -10.875 -22.922 -27.656 1 80.5 339 ARG B O 1
ATOM 5371 N N . ALA B 1 340 ? -11.367 -25.094 -27.5 1 78.81 340 ALA B N 1
ATOM 5372 C CA . ALA B 1 340 ? -12.805 -24.844 -27.547 1 78.81 340 ALA B CA 1
ATOM 5373 C C . ALA B 1 340 ? -13.273 -24.031 -26.344 1 78.81 340 ALA B C 1
ATOM 5375 O O . ALA B 1 340 ? -14.109 -23.141 -26.469 1 78.81 340 ALA B O 1
ATOM 5376 N N . ASP B 1 341 ? -12.812 -24.391 -25.234 1 80 341 ASP B N 1
ATOM 5377 C CA . ASP B 1 341 ? -13.172 -23.672 -24.016 1 80 341 ASP B CA 1
ATOM 5378 C C . ASP B 1 341 ? -12.703 -22.219 -24.094 1 80 341 ASP B C 1
ATOM 5380 O O . ASP B 1 341 ? -13.438 -21.297 -23.719 1 80 341 ASP B O 1
ATOM 5384 N N . ARG B 1 342 ? -11.492 -21.953 -24.531 1 78.62 342 ARG B N 1
ATOM 5385 C CA . ARG B 1 342 ? -10.945 -20.609 -24.641 1 78.62 342 ARG B CA 1
ATOM 5386 C C . ARG B 1 342 ? -11.742 -19.781 -25.641 1 78.62 342 ARG B C 1
ATOM 5388 O O . ARG B 1 342 ? -11.984 -18.594 -25.422 1 78.62 342 ARG B O 1
ATOM 5395 N 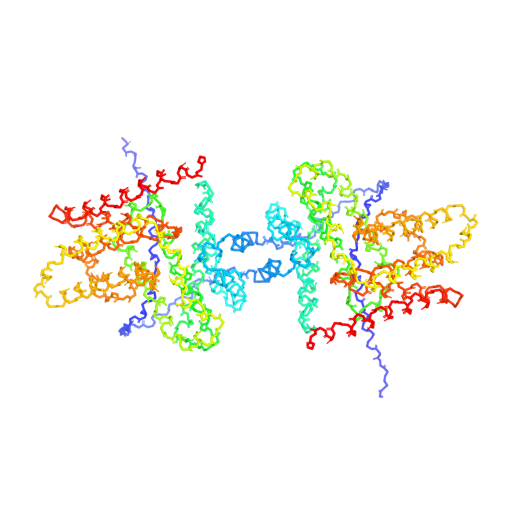N . ALA B 1 343 ? -12.078 -20.391 -26.719 1 79.44 343 ALA B N 1
ATOM 5396 C CA . ALA B 1 343 ? -12.875 -19.719 -27.75 1 79.44 343 ALA B CA 1
ATOM 5397 C C . ALA B 1 343 ? -14.25 -19.344 -27.203 1 79.44 343 ALA B C 1
ATOM 5399 O O . ALA B 1 343 ? -14.766 -18.266 -27.5 1 79.44 343 ALA B O 1
ATOM 5400 N N . GLU B 1 344 ? -14.805 -20.219 -26.5 1 76.12 344 GLU B N 1
ATOM 5401 C CA . GLU B 1 344 ? -16.125 -19.953 -25.938 1 76.12 344 GLU B CA 1
ATOM 5402 C C . GLU B 1 344 ? -16.078 -18.828 -24.906 1 76.12 344 GLU B C 1
ATOM 5404 O O . GLU B 1 344 ? -16.984 -18 -24.844 1 76.12 344 GLU B O 1
ATOM 5409 N N . ARG B 1 345 ? -15.07 -18.75 -24.078 1 75.81 345 ARG B N 1
ATOM 5410 C CA . ARG B 1 345 ? -14.93 -17.703 -23.078 1 75.81 345 ARG B CA 1
ATOM 5411 C C . ARG B 1 345 ? -14.664 -16.359 -23.75 1 75.81 345 ARG B C 1
ATOM 5413 O O . ARG B 1 345 ? -15.125 -15.312 -23.266 1 75.81 345 ARG B O 1
ATOM 5420 N N . ALA B 1 346 ? -13.852 -16.391 -24.703 1 76.19 346 ALA B N 1
ATOM 5421 C CA . ALA B 1 346 ? -13.562 -15.164 -25.438 1 76.19 346 ALA B CA 1
ATOM 5422 C C . ALA B 1 346 ? -14.82 -14.625 -26.109 1 76.19 346 ALA B C 1
ATOM 5424 O O . ALA B 1 346 ? -15.023 -13.406 -26.172 1 76.19 346 ALA B O 1
ATOM 5425 N N . ALA B 1 347 ? -15.594 -15.406 -26.625 1 72.88 347 ALA B N 1
ATOM 5426 C CA . ALA B 1 347 ? -16.828 -15.008 -27.297 1 72.88 347 ALA B CA 1
ATOM 5427 C C . ALA B 1 347 ? -17.844 -14.469 -26.297 1 72.88 347 ALA B C 1
ATOM 5429 O O . ALA B 1 347 ? -18.625 -13.562 -26.625 1 72.88 347 ALA B O 1
ATOM 5430 N N . SER B 1 348 ? -17.859 -15.016 -25.109 1 65.81 348 SER B N 1
ATOM 5431 C CA . SER B 1 348 ? -18.812 -14.594 -24.094 1 65.81 348 SER B CA 1
ATOM 5432 C C . SER B 1 348 ? -18.375 -13.289 -23.438 1 65.81 348 SER B C 1
ATOM 5434 O O . SER B 1 348 ? -19.219 -12.516 -22.969 1 65.81 348 SER B O 1
ATOM 5436 N N . GLY B 1 349 ? -17.141 -13.039 -23.156 1 60.47 349 GLY B N 1
ATOM 5437 C CA . GLY B 1 349 ? -16.672 -11.781 -22.594 1 60.47 349 GLY B CA 1
ATOM 5438 C C . GLY B 1 349 ? -16.922 -10.602 -23.516 1 60.47 349 GLY B C 1
ATOM 5439 O O . GLY B 1 349 ? -17.125 -9.477 -23.047 1 60.47 349 GLY B O 1
ATOM 5440 N N . ASP B 1 350 ? -16.797 -10.656 -24.828 1 53.69 350 ASP B N 1
ATOM 5441 C CA . ASP B 1 350 ? -17.156 -9.617 -25.797 1 53.69 350 ASP B CA 1
ATOM 5442 C C . ASP B 1 350 ? -18.641 -9.289 -25.719 1 53.69 350 ASP B C 1
ATOM 5444 O O . ASP B 1 350 ? -19.047 -8.164 -26.031 1 53.69 350 ASP B O 1
ATOM 5448 N N . SER B 1 351 ? -19.438 -10.086 -25.312 1 47.84 351 SER B N 1
ATOM 5449 C CA . SER B 1 351 ? -20.875 -9.789 -25.297 1 47.84 351 SER B CA 1
ATOM 5450 C C . SER B 1 351 ? -21.25 -8.953 -24.062 1 47.84 351 SER B C 1
ATOM 5452 O O . SER B 1 351 ? -22.312 -8.32 -24.047 1 47.84 351 SER B O 1
ATOM 5454 N N . THR B 1 352 ? -20.578 -9.133 -22.969 1 42.62 352 THR B N 1
ATOM 5455 C CA . THR B 1 352 ? -21.016 -8.336 -21.828 1 42.62 352 THR B CA 1
ATOM 5456 C C . THR B 1 352 ? -20.422 -6.93 -21.906 1 42.62 352 THR B C 1
ATOM 5458 O O . THR B 1 352 ? -20.766 -6.066 -21.094 1 42.62 352 THR B O 1
ATOM 5461 N N . GLY B 1 353 ? -19.5 -6.68 -22.734 1 37.38 353 GLY B N 1
ATOM 5462 C CA . GLY B 1 353 ? -19.109 -5.301 -22.953 1 37.38 353 GLY B CA 1
ATOM 5463 C C . GLY B 1 353 ? -19.938 -4.602 -24.016 1 37.38 353 GLY B C 1
ATOM 5464 O O . GLY B 1 353 ? -19.562 -3.539 -24.516 1 37.38 353 GLY B O 1
ATOM 5465 N N . GLY B 1 354 ? -20.875 -5.297 -24.672 1 29.88 354 GLY B N 1
ATOM 5466 C CA . GLY B 1 354 ? -21.812 -4.504 -25.469 1 29.88 354 GLY B CA 1
ATOM 5467 C C . GLY B 1 354 ? -22.844 -3.791 -24.609 1 29.88 354 GLY B C 1
ATOM 5468 O O . GLY B 1 354 ? -23.109 -4.191 -23.484 1 29.88 354 GLY B O 1
#

Organism: NCBI:txid656916

pLDDT: mean 77.95, std 22.88, range [15.86, 98.69]